Protein 6B87 (pdb70)

Radius of gyration: 26.95 Å; Cα contacts (8 Å, |Δi|>4): 267; chains: 4; bounding box: 55×86×48 Å

Foldseek 3Di:
DVLCVLVVLVVVLVVLVVVLVVLVVVLVVLVVVLVVLVVVLVVCVVVVHDPVVNVVSVVVNVVSVVVSVVSVVVSVVSVVVSVVSVVVNVVSVVVVVPDD/DVVVLVVLVVLLVVLVVVLVVLVVVLVVLVVVLVVLVVVLVVCVVVVHDPCVNVVSVVVSVVSVVVSVVSVVVSVVSVVSSVVSVVVNVVVVVVVD/DLVVLVVVLVVLVVVLVVLVVVLVVLVVVLVVLVVVLVVLVVVLVVCVCPDPVVNVVSVVVSVVSVVVSVVSVVVSVVSVVVSVVSVVVNVVSVVVNVVD/DLVVLVVLLVVLVVLLVVLVVVLVVLVVVLVVLVVVLVVLVVVVVVCVVVPPPVVVVVSVVVNVVSVVVSVVSVVVSVVSVVVNVVSVVVNVVSVVVSVVVD

Secondary structure (DSSP, 8-state):
----HHHHHHHHHHHHHHHHHHHHHHHHHHHHHHHHHHHHHHHHHHHT--HHHHHHHHHHHHHHHHHHHHHHHHHHHHHHHHHHHHHHHHHHHHHHHT--/-HHHHHHHHHHHHHHHHHHHHHHHHHHHHHHHHHHHHHHHHHHHHHT--HHHHHHHHHHHHHHHHHH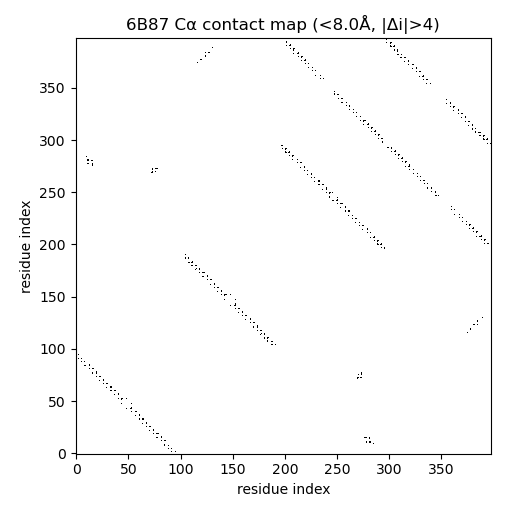HHHHHHHHHHHHHHHHHHHHHHHHHHHH-/--HHHHHHHHHHHHHHHHHHHHHHHHHHHHHHHHHHHHHHHHHHHHHH---HHHHHHHHHHHHHHHHHHHHHHHHHHHHHHHHHHHHHHHHHHHHHHHH-/-HHHHHHHHHHHHHHHHHHHHHHHHHHHHHHHHHHHHHHHHHHHHHHHHH--HHHHHHHHHHHHHHHHHHHHHHHHHHHHHHHHHHHHHHHHHHHHHHHH--

Nearest PDB structures (foldseek):
  6b87-assembly2_B-3  TM=1.011E+00  e=1.230E-10  synthetic construct
  6b87-assembly1_A-2  TM=9.886E-01  e=1.072E-09  synthetic construct
  6pyu-assembly1_B  TM=9.207E-01  e=4.248E+00  Homo sapiens
  3k29-assembly1_A  TM=8.398E-01  e=6.225E+00  Chlamydia trachomatis
  8i4v-assembly1_B  TM=4.505E-01  e=9.122E+00  Saccharomyces cerevisiae S288C

Structure (mmCIF, N/CA/C/O backbone):
data_6B87
#
_entry.id   6B87
#
_cell.length_a   103.485
_cell.length_b   121.602
_cell.length_c   51.952
_cell.angle_alpha   90.00
_cell.angle_beta   119.85
_cell.angle_gamma   90.00
#
_symmetry.space_group_name_H-M   'C 1 2 1'
#
loop_
_atom_site.group_PDB
_atom_site.id
_atom_site.type_symbol
_atom_site.label_atom_id
_atom_site.label_alt_id
_atom_site.label_comp_id
_atom_site.label_asym_id
_atom_site.label_entity_id
_atom_site.label_seq_id
_atom_site.pdbx_PDB_ins_code
_atom_site.Cartn_x
_atom_site.Cartn_y
_atom_site.Cartn_z
_atom_site.occupancy
_atom_site.B_iso_or_equiv
_atom_site.auth_seq_id
_atom_site.auth_comp_id
_atom_site.auth_asym_id
_atom_site.auth_atom_id
_atom_site.pdbx_PDB_model_num
ATOM 1 N N . THR A 1 4 ? 111.516 12.979 62.952 1.00 134.26 3 THR A N 1
ATOM 2 C CA . THR A 1 4 ? 110.363 12.537 63.727 1.00 121.67 3 THR A CA 1
ATOM 3 C C . THR A 1 4 ? 109.762 11.272 63.116 1.00 113.17 3 THR A C 1
ATOM 4 O O . THR A 1 4 ? 109.218 10.426 63.831 1.00 116.15 3 THR A O 1
ATOM 9 N N . GLU A 1 5 ? 109.883 11.148 61.791 1.00 119.23 4 GLU A N 1
ATOM 10 C CA . GLU A 1 5 ? 109.409 9.975 61.053 1.00 114.05 4 GLU A CA 1
ATOM 11 C C . GLU A 1 5 ? 110.172 8.716 61.458 1.00 105.18 4 GLU A C 1
ATOM 12 O O . GLU A 1 5 ? 109.602 7.625 61.474 1.00 92.78 4 GLU A O 1
ATOM 18 N N . ILE A 1 6 ? 111.458 8.878 61.774 1.00 113.61 5 ILE A N 1
ATOM 19 C CA . ILE A 1 6 ? 112.306 7.791 62.230 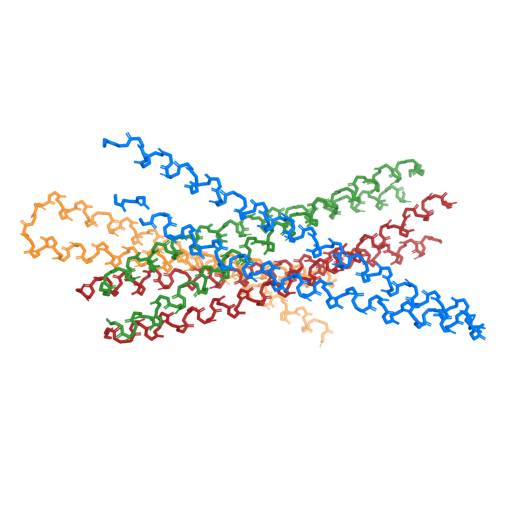1.00 100.24 5 ILE A CA 1
ATOM 20 C C . ILE A 1 6 ? 112.120 7.578 63.731 1.00 85.39 5 ILE A C 1
ATOM 21 O O . ILE A 1 6 ? 111.754 6.500 64.209 1.00 87.16 5 ILE A O 1
ATOM 37 N N . ARG A 1 8 ? 109.049 7.319 64.704 1.00 99.33 7 ARG A N 1
ATOM 38 C CA . ARG A 1 8 ? 107.881 6.481 64.499 1.00 90.80 7 ARG A CA 1
ATOM 39 C C . ARG A 1 8 ? 108.264 5.119 63.925 1.00 86.20 7 ARG A C 1
ATOM 40 O O . ARG A 1 8 ? 107.855 4.086 64.462 1.00 92.65 7 ARG A O 1
ATOM 46 N N . GLU A 1 9 ? 109.034 5.129 62.830 1.00 77.76 8 GLU A N 1
ATOM 47 C CA . GLU A 1 9 ? 109.430 3.908 62.134 1.00 75.11 8 GLU A CA 1
ATOM 48 C C . GLU A 1 9 ? 110.242 2.977 63.026 1.00 81.13 8 GLU A C 1
ATOM 49 O O . GLU A 1 9 ? 109.998 1.769 63.016 1.00 80.25 8 GLU A O 1
ATOM 55 N N . LEU A 1 10 ? 111.185 3.529 63.813 1.00 92.77 9 LEU A N 1
ATOM 56 C CA . LEU A 1 10 ? 111.959 2.706 64.744 1.00 75.15 9 LEU A CA 1
ATOM 57 C C . LEU A 1 10 ? 111.101 2.059 65.792 1.00 73.91 9 LEU A C 1
ATOM 58 O O . LEU A 1 10 ? 111.342 0.905 66.133 1.00 92.29 9 LEU A O 1
ATOM 74 N N . GLU A 1 11 ? 110.106 2.775 66.309 1.00 69.75 10 GLU A N 1
ATOM 75 C CA . GLU A 1 11 ? 109.236 2.179 67.305 1.00 85.46 10 GLU A CA 1
ATOM 76 C C . GLU A 1 11 ? 108.443 1.026 66.711 1.00 81.02 10 GLU A C 1
ATOM 77 O O . GLU A 1 11 ? 108.343 -0.036 67.317 1.00 82.02 10 GLU A O 1
ATOM 89 N N . ARG A 1 12 ? 107.880 1.231 65.530 1.00 77.09 11 ARG A N 1
ATOM 90 C CA . ARG A 1 12 ? 107.115 0.180 64.890 1.00 84.74 11 ARG A CA 1
ATOM 91 C C . ARG A 1 12 ? 107.959 -1.028 64.572 1.00 84.02 11 ARG A C 1
ATOM 92 O O . ARG A 1 12 ? 107.516 -2.167 64.749 1.00 98.48 11 ARG A O 1
ATOM 113 N N . SER A 1 13 ? 109.172 -0.783 64.102 1.00 62.29 12 SER A N 1
ATOM 114 C CA . SER A 1 13 ? 110.084 -1.855 63.776 1.00 68.56 12 SER A CA 1
ATOM 115 C C . SER A 1 13 ? 110.447 -2.659 65.026 1.00 73.36 12 SER A C 1
ATOM 116 O O . SER A 1 13 ? 110.481 -3.893 64.991 1.00 77.86 12 SER A O 1
ATOM 124 N N . LEU A 1 14 ? 110.699 -1.945 66.128 1.00 68.52 13 LEU A N 1
ATOM 125 C CA . LEU A 1 14 ? 110.987 -2.553 67.419 1.00 61.03 13 LEU A CA 1
ATOM 126 C C . LEU A 1 14 ? 109.801 -3.293 67.986 1.00 59.36 13 LEU A C 1
ATOM 127 O O . LEU A 1 14 ? 109.983 -4.352 68.582 1.00 85.46 13 LEU A O 1
ATOM 143 N N . ARG A 1 15 ? 108.585 -2.783 67.760 1.00 75.29 14 ARG A N 1
ATOM 144 C CA . ARG A 1 15 ? 107.376 -3.505 68.144 1.00 70.28 14 ARG A CA 1
ATOM 145 C C . ARG A 1 15 ? 107.333 -4.870 67.467 1.00 69.70 14 ARG A C 1
ATOM 146 O O . ARG A 1 15 ? 107.058 -5.873 68.129 1.00 65.84 14 ARG A O 1
ATOM 167 N N . LEU A 1 16 ? 107.651 -4.914 66.164 1.00 68.19 15 LEU A N 1
ATOM 168 C CA . LEU A 1 16 ? 107.728 -6.192 65.470 1.00 74.90 15 LEU A CA 1
ATOM 169 C C . LEU A 1 16 ? 108.795 -7.115 65.988 1.00 72.61 15 LEU A C 1
ATOM 170 O O . LEU A 1 16 ? 108.500 -8.282 66.240 1.00 69.00 15 LEU A O 1
ATOM 186 N N . GLN A 1 17 ? 110.026 -6.625 66.161 1.00 61.42 16 GLN A N 1
ATOM 187 C CA . GLN A 1 17 ? 111.048 -7.536 66.641 1.00 62.73 16 GLN A CA 1
ATOM 188 C C . GLN A 1 17 ? 110.765 -8.098 67.985 1.00 65.05 16 GLN A C 1
ATOM 189 O O . GLN A 1 17 ? 111.064 -9.263 68.219 1.00 69.85 16 GLN A O 1
ATOM 203 N N . LEU A 1 18 ? 110.227 -7.293 68.889 1.00 51.40 17 LEU A N 1
ATOM 204 C CA . LEU A 1 18 ? 109.994 -7.805 70.216 1.00 59.35 17 LEU A CA 1
ATOM 205 C C . LEU A 1 18 ? 108.930 -8.896 70.203 1.00 71.58 17 LEU A C 1
ATOM 206 O O . LEU A 1 18 ? 109.105 -9.930 70.853 1.00 74.33 17 LEU A O 1
ATOM 222 N N . VAL A 1 19 ? 107.849 -8.698 69.439 1.00 65.17 18 VAL A N 1
ATOM 223 C CA . VAL A 1 19 ? 106.828 -9.736 69.355 1.00 61.85 18 VAL A CA 1
ATOM 224 C C . VAL A 1 19 ? 107.371 -10.988 68.646 1.00 68.02 18 VAL A C 1
ATOM 225 O O . VAL A 1 19 ? 107.133 -12.110 69.096 1.00 62.85 18 VAL A O 1
ATOM 238 N N . LEU A 1 20 ? 108.103 -10.794 67.551 1.00 63.10 19 LEU A N 1
ATOM 239 C CA . LEU A 1 20 ? 108.657 -11.908 66.796 1.00 62.17 19 LEU A CA 1
ATOM 240 C C . LEU A 1 20 ? 109.767 -12.654 67.569 1.00 73.80 19 LEU A C 1
ATOM 241 O O . LEU A 1 20 ? 109.886 -13.874 67.449 1.00 76.40 19 LEU A O 1
ATOM 257 N N . ALA A 1 21 ? 110.558 -11.938 68.376 1.00 62.12 20 ALA A N 1
ATOM 258 C CA . ALA A 1 21 ? 111.559 -12.577 69.225 1.00 57.39 20 ALA A CA 1
ATOM 259 C C . ALA A 1 21 ? 110.884 -13.435 70.288 1.00 70.99 20 ALA A C 1
ATOM 260 O O . ALA A 1 21 ? 111.347 -14.536 70.598 1.00 74.73 20 ALA A O 1
ATOM 267 N N . ILE A 1 22 ? 109.767 -12.948 70.819 1.00 57.08 21 ILE A N 1
ATOM 268 C CA . ILE A 1 22 ? 108.953 -13.743 71.716 1.00 59.88 21 ILE A CA 1
ATOM 269 C C . ILE A 1 22 ? 108.348 -14.962 71.009 1.00 71.66 21 ILE A C 1
ATOM 270 O O . ILE A 1 22 ? 108.271 -16.041 71.604 1.00 68.27 21 ILE A O 1
ATOM 286 N N . PHE A 1 23 ? 107.941 -14.799 69.740 1.00 72.75 22 PHE A N 1
ATOM 287 C CA . PHE A 1 23 ? 107.504 -15.945 68.941 1.00 58.93 22 PHE A CA 1
ATOM 288 C C . PHE A 1 23 ? 108.639 -16.970 68.775 1.00 69.21 22 PHE A C 1
ATOM 289 O O . PHE A 1 23 ? 108.370 -18.164 68.879 1.00 61.76 22 PHE A O 1
ATOM 306 N N . LEU A 1 24 ? 109.906 -16.518 68.582 1.00 68.53 23 LEU A N 1
ATOM 307 C CA . LEU A 1 24 ? 111.029 -17.466 68.549 1.00 53.73 23 LEU A CA 1
ATOM 308 C C . LEU A 1 24 ? 111.137 -18.230 69.817 1.00 51.19 23 LEU A C 1
ATOM 309 O O . LEU A 1 24 ? 111.340 -19.439 69.787 1.00 49.49 23 LEU A O 1
ATOM 325 N N . LEU A 1 25 ? 111.018 -17.533 70.939 1.00 49.57 24 LEU A N 1
ATOM 326 C CA . LEU A 1 25 ? 111.201 -18.183 72.214 1.00 52.64 24 LEU A CA 1
ATOM 327 C C . LEU A 1 25 ? 110.137 -19.251 72.427 1.00 53.89 24 LEU A C 1
ATOM 328 O O . LEU A 1 25 ? 110.436 -20.343 72.911 1.00 55.78 24 LEU A O 1
ATOM 344 N N . ALA A 1 26 ? 108.904 -18.948 72.018 1.00 65.70 25 ALA A N 1
ATOM 345 C CA . ALA A 1 26 ? 107.813 -19.909 72.055 1.00 44.77 25 ALA A CA 1
ATOM 346 C C . ALA A 1 26 ? 108.081 -21.101 71.140 1.00 51.53 25 ALA A C 1
ATOM 347 O O . ALA A 1 26 ? 107.876 -22.243 71.544 1.00 54.43 25 ALA A O 1
ATOM 354 N N . LEU A 1 27 ? 108.579 -20.839 69.926 1.00 55.91 26 LEU A N 1
ATOM 355 C CA . LEU A 1 27 ? 108.933 -21.900 68.987 1.00 52.85 26 LEU A CA 1
ATOM 356 C C . LEU A 1 27 ? 110.054 -22.785 69.532 1.00 58.76 26 LEU A C 1
ATOM 357 O O . LEU A 1 27 ? 110.026 -23.999 69.332 1.00 61.34 26 LEU A O 1
ATOM 373 N N . LEU A 1 28 ? 111.017 -22.178 70.240 1.00 54.57 27 LEU A N 1
ATOM 374 C CA . LEU A 1 28 ? 112.105 -22.908 70.879 1.00 58.61 27 LEU A CA 1
ATOM 375 C C . LEU A 1 28 ? 111.606 -23.783 72.030 1.00 55.01 27 LEU A C 1
ATOM 376 O O . LEU A 1 28 ? 112.092 -24.899 72.212 1.00 53.72 27 LEU A O 1
ATOM 392 N N . ILE A 1 29 ? 110.611 -23.302 72.774 1.00 42.96 28 ILE A N 1
ATOM 393 C CA . ILE A 1 29 ? 109.957 -24.121 73.794 1.00 58.36 28 ILE A CA 1
ATOM 394 C C . ILE A 1 29 ? 109.202 -25.316 73.178 1.00 55.75 28 ILE A C 1
ATOM 395 O O . ILE A 1 29 ? 109.228 -26.418 73.728 1.00 56.03 28 ILE A O 1
ATOM 411 N N . VAL A 1 30 ? 108.549 -25.105 72.032 1.00 51.01 29 VAL A N 1
ATOM 412 C CA . VAL A 1 30 ? 107.952 -26.216 71.294 1.00 56.36 29 VAL A CA 1
ATOM 413 C C . VAL A 1 30 ? 109.022 -27.195 70.831 1.00 55.99 29 VAL A C 1
ATOM 414 O O . VAL A 1 30 ? 108.843 -28.407 70.933 1.00 69.80 29 VAL A O 1
ATOM 427 N N . LEU A 1 31 ? 110.129 -26.661 70.334 1.00 57.84 30 LEU A N 1
ATOM 428 C CA . LEU A 1 31 ? 111.264 -27.455 69.899 1.00 62.12 30 LEU A CA 1
ATOM 429 C C . LEU A 1 31 ? 111.835 -28.309 71.026 1.00 56.42 30 LEU A C 1
ATOM 430 O O . LEU A 1 31 ? 112.134 -29.480 70.806 1.00 49.32 30 LEU A O 1
ATOM 446 N N . LEU A 1 32 ? 111.956 -27.744 72.234 1.00 66.09 31 LEU A N 1
ATOM 447 C CA . LEU A 1 32 ? 112.325 -28.559 73.384 1.00 66.43 31 LEU A CA 1
ATOM 448 C C . LEU A 1 32 ? 111.326 -29.631 73.696 1.00 65.42 31 LEU A C 1
ATOM 449 O O . LEU A 1 32 ? 111.731 -30.750 73.999 1.00 71.74 31 LEU A O 1
ATOM 465 N N . TRP A 1 33 ? 110.033 -29.315 73.607 1.00 64.39 32 TRP A N 1
ATOM 466 C CA . TRP A 1 33 ? 109.003 -30.310 73.848 1.00 61.99 32 TRP A CA 1
ATOM 467 C C . TRP A 1 33 ? 109.191 -31.487 72.878 1.00 69.19 32 TRP A C 1
ATOM 468 O O . TRP A 1 33 ? 109.184 -32.641 73.301 1.00 67.15 32 TRP A O 1
ATOM 489 N N . LEU A 1 34 ? 109.428 -31.189 71.597 1.00 67.57 33 LEU A N 1
ATOM 490 C CA . LEU A 1 34 ? 109.652 -32.226 70.591 1.00 62.61 33 LEU A CA 1
ATOM 491 C C . LEU A 1 34 ? 110.920 -33.054 70.851 1.00 59.06 33 LEU A C 1
ATOM 492 O O . LEU A 1 34 ? 110.936 -34.263 70.622 1.00 68.19 33 LEU A O 1
ATOM 508 N N . LEU A 1 35 ? 111.977 -32.410 71.335 1.00 64.01 34 LEU A N 1
ATOM 509 C CA . LEU A 1 35 ? 113.211 -33.110 71.680 1.00 63.48 34 LEU A CA 1
ATOM 510 C C . LEU A 1 35 ? 113.042 -33.997 72.913 1.00 68.20 34 LEU A C 1
ATOM 511 O O . LEU A 1 35 ? 113.630 -35.080 72.995 1.00 76.64 34 LEU A O 1
ATOM 527 N N . GLN A 1 36 ? 112.206 -33.554 73.849 1.00 63.50 35 GLN A N 1
ATOM 528 C CA . GLN A 1 36 ? 111.848 -34.354 75.011 1.00 73.19 35 GLN A CA 1
ATOM 529 C C . GLN A 1 36 ? 111.004 -35.567 74.581 1.00 77.39 35 GLN A C 1
ATOM 530 O O . GLN A 1 36 ? 111.135 -36.648 75.161 1.00 76.26 35 GLN A O 1
ATOM 544 N N . GLN A 1 37 ? 110.189 -35.403 73.525 1.00 75.66 36 GLN A N 1
ATOM 545 C CA . GLN A 1 37 ? 109.454 -36.526 72.941 1.00 80.16 36 GLN A CA 1
ATOM 546 C C . GLN A 1 37 ? 110.423 -37.573 72.332 1.00 74.92 36 GLN A C 1
ATOM 547 O O . GLN A 1 37 ? 110.178 -38.772 72.461 1.00 75.23 36 GLN A O 1
ATOM 561 N N . LEU A 1 38 ? 111.550 -37.133 71.738 1.00 68.84 37 LEU A N 1
ATOM 562 C CA . LEU A 1 38 ? 112.587 -38.098 71.333 1.00 67.90 37 LEU A CA 1
ATOM 563 C C . LEU A 1 38 ? 113.181 -38.844 72.506 1.00 77.28 37 LEU A C 1
ATOM 564 O O . LEU A 1 38 ? 113.395 -40.050 72.405 1.00 80.41 37 LEU A O 1
ATOM 580 N N . LYS A 1 39 ? 113.437 -38.151 73.623 1.00 71.50 38 LYS A N 1
ATOM 581 C CA . LYS A 1 39 ? 113.995 -38.836 74.790 1.00 71.21 38 LYS A CA 1
ATOM 582 C C . LYS A 1 39 ? 113.078 -39.972 75.260 1.00 79.81 38 LYS A C 1
ATOM 583 O O . LYS A 1 39 ? 113.549 -41.076 75.541 1.00 78.73 38 LYS A O 1
ATOM 602 N N . GLU A 1 40 ? 111.768 -39.711 75.294 1.00 88.57 39 GLU A N 1
ATOM 603 C CA . GLU A 1 40 ? 110.782 -40.737 75.634 1.00 92.39 39 GLU A CA 1
ATOM 604 C C . GLU A 1 40 ? 110.818 -41.930 74.679 1.00 86.07 39 GLU A C 1
ATOM 605 O O . GLU A 1 40 ? 110.905 -43.077 75.124 1.00 89.80 39 GLU A O 1
ATOM 617 N N . LEU A 1 41 ? 110.741 -41.657 73.375 1.00 72.41 40 LEU A N 1
ATOM 618 C CA . LEU A 1 41 ? 110.640 -42.726 72.394 1.00 74.71 40 LEU A CA 1
ATOM 619 C C . LEU A 1 41 ? 111.915 -43.545 72.293 1.00 76.35 40 LEU A C 1
ATOM 620 O O . LEU A 1 41 ? 111.845 -44.754 72.092 1.00 86.25 40 LEU A O 1
ATOM 636 N N . LEU A 1 42 ? 113.074 -42.899 72.448 1.00 86.19 41 LEU A N 1
ATOM 637 C CA . LEU A 1 42 ? 114.357 -43.591 72.400 1.00 71.50 41 LEU A CA 1
ATOM 638 C C . LEU A 1 42 ? 114.584 -44.461 73.637 1.00 77.50 41 LEU A C 1
ATOM 639 O O . LEU A 1 42 ? 115.162 -45.543 73.528 1.00 85.75 41 LEU A O 1
ATOM 655 N N . ARG A 1 43 ? 114.086 -44.029 74.801 1.00 70.79 42 ARG A N 1
ATOM 656 C CA . ARG A 1 43 ? 114.123 -44.883 75.989 1.00 73.34 42 ARG A CA 1
ATOM 657 C C . ARG A 1 43 ? 113.180 -46.096 75.848 1.00 85.92 42 ARG A C 1
ATOM 658 O O . ARG A 1 43 ? 113.523 -47.202 76.274 1.00 104.47 42 ARG A O 1
ATOM 679 N N . GLU A 1 44 ? 112.026 -45.904 75.198 1.00 80.93 43 GLU A N 1
ATOM 680 C CA . GLU A 1 44 ? 111.144 -47.026 74.877 1.00 90.97 43 GLU A CA 1
ATOM 681 C C . GLU A 1 44 ? 111.779 -47.956 73.848 1.00 93.89 43 GLU A C 1
ATOM 682 O O . GLU A 1 44 ? 111.627 -49.173 73.939 1.00 107.06 43 GLU A O 1
ATOM 694 N N . LEU A 1 45 ? 112.502 -47.375 72.887 1.00 82.12 44 LEU A N 1
ATOM 695 C CA . LEU A 1 45 ? 113.191 -48.124 71.847 1.00 79.31 44 LEU A CA 1
ATOM 696 C C . LEU A 1 45 ? 114.251 -49.019 72.465 1.00 89.48 44 LEU A C 1
ATOM 697 O O . LEU A 1 45 ? 114.379 -50.184 72.082 1.00 93.22 44 LEU A O 1
ATOM 713 N N . GLU A 1 46 ? 114.976 -48.485 73.458 1.00 85.96 45 GLU A N 1
ATOM 714 C CA . GLU A 1 46 ? 115.908 -49.285 74.233 1.00 92.24 45 GLU A CA 1
ATOM 715 C C . GLU A 1 46 ? 115.208 -50.438 74.899 1.00 103.17 45 GLU A C 1
ATOM 716 O O . GLU A 1 46 ? 115.671 -51.571 74.790 1.00 121.54 45 GLU A O 1
ATOM 728 N N . ARG A 1 47 ? 114.101 -50.151 75.589 1.00 95.48 46 ARG A N 1
ATOM 729 C CA . ARG A 1 47 ? 113.346 -51.183 76.284 1.00 106.81 46 ARG A CA 1
ATOM 730 C C . ARG A 1 47 ? 112.881 -52.298 75.362 1.00 103.11 46 ARG A C 1
ATOM 731 O O . ARG A 1 47 ? 112.974 -53.465 75.728 1.00 111.07 46 ARG A O 1
ATOM 752 N N . LEU A 1 48 ? 112.417 -51.962 74.164 1.00 109.43 47 LEU A N 1
ATOM 753 C CA . LEU A 1 48 ? 112.018 -52.997 73.219 1.00 109.83 47 LEU A CA 1
ATOM 754 C C . LEU A 1 48 ? 113.190 -53.886 72.842 1.00 119.19 47 LEU A C 1
ATOM 755 O O . LEU A 1 48 ? 113.046 -55.105 72.724 1.00 134.46 47 LEU A O 1
ATOM 771 N N . GLN A 1 49 ? 114.361 -53.278 72.654 1.00 118.08 48 GLN A N 1
ATOM 772 C CA . GLN A 1 49 ? 115.529 -54.048 72.295 1.00 113.59 48 GLN A CA 1
ATOM 773 C C . GLN A 1 49 ? 116.000 -54.903 73.478 1.00 127.62 48 GLN A C 1
ATOM 774 O O . GLN A 1 49 ? 116.421 -56.045 73.288 1.00 142.40 48 GLN A O 1
ATOM 788 N N . ARG A 1 50 ? 115.880 -54.361 74.700 1.00 127.97 49 ARG A N 1
ATOM 789 C CA . ARG A 1 50 ? 116.193 -55.089 75.935 1.00 125.50 49 ARG A CA 1
ATOM 790 C C . ARG A 1 50 ? 115.307 -56.308 76.106 1.00 132.59 49 ARG A C 1
ATOM 791 O O . ARG A 1 50 ? 115.781 -57.391 76.456 1.00 150.00 49 ARG A O 1
ATOM 812 N N . GLU A 1 51 ? 114.014 -56.123 75.844 1.00 135.24 50 GLU A N 1
ATOM 813 C CA . GLU A 1 51 ? 113.030 -57.191 75.919 1.00 139.69 50 GLU A CA 1
ATOM 814 C C . GLU A 1 51 ? 113.233 -58.225 74.823 1.00 151.67 50 GLU A C 1
ATOM 815 O O . GLU A 1 51 ? 112.963 -59.410 75.028 1.00 160.67 50 GLU A O 1
ATOM 827 N N . GLY A 1 52 ? 113.714 -57.786 73.662 1.00 149.11 51 GLY A N 1
ATOM 828 C CA . GLY A 1 52 ? 113.880 -58.691 72.545 1.00 148.10 51 GLY A CA 1
ATOM 829 C C . GLY A 1 52 ? 112.560 -58.813 71.811 1.00 153.33 51 GLY A C 1
ATOM 830 O O . GLY A 1 52 ? 112.145 -59.917 71.448 1.00 166.38 51 GLY A O 1
ATOM 834 N N . SER A 1 53 ? 111.890 -57.668 71.628 1.00 155.40 52 SER A N 1
ATOM 835 C CA . SER A 1 53 ? 110.613 -57.596 70.923 1.00 157.89 52 SER A CA 1
ATOM 836 C C . SER A 1 53 ? 110.822 -57.841 69.434 1.00 160.04 52 SER A C 1
ATOM 837 O O . SER A 1 53 ? 111.954 -58.040 68.981 1.00 166.90 52 SER A O 1
ATOM 845 N N . SER A 1 54 ? 109.731 -57.872 68.671 1.00 155.21 53 SER A N 1
ATOM 846 C CA . SER A 1 54 ? 109.851 -58.230 67.267 1.00 160.02 53 SER A CA 1
ATOM 847 C C . SER A 1 54 ? 110.366 -57.086 66.430 1.00 143.29 53 SER A C 1
ATOM 848 O O . SER A 1 54 ? 110.355 -55.929 66.858 1.00 143.24 53 SER A O 1
ATOM 856 N N . ASP A 1 55 ? 110.764 -57.414 65.209 1.00 139.35 54 ASP A N 1
ATOM 857 C CA . ASP A 1 55 ? 111.218 -56.425 64.256 1.00 130.86 54 ASP A CA 1
ATOM 858 C C . ASP A 1 55 ? 110.093 -55.469 63.906 1.00 133.96 54 ASP A C 1
ATOM 859 O O . ASP A 1 55 ? 110.348 -54.298 63.660 1.00 149.35 54 ASP A O 1
ATOM 868 N N . GLU A 1 56 ? 108.849 -55.962 63.915 1.00 147.27 55 GLU A N 1
ATOM 869 C CA . GLU A 1 56 ? 107.681 -55.125 63.668 1.00 144.47 55 GLU A CA 1
ATOM 870 C C . GLU A 1 56 ? 107.453 -54.122 64.795 1.00 132.11 55 GLU A C 1
ATOM 871 O O . GLU A 1 56 ? 107.135 -52.964 64.527 1.00 131.00 55 GLU A O 1
ATOM 883 N N . ASP A 1 57 ? 107.655 -54.558 66.048 1.00 131.60 56 ASP A N 1
ATOM 884 C CA . ASP A 1 57 ? 107.498 -53.672 67.211 1.00 129.90 56 ASP A CA 1
ATOM 885 C C . ASP A 1 57 ? 108.514 -52.532 67.179 1.00 127.26 56 ASP A C 1
ATOM 886 O O . ASP A 1 57 ? 108.163 -51.362 67.372 1.00 111.73 56 ASP A O 1
ATOM 895 N N . VAL A 1 58 ? 109.773 -52.893 66.920 1.00 134.38 57 VAL A N 1
ATOM 896 C CA . VAL A 1 58 ? 110.860 -51.937 66.877 1.00 107.14 57 VAL A CA 1
ATOM 897 C C . VAL A 1 58 ? 110.727 -51.030 65.675 1.00 102.89 57 VAL A C 1
ATOM 898 O O . VAL A 1 58 ? 110.846 -49.815 65.817 1.00 114.70 57 VAL A O 1
ATOM 911 N N . ARG A 1 59 ? 110.476 -51.615 64.504 1.00 89.87 58 ARG A N 1
ATOM 912 C CA . ARG A 1 59 ? 110.292 -50.870 63.266 1.00 103.82 58 ARG A CA 1
ATOM 913 C C . ARG A 1 59 ? 109.181 -49.845 63.368 1.00 105.94 58 ARG A C 1
ATOM 914 O O . ARG A 1 59 ? 109.356 -48.715 62.923 1.00 100.72 58 ARG A O 1
ATOM 935 N N . GLU A 1 60 ? 108.039 -50.235 63.946 1.00 120.01 59 GLU A N 1
ATOM 936 C CA . GLU A 1 60 ? 106.928 -49.314 64.175 1.00 114.00 59 GLU A CA 1
ATOM 937 C C . GLU A 1 60 ? 107.364 -48.091 64.962 1.00 101.63 59 GLU A C 1
ATOM 938 O O . GLU A 1 60 ? 107.117 -46.957 64.543 1.00 97.55 59 GLU A O 1
ATOM 950 N N . LEU A 1 61 ? 108.024 -48.330 66.095 1.00 90.53 60 LEU A N 1
ATOM 951 C CA . LEU A 1 61 ? 108.497 -47.250 66.941 1.00 82.97 60 LEU A CA 1
ATOM 952 C C . LEU A 1 61 ? 109.551 -46.399 66.248 1.00 85.38 60 LEU A C 1
ATOM 953 O O . LEU A 1 61 ? 109.525 -45.174 66.353 1.00 86.53 60 LEU A O 1
ATOM 969 N N . LEU A 1 62 ? 110.469 -47.043 65.539 1.00 84.98 61 LEU A N 1
ATOM 970 C CA . LEU A 1 62 ? 111.512 -46.347 64.808 1.00 78.51 61 LEU A CA 1
ATOM 971 C C . LEU A 1 62 ? 110.946 -45.493 63.660 1.00 65.59 61 LEU A C 1
ATOM 972 O O . LEU A 1 62 ? 111.448 -44.403 63.395 1.00 82.34 61 LEU A O 1
ATOM 988 N N . ARG A 1 63 ? 109.887 -45.959 63.006 1.00 86.96 62 ARG A N 1
ATOM 989 C CA . ARG A 1 63 ? 109.197 -45.145 62.011 1.00 90.79 62 ARG A CA 1
ATOM 990 C C . ARG A 1 63 ? 108.587 -43.880 62.637 1.00 77.51 62 ARG A C 1
ATOM 991 O O . ARG A 1 63 ? 108.641 -42.805 62.032 1.00 69.85 62 ARG A O 1
ATOM 1012 N N . GLU A 1 64 ? 108.038 -44.006 63.855 1.00 72.77 63 GLU A N 1
ATOM 1013 C CA . GLU A 1 64 ? 107.482 -42.863 64.585 1.00 65.15 63 GLU A CA 1
ATOM 1014 C C . GLU A 1 64 ? 108.570 -41.842 64.952 1.00 70.67 63 GLU A C 1
ATOM 1015 O O . GLU A 1 64 ? 108.364 -40.633 64.820 1.00 76.06 63 GLU A O 1
ATOM 1027 N N . ILE A 1 65 ? 109.733 -42.348 65.368 1.00 77.64 64 ILE A N 1
ATOM 1028 C CA . ILE A 1 65 ? 110.910 -41.535 65.683 1.00 65.21 64 ILE A CA 1
ATOM 1029 C C . ILE A 1 65 ? 111.437 -40.760 64.479 1.00 60.29 64 ILE A C 1
ATOM 1030 O O . ILE A 1 65 ? 111.753 -39.576 64.599 1.00 66.52 64 ILE A O 1
ATOM 1046 N N . LYS A 1 66 ? 111.508 -41.412 63.322 1.00 58.96 65 LYS A N 1
ATOM 1047 C CA . LYS A 1 66 ? 111.924 -40.740 62.100 1.00 63.56 65 LYS A CA 1
ATOM 1048 C C . LYS A 1 66 ? 110.981 -39.599 61.714 1.00 72.23 65 LYS A C 1
ATOM 1049 O O . LYS A 1 66 ? 111.452 -38.527 61.326 1.00 91.09 65 LYS A O 1
ATOM 1068 N N . GLU A 1 67 ? 109.660 -39.817 61.844 1.00 66.09 66 GLU A N 1
ATOM 1069 C CA . GLU A 1 67 ? 108.679 -38.756 61.584 1.00 76.77 66 GLU A CA 1
ATOM 1070 C C . GLU A 1 67 ? 108.896 -37.566 62.503 1.00 78.60 66 GLU A C 1
ATOM 1071 O O . GLU A 1 67 ? 108.898 -36.422 62.045 1.00 83.71 66 GLU A O 1
ATOM 1083 N N . LEU A 1 68 ? 109.087 -37.846 63.795 1.00 76.62 67 LEU A N 1
ATOM 1084 C CA . LEU A 1 68 ? 109.322 -36.810 64.791 1.00 62.00 67 LEU A CA 1
ATOM 1085 C C . LEU A 1 68 ? 110.533 -35.959 64.475 1.00 63.27 67 LEU A C 1
ATOM 1086 O O . LEU A 1 68 ? 110.434 -34.735 64.535 1.00 68.01 67 LEU A O 1
ATOM 1102 N N . VAL A 1 69 ? 111.654 -36.583 64.103 1.00 63.96 68 VAL A N 1
ATOM 1103 C CA . VAL A 1 69 ? 112.837 -35.819 63.722 1.00 52.29 68 VAL A CA 1
ATOM 1104 C C . VAL A 1 69 ? 112.574 -34.930 62.513 1.00 64.26 68 VAL A C 1
ATOM 1105 O O . VAL A 1 69 ? 113.062 -33.803 62.477 1.00 88.23 68 VAL A O 1
ATOM 1118 N N . GLU A 1 70 ? 111.805 -35.410 61.530 1.00 60.83 69 GLU A N 1
ATOM 1119 C CA . GLU A 1 70 ? 111.464 -34.570 60.384 1.00 68.85 69 GLU A CA 1
ATOM 1120 C C . GLU A 1 70 ? 110.628 -33.345 60.801 1.00 77.97 69 GLU A C 1
ATOM 1121 O O . GLU A 1 70 ? 110.831 -32.249 60.269 1.00 73.23 69 GLU A O 1
ATOM 1133 N N . ASN A 1 71 ? 109.728 -33.528 61.780 1.00 75.76 70 ASN A N 1
ATOM 1134 C CA . ASN A 1 71 ? 108.924 -32.426 62.312 1.00 61.46 70 ASN A CA 1
ATOM 1135 C C . ASN A 1 71 ? 109.817 -31.407 63.029 1.00 68.88 70 ASN A C 1
ATOM 1136 O O . ASN A 1 71 ? 109.670 -30.197 62.835 1.00 65.80 70 ASN A O 1
ATOM 1147 N N . ILE A 1 72 ? 110.780 -31.919 63.803 1.00 63.88 71 ILE A N 1
ATOM 1148 C CA . ILE A 1 72 ? 111.790 -31.121 64.484 1.00 51.45 71 ILE A CA 1
ATOM 1149 C C . ILE A 1 72 ? 112.630 -30.306 63.529 1.00 58.97 71 ILE A C 1
ATOM 1150 O O . ILE A 1 72 ? 112.851 -29.120 63.766 1.00 61.41 71 ILE A O 1
ATOM 1166 N N . VAL A 1 73 ? 113.076 -30.921 62.443 1.00 52.65 72 VAL A N 1
ATOM 1167 C CA . VAL A 1 73 ? 113.818 -30.199 61.427 1.00 55.81 72 VAL A CA 1
ATOM 1168 C C . VAL A 1 73 ? 113.005 -29.115 60.746 1.00 67.36 72 VAL A C 1
ATOM 1169 O O . VAL A 1 73 ? 113.535 -28.029 60.510 1.00 66.78 72 VAL A O 1
ATOM 1182 N N . TYR A 1 74 ? 111.734 -29.396 60.417 1.00 63.03 73 TYR A N 1
ATOM 1183 C CA . TYR A 1 74 ? 110.907 -28.373 59.779 1.00 60.62 73 TYR A CA 1
ATOM 1184 C C . TYR A 1 74 ? 110.691 -27.184 60.696 1.00 59.53 73 TYR A C 1
ATOM 1185 O O . TYR A 1 74 ? 110.802 -26.044 60.252 1.00 55.03 73 TYR A O 1
ATOM 1203 N N . LEU A 1 75 ? 110.452 -27.451 61.978 1.00 52.17 74 LEU A N 1
ATOM 1204 C CA . LEU A 1 75 ? 110.333 -26.402 62.975 1.00 40.06 74 LEU A CA 1
ATOM 1205 C C . LEU A 1 75 ? 111.601 -25.570 63.053 1.00 53.25 74 LEU A C 1
ATOM 1206 O O . LEU A 1 75 ? 111.531 -24.343 63.051 1.00 64.37 74 LEU A O 1
ATOM 1222 N N . VAL A 1 76 ? 112.763 -26.227 63.089 1.00 53.72 75 VAL A N 1
ATOM 1223 C CA . VAL A 1 76 ? 114.030 -25.518 63.081 1.00 54.39 75 VAL A CA 1
ATOM 1224 C C . VAL A 1 76 ? 114.220 -24.636 61.865 1.00 57.16 75 VAL A C 1
ATOM 1225 O O . VAL A 1 76 ? 114.676 -23.503 62.002 1.00 68.56 75 VAL A O 1
ATOM 1238 N N . ILE A 1 77 ? 113.878 -25.128 60.682 1.00 58.43 76 ILE A N 1
ATOM 1239 C CA . ILE A 1 77 ? 113.998 -24.305 59.487 1.00 51.90 76 ILE A CA 1
ATOM 1240 C C . ILE A 1 77 ? 113.085 -23.085 59.566 1.00 54.17 76 ILE A C 1
ATOM 1241 O O . ILE A 1 77 ? 113.498 -21.988 59.192 1.00 61.02 76 ILE A O 1
ATOM 1257 N N . ILE A 1 78 ? 111.865 -23.271 60.073 1.00 47.50 77 ILE A N 1
ATOM 1258 C CA . ILE A 1 78 ? 110.923 -22.164 60.280 1.00 56.34 77 ILE A CA 1
ATOM 1259 C C . ILE A 1 78 ? 111.520 -21.112 61.214 1.00 60.07 77 ILE A C 1
ATOM 1260 O O . ILE A 1 78 ? 111.469 -19.913 60.921 1.00 61.56 77 ILE A O 1
ATOM 1276 N N . ILE A 1 79 ? 112.125 -21.575 62.307 1.00 52.64 78 ILE A N 1
ATOM 1277 C CA . ILE A 1 79 ? 112.825 -20.713 63.254 1.00 56.20 78 ILE A CA 1
ATOM 1278 C C . ILE A 1 79 ? 113.964 -19.932 62.586 1.00 52.75 78 ILE A C 1
ATOM 1279 O O . ILE A 1 79 ? 114.099 -18.736 62.824 1.00 40.34 78 ILE A O 1
ATOM 1295 N N . MET A 1 80 ? 114.745 -20.587 61.724 1.00 51.47 79 MET A N 1
ATOM 1296 C CA . MET A 1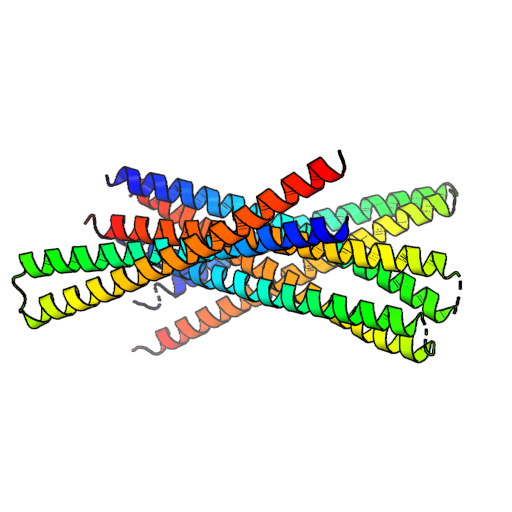 80 ? 115.810 -19.907 60.992 1.00 48.55 79 MET A CA 1
ATOM 1297 C C . MET A 1 80 ? 115.297 -18.816 60.088 1.00 49.54 79 MET A C 1
ATOM 1298 O O . MET A 1 80 ? 115.925 -17.764 59.982 1.00 56.67 79 MET A O 1
ATOM 1312 N N . VAL A 1 81 ? 114.154 -19.062 59.437 1.00 63.84 80 VAL A N 1
ATOM 1313 C CA . VAL A 1 81 ? 113.550 -18.066 58.557 1.00 63.55 80 VAL A CA 1
ATOM 1314 C C . VAL A 1 81 ? 113.042 -16.871 59.360 1.00 55.24 80 VAL A C 1
ATOM 1315 O O . VAL A 1 81 ? 113.277 -15.722 58.982 1.00 54.88 80 VAL A O 1
ATOM 1328 N N . LEU A 1 82 ? 112.387 -17.146 60.484 1.00 47.03 81 LEU A N 1
ATOM 1329 C CA . LEU A 1 82 ? 111.961 -16.093 61.387 1.00 46.40 81 LEU A CA 1
ATOM 1330 C C . LEU A 1 82 ? 113.151 -15.286 61.928 1.00 63.15 81 LEU A C 1
ATOM 1331 O O . LEU A 1 82 ? 113.071 -14.059 62.001 1.00 58.41 81 LEU A O 1
ATOM 1347 N N . VAL A 1 83 ? 114.261 -15.958 62.266 1.00 65.13 82 VAL A N 1
ATOM 1348 C CA . VAL A 1 83 ? 115.481 -15.252 62.648 1.00 55.82 82 VAL A CA 1
ATOM 1349 C C . VAL A 1 83 ? 115.994 -14.351 61.547 1.00 56.41 82 VAL A C 1
ATOM 1350 O O . VAL A 1 83 ? 116.392 -13.231 61.827 1.00 70.39 82 VAL A O 1
ATOM 1363 N N . LEU A 1 84 ? 115.972 -14.805 60.302 1.00 55.21 83 LEU A N 1
ATOM 1364 C CA . LEU A 1 84 ? 116.354 -13.940 59.194 1.00 47.38 83 LEU A CA 1
ATOM 1365 C C . LEU A 1 84 ? 115.430 -12.719 59.071 1.00 62.61 83 LEU A C 1
ATOM 1366 O O . LEU A 1 84 ? 115.900 -11.633 58.738 1.00 58.71 83 LEU A O 1
ATOM 1382 N N . VAL A 1 85 ? 114.131 -12.882 59.376 1.00 56.20 84 VAL A N 1
ATOM 1383 C CA . VAL A 1 85 ? 113.206 -11.737 59.440 1.00 67.51 84 VAL A CA 1
ATOM 1384 C C . VAL A 1 85 ? 113.632 -10.750 60.529 1.00 60.87 84 VAL A C 1
ATOM 1385 O O . VAL A 1 85 ? 113.681 -9.540 60.300 1.00 67.07 84 VAL A O 1
ATOM 1398 N N . ILE A 1 86 ? 113.958 -11.279 61.701 1.00 63.54 85 ILE A N 1
ATOM 1399 C CA . ILE A 1 86 ? 114.451 -10.483 62.820 1.00 75.55 85 ILE A CA 1
ATOM 1400 C C . ILE A 1 86 ? 115.805 -9.802 62.524 1.00 65.70 85 ILE A C 1
ATOM 1401 O O . ILE A 1 86 ? 116.006 -8.642 62.893 1.00 57.31 85 ILE A O 1
ATOM 1417 N N . ILE A 1 87 ? 116.707 -10.505 61.839 1.00 55.70 86 ILE A N 1
ATOM 1418 C CA . ILE A 1 87 ? 117.950 -9.908 61.369 1.00 59.58 86 ILE A CA 1
ATOM 1419 C C . ILE A 1 87 ? 117.661 -8.770 60.382 1.00 55.35 86 ILE A C 1
ATOM 1420 O O . ILE A 1 87 ? 118.257 -7.700 60.487 1.00 66.56 86 ILE A O 1
ATOM 1436 N N . ALA A 1 88 ? 116.732 -8.980 59.446 1.00 60.94 87 ALA A N 1
ATOM 1437 C CA . ALA A 1 88 ? 116.356 -7.931 58.497 1.00 57.00 87 ALA A CA 1
ATOM 1438 C C . ALA A 1 88 ? 115.780 -6.701 59.203 1.00 60.67 87 ALA A C 1
ATOM 1439 O O . ALA A 1 88 ? 116.095 -5.567 58.821 1.00 68.97 87 ALA A O 1
ATOM 1446 N N . LEU A 1 89 ? 114.977 -6.909 60.252 1.00 57.82 88 LEU A N 1
ATOM 1447 C CA . LEU A 1 89 ? 114.501 -5.784 61.057 1.00 70.35 88 LEU A CA 1
ATOM 1448 C C . LEU A 1 89 ? 115.653 -5.093 61.822 1.00 78.18 88 LEU A C 1
ATOM 1449 O O . LEU A 1 89 ? 115.649 -3.870 61.951 1.00 77.01 88 LEU A O 1
ATOM 1465 N N . ALA A 1 90 ? 116.646 -5.865 62.304 1.00 65.94 89 ALA A N 1
ATOM 1466 C CA . ALA A 1 90 ? 117.799 -5.279 63.001 1.00 63.90 89 ALA A CA 1
ATOM 1467 C C . ALA A 1 90 ? 118.615 -4.398 62.085 1.00 71.94 89 ALA A C 1
ATOM 1468 O O . ALA A 1 90 ? 119.047 -3.314 62.487 1.00 76.47 89 ALA A O 1
ATOM 1475 N N . VAL A 1 91 ? 118.809 -4.858 60.850 1.00 64.03 90 VAL A N 1
ATOM 1476 C CA . VAL A 1 91 ? 119.535 -4.091 59.854 1.00 74.31 90 VAL A CA 1
ATOM 1477 C C . VAL A 1 91 ? 118.793 -2.807 59.493 1.00 77.98 90 VAL A C 1
ATOM 1478 O O . VAL A 1 91 ? 119.409 -1.744 59.384 1.00 80.60 90 VAL A O 1
ATOM 1491 N N . THR A 1 92 ? 117.470 -2.912 59.336 1.00 69.82 91 THR A N 1
ATOM 1492 C CA . THR A 1 92 ? 116.614 -1.755 59.099 1.00 71.93 91 THR A CA 1
ATOM 1493 C C . THR A 1 92 ? 116.811 -0.683 60.161 1.00 72.62 91 THR A C 1
ATOM 1494 O O . THR A 1 92 ? 117.013 0.489 59.836 1.00 73.79 91 THR A O 1
ATOM 1505 N N . GLN A 1 93 ? 116.765 -1.099 61.423 1.00 66.75 92 GLN A N 1
ATOM 1506 C CA . GLN A 1 93 ? 116.911 -0.201 62.552 1.00 65.05 92 GLN A CA 1
ATOM 1507 C C . GLN A 1 93 ? 118.283 0.427 62.609 1.00 74.25 92 GLN A C 1
ATOM 1508 O O . GLN A 1 93 ? 118.399 1.609 62.922 1.00 79.56 92 GLN A O 1
ATOM 1522 N N . LYS A 1 94 ? 119.321 -0.352 62.289 1.00 77.46 93 LYS A N 1
ATOM 1523 C CA . LYS A 1 94 ? 120.677 0.169 62.264 1.00 73.65 93 LYS A CA 1
ATOM 1524 C C . LYS A 1 94 ? 120.814 1.279 61.233 1.00 83.19 93 LYS A C 1
ATOM 1525 O O . LYS A 1 94 ? 121.417 2.314 61.518 1.00 100.67 93 LYS A O 1
ATOM 1531 N N . TYR A 1 95 ? 120.233 1.073 60.049 1.00 86.92 94 TYR A N 1
ATOM 1532 C CA . TYR A 1 95 ? 120.256 2.074 58.986 1.00 100.69 94 TYR A CA 1
ATOM 1533 C C . TYR A 1 95 ? 119.475 3.332 59.370 1.00 92.31 94 TYR A C 1
ATOM 1534 O O . TYR A 1 95 ? 119.917 4.445 59.081 1.00 91.84 94 TYR A O 1
ATOM 1540 N N . LEU A 1 96 ? 118.333 3.152 60.042 1.00 92.91 95 LEU A N 1
ATOM 1541 C CA . LEU A 1 96 ? 117.527 4.274 60.521 1.00 87.54 95 LEU A CA 1
ATOM 1542 C C . LEU A 1 96 ? 118.294 5.133 61.513 1.00 91.46 95 LEU A C 1
ATOM 1543 O O . LEU A 1 96 ? 118.270 6.361 61.418 1.00 99.68 95 LEU A O 1
ATOM 1559 N N . VAL A 1 97 ? 119.008 4.484 62.431 1.00 91.53 96 VAL A N 1
ATOM 1560 C CA . VAL A 1 97 ? 119.840 5.182 63.392 1.00 85.84 96 VAL A CA 1
ATOM 1561 C C . VAL A 1 97 ? 121.044 5.841 62.735 1.00 101.12 96 VAL A C 1
ATOM 1562 O O . VAL A 1 97 ? 121.426 6.940 63.127 1.00 105.16 96 VAL A O 1
ATOM 1575 N N . GLU A 1 98 ? 121.642 5.178 61.742 1.00 107.14 97 GLU A N 1
ATOM 1576 C CA . GLU A 1 98 ? 122.734 5.775 60.975 1.00 115.27 97 GLU A CA 1
ATOM 1577 C C . GLU A 1 98 ? 122.299 7.076 60.267 1.00 120.60 97 GLU A C 1
ATOM 1578 O O . GLU A 1 98 ? 122.985 8.093 60.356 1.00 128.37 97 GLU A O 1
ATOM 1590 N N . GLU A 1 99 ? 121.152 7.058 59.589 1.00 116.32 98 GLU A N 1
ATOM 1591 C CA . GLU A 1 99 ? 120.657 8.268 58.930 1.00 126.02 98 GLU A CA 1
ATOM 1592 C C . GLU A 1 99 ? 120.235 9.343 59.929 1.00 126.39 98 GLU A C 1
ATOM 1593 O O . GLU A 1 99 ? 120.381 10.541 59.662 1.00 140.66 98 GLU A O 1
ATOM 1605 N N . LEU A 1 100 ? 119.742 8.908 61.081 1.00 112.71 99 LEU A N 1
ATOM 1606 C CA . LEU A 1 100 ? 119.398 9.797 62.169 1.00 104.77 99 LEU A CA 1
ATOM 1607 C C . LEU A 1 100 ? 120.643 10.493 62.753 1.00 110.68 99 LEU A C 1
ATOM 1608 O O . LEU A 1 100 ? 120.630 11.702 62.983 1.00 120.58 99 LEU A O 1
ATOM 1624 N N . LYS A 1 101 ? 121.732 9.740 62.976 1.00 122.06 100 LYS A N 1
ATOM 1625 C CA . LYS A 1 101 ? 122.958 10.342 63.514 1.00 127.11 100 LYS A CA 1
ATOM 1626 C C . LYS A 1 101 ? 123.668 11.243 62.502 1.00 130.43 100 LYS A C 1
ATOM 1627 O O . LYS A 1 101 ? 124.483 12.076 62.894 1.00 150.41 100 LYS A O 1
ATOM 1646 N N . ARG A 1 102 ? 123.332 11.126 61.209 1.00 127.31 101 ARG A N 1
ATOM 1647 C CA . ARG A 1 102 ? 123.853 12.046 60.196 1.00 138.83 101 ARG A CA 1
ATOM 1648 C C . ARG A 1 102 ? 123.286 13.477 60.264 1.00 155.03 101 ARG A C 1
ATOM 1649 O O . ARG A 1 102 ? 123.688 14.328 59.466 1.00 164.39 101 ARG A O 1
ATOM 1670 N N . GLN A 1 103 ? 122.403 13.767 61.225 1.00 149.51 102 GLN A N 1
ATOM 1671 C CA . GLN A 1 103 ? 121.909 15.120 61.399 1.00 149.43 102 GLN A CA 1
ATOM 1672 C C . GLN A 1 103 ? 122.826 15.877 62.376 1.00 171.95 102 GLN A C 1
ATOM 1673 O O . GLN A 1 103 ? 123.511 15.260 63.192 1.00 165.05 102 GLN A O 1
ATOM 1687 N N . ASP A 1 104 ? 122.862 17.208 62.275 1.00 170.49 103 ASP A N 1
ATOM 1688 C CA . ASP A 1 104 ? 123.770 18.037 63.108 1.00 171.86 103 ASP A CA 1
ATOM 1689 C C . ASP A 1 104 ? 123.614 17.822 64.617 1.00 178.30 103 ASP A C 1
ATOM 1690 O O . ASP A 1 104 ? 124.617 17.640 65.313 1.00 174.45 103 ASP A O 1
ATOM 1699 N N . ILE B 1 6 ? 81.113 -40.652 35.756 1.00 147.57 5 ILE B N 1
ATOM 1700 C CA . ILE B 1 6 ? 80.183 -39.708 36.367 1.00 139.91 5 ILE B CA 1
ATOM 1701 C C . ILE B 1 6 ? 80.778 -39.085 37.624 1.00 155.88 5 ILE B C 1
ATOM 1702 O O . ILE B 1 6 ? 80.477 -37.937 37.958 1.00 177.53 5 ILE B O 1
ATOM 1707 N N . ILE B 1 7 ? 81.622 -39.853 38.310 1.00 160.20 6 ILE B N 1
ATOM 1708 C CA . ILE B 1 7 ? 82.247 -39.429 39.560 1.00 156.54 6 ILE B CA 1
ATOM 1709 C C . ILE B 1 7 ? 83.146 -38.220 39.353 1.00 167.94 6 ILE B C 1
ATOM 1710 O O . ILE B 1 7 ? 83.086 -37.246 40.109 1.00 156.88 6 ILE B O 1
ATOM 1726 N N . ARG B 1 8 ? 83.979 -38.299 38.319 1.00 173.32 7 ARG B N 1
ATOM 1727 C CA . ARG B 1 8 ? 84.893 -37.231 37.963 1.00 169.05 7 ARG B CA 1
ATOM 1728 C C . ARG B 1 8 ? 84.142 -35.970 37.564 1.00 154.77 7 ARG B C 1
ATOM 1729 O O . ARG B 1 8 ? 84.601 -34.866 37.854 1.00 149.58 7 ARG B O 1
ATOM 1735 N N . GLU B 1 9 ? 82.995 -36.135 36.898 1.00 162.49 8 GLU B N 1
ATOM 1736 C CA . GLU B 1 9 ? 82.182 -35.002 36.475 1.00 149.26 8 GLU B CA 1
ATOM 1737 C C . GLU B 1 9 ? 81.670 -34.222 37.673 1.00 146.98 8 GLU B C 1
ATOM 1738 O O . GLU B 1 9 ? 81.738 -32.990 37.685 1.00 153.19 8 GLU B O 1
ATOM 1744 N N . LEU B 1 10 ? 81.182 -34.939 38.688 1.00 146.48 9 LEU B N 1
ATOM 1745 C CA . LEU B 1 10 ? 80.703 -34.300 39.905 1.00 132.05 9 LEU B CA 1
ATOM 1746 C C . LEU B 1 10 ? 81.837 -33.594 40.641 1.00 134.83 9 LEU B C 1
ATOM 1747 O O . LEU B 1 10 ? 81.657 -32.478 41.132 1.00 126.92 9 LEU B O 1
ATOM 1753 N N . GLU B 1 11 ? 83.004 -34.238 40.702 1.00 137.72 10 GLU B N 1
ATOM 1754 C CA . GLU B 1 11 ? 84.165 -33.663 41.370 1.00 138.18 10 GLU B CA 1
ATOM 1755 C C . GLU B 1 11 ? 84.642 -32.379 40.682 1.00 125.79 10 GLU B C 1
ATOM 1756 O O . GLU B 1 11 ? 84.973 -31.398 41.355 1.00 118.82 10 GLU B O 1
ATOM 1762 N N . ARG B 1 12 ? 84.665 -32.384 39.346 1.00 124.14 11 ARG B N 1
ATOM 1763 C CA . ARG B 1 12 ? 85.055 -31.212 38.573 1.00 118.25 11 ARG B CA 1
ATOM 1764 C C . ARG B 1 12 ? 84.055 -30.078 38.743 1.00 120.43 11 ARG B C 1
ATOM 1765 O O . ARG B 1 12 ? 84.444 -28.914 38.849 1.00 120.47 11 ARG B O 1
ATOM 1771 N N . SER B 1 13 ? 82.771 -30.426 38.777 1.00 108.70 12 SER B N 1
ATOM 1772 C CA . SER B 1 13 ? 81.711 -29.454 38.961 1.00 110.02 12 SER B CA 1
ATOM 1773 C C . SER B 1 13 ? 81.843 -28.756 40.315 1.00 108.40 12 SER B C 1
ATOM 1774 O O . SER B 1 13 ? 81.695 -27.533 40.405 1.00 118.95 12 SER B O 1
ATOM 1782 N N . LEU B 1 14 ? 82.138 -29.537 41.357 1.00 95.17 13 LEU B N 1
ATOM 1783 C CA . LEU B 1 14 ? 82.370 -28.992 42.690 1.00 108.53 13 LEU B CA 1
ATOM 1784 C C . LEU B 1 14 ? 83.580 -28.085 42.739 1.00 103.70 13 LEU B C 1
ATOM 1785 O O . LEU B 1 14 ? 83.543 -27.033 43.385 1.00 87.96 13 LEU B O 1
ATOM 1801 N N . ARG B 1 15 ? 84.645 -28.484 42.040 1.00 105.79 14 ARG B N 1
ATOM 1802 C CA . ARG B 1 15 ? 85.845 -27.679 41.971 1.00 106.83 14 ARG B CA 1
ATOM 1803 C C . ARG B 1 15 ? 85.539 -26.332 41.358 1.00 95.05 14 ARG B C 1
ATOM 1804 O O . ARG B 1 15 ? 85.975 -25.313 41.885 1.00 105.47 14 ARG B O 1
ATOM 1810 N N . LEU B 1 16 ? 84.752 -26.314 40.284 1.00 86.42 15 LEU B N 1
ATOM 1811 C CA . LEU B 1 16 ? 84.353 -25.053 39.689 1.00 87.82 15 LEU B CA 1
ATOM 1812 C C . LEU B 1 16 ? 83.508 -24.207 40.604 1.00 86.93 15 LEU B C 1
ATOM 1813 O O . LEU B 1 16 ? 83.715 -23.002 40.666 1.00 80.53 15 LEU B O 1
ATOM 1829 N N . GLN B 1 17 ? 82.586 -24.803 41.356 1.00 86.38 16 GLN B N 1
ATOM 1830 C CA . GLN B 1 17 ? 81.835 -23.962 42.273 1.00 92.17 16 GLN B CA 1
ATOM 1831 C C . GLN B 1 17 ? 82.719 -23.315 43.289 1.00 89.44 16 GLN B C 1
ATOM 1832 O O . GLN B 1 17 ? 82.536 -22.140 43.591 1.00 71.92 16 GLN B O 1
ATOM 1846 N N . LEU B 1 18 ? 83.665 -24.080 43.831 1.00 93.33 17 LEU B N 1
ATOM 1847 C CA . LEU B 1 18 ? 84.532 -23.569 44.874 1.00 85.24 17 LEU B CA 1
ATOM 1848 C C . LEU B 1 18 ? 85.464 -22.499 44.315 1.00 81.11 17 LEU B C 1
ATOM 1849 O O . LEU B 1 18 ? 85.602 -21.438 44.915 1.00 86.73 17 LEU B O 1
ATOM 1865 N N . VAL B 1 19 ? 86.032 -22.739 43.132 1.00 72.65 18 VAL B N 1
ATOM 1866 C CA . VAL B 1 19 ? 86.852 -21.744 42.445 1.00 72.15 18 VAL B CA 1
ATOM 1867 C C . VAL B 1 19 ? 86.109 -20.468 42.132 1.00 87.82 18 VAL B C 1
ATOM 1868 O O . VAL B 1 19 ? 86.625 -19.369 42.350 1.00 82.65 18 VAL B O 1
ATOM 1881 N N . LEU B 1 20 ? 84.913 -20.616 41.587 1.00 80.57 19 LEU B N 1
ATOM 1882 C CA . LEU B 1 20 ? 84.147 -19.480 41.159 1.00 81.35 19 LEU B CA 1
ATOM 1883 C C . LEU B 1 20 ? 83.552 -18.743 42.356 1.00 84.31 19 LEU B C 1
ATOM 1884 O O . LEU B 1 20 ? 83.420 -17.522 42.319 1.00 86.45 19 LEU B O 1
ATOM 1900 N N . ALA B 1 21 ? 83.224 -19.475 43.428 1.00 80.10 20 ALA B N 1
ATOM 1901 C CA . ALA B 1 21 ? 82.738 -18.860 44.662 1.00 76.03 20 ALA B CA 1
ATOM 1902 C C . ALA B 1 21 ? 83.830 -18.053 45.318 1.00 77.47 20 ALA B C 1
ATOM 1903 O O . ALA B 1 21 ? 83.576 -16.962 45.822 1.00 97.64 20 ALA B O 1
ATOM 1910 N N . ILE B 1 22 ? 85.053 -18.572 45.276 1.00 80.40 21 ILE B N 1
ATOM 1911 C CA . ILE B 1 22 ? 86.232 -17.834 45.714 1.00 84.14 21 ILE B CA 1
ATOM 1912 C C . ILE B 1 22 ? 86.462 -16.605 44.855 1.00 81.31 21 ILE B C 1
ATOM 1913 O O . ILE B 1 22 ? 86.771 -15.531 45.375 1.00 71.31 21 ILE B O 1
ATOM 1929 N N . PHE B 1 23 ? 86.277 -16.760 43.547 1.00 86.27 22 PHE B N 1
ATOM 1930 C CA . PHE B 1 23 ? 86.364 -15.649 42.627 1.00 79.81 22 PHE B CA 1
ATOM 1931 C C . PHE B 1 23 ? 85.316 -14.577 42.984 1.00 72.47 22 PHE B C 1
ATOM 1932 O O . PHE B 1 23 ? 85.653 -13.395 43.019 1.00 70.51 22 PHE B O 1
ATOM 1949 N N . LEU B 1 24 ? 84.078 -14.984 43.318 1.00 73.93 23 LEU B N 1
ATOM 1950 C CA . LEU B 1 24 ? 83.072 -14.027 43.812 1.00 77.15 23 LEU B CA 1
ATOM 1951 C C . LEU B 1 24 ? 83.484 -13.312 45.064 1.00 68.07 23 LEU B C 1
ATOM 1952 O O . LEU B 1 24 ? 83.310 -12.100 45.163 1.00 71.27 23 LEU B O 1
ATOM 1968 N N . LEU B 1 25 ? 84.016 -14.062 46.021 1.00 69.72 24 LEU B N 1
ATOM 1969 C CA . LEU B 1 25 ? 84.434 -13.505 47.292 1.00 79.03 24 LEU B CA 1
ATOM 1970 C C . LEU B 1 25 ? 85.477 -12.413 47.067 1.00 78.52 24 LEU B C 1
ATOM 1971 O O . LEU B 1 25 ? 85.402 -11.344 47.676 1.00 69.97 24 LEU B O 1
ATOM 1987 N N . ALA B 1 26 ? 86.420 -12.668 46.156 1.00 74.80 25 ALA B N 1
ATOM 1988 C CA . ALA B 1 26 ? 87.412 -11.674 45.774 1.00 69.58 25 ALA B CA 1
ATOM 1989 C C . ALA B 1 26 ? 86.763 -10.424 45.152 1.00 85.96 25 ALA B C 1
ATOM 1990 O O . ALA B 1 26 ? 87.121 -9.299 45.512 1.00 87.81 25 ALA B O 1
ATOM 1997 N N . LEU B 1 27 ? 85.794 -10.625 44.245 1.00 74.98 26 LEU B N 1
ATOM 1998 C CA . LEU B 1 27 ? 85.121 -9.511 43.577 1.00 65.03 26 LEU B CA 1
ATOM 1999 C C . LEU B 1 27 ? 84.334 -8.657 44.574 1.00 68.32 26 LEU B C 1
ATOM 2000 O O . LEU B 1 27 ? 84.301 -7.432 44.462 1.00 60.81 26 LEU B O 1
ATOM 2016 N N . LEU B 1 28 ? 83.718 -9.318 45.550 1.00 65.66 27 LEU B N 1
ATOM 2017 C CA . LEU B 1 28 ? 82.945 -8.666 46.595 1.00 70.55 27 LEU B CA 1
ATOM 2018 C C . LEU B 1 28 ? 83.799 -7.891 47.590 1.00 69.21 27 LEU B C 1
ATOM 2019 O O . LEU B 1 28 ? 83.389 -6.830 48.055 1.00 67.98 27 LEU B O 1
ATOM 2035 N N . ILE B 1 29 ? 84.991 -8.394 47.899 1.00 70.31 28 ILE B N 1
ATOM 2036 C CA . ILE B 1 29 ? 85.920 -7.647 48.744 1.00 79.21 28 ILE B CA 1
ATOM 2037 C C . ILE B 1 29 ? 86.350 -6.364 48.041 1.00 68.31 28 ILE B C 1
ATOM 2038 O O . ILE B 1 29 ? 86.358 -5.295 48.656 1.00 78.21 28 ILE B O 1
ATOM 2054 N N . VAL B 1 30 ? 86.659 -6.470 46.742 1.00 65.89 29 VAL B N 1
ATOM 2055 C CA . VAL B 1 30 ? 86.943 -5.296 45.921 1.00 74.81 29 VAL B CA 1
ATOM 2056 C C . VAL B 1 30 ? 85.759 -4.338 45.881 1.00 83.18 29 VAL B C 1
ATOM 2057 O O . VAL B 1 30 ? 85.940 -3.138 46.048 1.00 86.78 29 VAL B O 1
ATOM 2070 N N . LEU B 1 31 ? 84.558 -4.876 45.681 1.00 76.00 30 LEU B N 1
ATOM 2071 C CA . LEU B 1 31 ? 83.332 -4.101 45.659 1.00 69.15 30 LEU B CA 1
ATOM 2072 C C . LEU B 1 31 ? 83.132 -3.306 46.930 1.00 75.52 30 LEU B C 1
ATOM 2073 O O . LEU B 1 31 ? 82.856 -2.108 46.878 1.00 81.53 30 LEU B O 1
ATOM 2089 N N . LEU B 1 32 ? 83.291 -3.973 48.066 1.00 78.34 31 LEU B N 1
ATOM 2090 C CA . LEU B 1 32 ? 83.174 -3.356 49.375 1.00 78.41 31 LEU B CA 1
ATOM 2091 C C . LEU B 1 32 ? 84.182 -2.226 49.537 1.00 81.81 31 LEU B C 1
ATOM 2092 O O . LEU B 1 32 ? 83.848 -1.151 50.040 1.00 79.97 31 LEU B O 1
ATOM 2108 N N . TRP B 1 33 ? 85.412 -2.487 49.103 1.00 89.62 32 TRP B N 1
ATOM 2109 C CA . TRP B 1 33 ? 86.493 -1.514 49.093 1.00 90.15 32 TRP B CA 1
ATOM 2110 C C . TRP B 1 33 ? 86.191 -0.311 48.184 1.00 88.75 32 TRP B C 1
ATOM 2111 O O . TRP B 1 33 ? 86.439 0.830 48.580 1.00 88.98 32 TRP B O 1
ATOM 2132 N N . LEU B 1 34 ? 85.632 -0.563 46.989 1.00 86.56 33 LEU B N 1
ATOM 2133 C CA . LEU B 1 34 ? 85.242 0.512 46.075 1.00 81.64 33 LEU B CA 1
ATOM 2134 C C . LEU B 1 34 ? 84.164 1.378 46.696 1.00 72.64 33 LEU B C 1
ATOM 2135 O O . LEU B 1 34 ? 84.178 2.597 46.553 1.00 71.79 33 LEU B O 1
ATOM 2151 N N . LEU B 1 35 ? 83.242 0.744 47.403 1.00 69.21 34 LEU B N 1
ATOM 2152 C CA . LEU B 1 35 ? 82.193 1.451 48.102 1.00 82.94 34 LEU B CA 1
ATOM 2153 C C . LEU B 1 35 ? 82.733 2.281 49.264 1.00 64.65 34 LEU B C 1
ATOM 2154 O O . LEU B 1 35 ? 82.241 3.379 49.519 1.00 72.71 34 LEU B O 1
ATOM 2170 N N . GLN B 1 36 ? 83.769 1.790 49.937 1.00 77.53 35 GLN B N 1
ATOM 2171 C CA . GLN B 1 36 ? 84.428 2.589 50.962 1.00 86.18 35 GLN B CA 1
ATOM 2172 C C . GLN B 1 36 ? 85.028 3.862 50.341 1.00 89.98 35 GLN B C 1
ATOM 2173 O O . GLN B 1 36 ? 84.890 4.955 50.902 1.00 86.24 35 GLN B O 1
ATOM 2179 N N . GLN B 1 37 ? 85.646 3.721 49.158 1.00 90.75 36 GLN B N 1
ATOM 2180 C CA . GLN B 1 37 ? 86.194 4.871 48.439 1.00 84.31 36 GLN B CA 1
ATOM 2181 C C . GLN B 1 37 ? 85.102 5.846 48.013 1.00 86.26 36 GLN B C 1
ATOM 2182 O O . GLN B 1 37 ? 85.294 7.058 48.091 1.00 102.02 36 GLN B O 1
ATOM 2196 N N . LEU B 1 38 ? 83.957 5.312 47.595 1.00 81.62 37 LEU B N 1
ATOM 2197 C CA . LEU B 1 38 ? 82.805 6.109 47.205 1.00 77.85 37 LEU B CA 1
ATOM 2198 C C . LEU B 1 38 ? 82.338 6.997 48.345 1.00 87.43 37 LEU B C 1
ATOM 2199 O O . LEU B 1 38 ? 82.068 8.184 48.133 1.00 97.20 37 LEU B O 1
ATOM 2215 N N . LYS B 1 39 ? 82.272 6.433 49.557 1.00 82.70 38 LYS B N 1
ATOM 2216 C CA . LYS B 1 39 ? 81.919 7.216 50.735 1.00 91.58 38 LYS B CA 1
ATOM 2217 C C . LYS B 1 39 ? 82.906 8.349 50.989 1.00 93.12 38 LYS B C 1
ATOM 2218 O O . LYS B 1 39 ? 82.498 9.464 51.323 1.00 95.02 38 LYS B O 1
ATOM 2237 N N . GLU B 1 40 ? 84.200 8.065 50.824 1.00 91.58 39 GLU B N 1
ATOM 2238 C CA . GLU B 1 40 ? 85.232 9.074 51.024 1.00 97.33 39 GLU B CA 1
ATOM 2239 C C . GLU B 1 40 ? 85.087 10.251 50.043 1.00 103.07 39 GLU B C 1
ATOM 2240 O O . GLU B 1 40 ? 85.254 11.411 50.436 1.00 112.73 39 GLU B O 1
ATOM 2246 N N . LEU B 1 41 ? 84.758 9.953 48.781 1.00 92.33 40 LEU B N 1
ATOM 2247 C CA . LEU B 1 41 ? 84.604 10.994 47.770 1.00 78.45 40 LEU B CA 1
ATOM 2248 C C . LEU B 1 41 ? 83.389 11.865 48.046 1.00 85.43 40 LEU B C 1
ATOM 2249 O O . LEU B 1 41 ? 83.440 13.079 47.861 1.00 92.73 40 LEU B O 1
ATOM 2265 N N . LEU B 1 42 ? 82.301 11.241 48.500 1.00 96.80 41 LEU B N 1
ATOM 2266 C CA . LEU B 1 42 ? 81.071 11.954 48.831 1.00 99.90 41 LEU B CA 1
ATOM 2267 C C . LEU B 1 42 ? 81.214 12.812 50.081 1.00 98.40 41 LEU B C 1
ATOM 2268 O O . LEU B 1 42 ? 80.636 13.900 50.154 1.00 98.38 41 LEU B O 1
ATOM 2284 N N . ARG B 1 43 ? 82.007 12.342 51.049 1.00 104.00 42 ARG B N 1
ATOM 2285 C CA . ARG B 1 43 ? 82.332 13.142 52.224 1.00 118.15 42 ARG B CA 1
ATOM 2286 C C . ARG B 1 43 ? 83.138 14.378 51.815 1.00 107.72 42 ARG B C 1
ATOM 2287 O O . ARG B 1 43 ? 82.871 15.483 52.301 1.00 91.46 42 ARG B O 1
ATOM 2293 N N . GLU B 1 44 ? 84.093 14.190 50.890 1.00 100.41 43 GLU B N 1
ATOM 2294 C CA . GLU B 1 44 ? 84.866 15.294 50.341 1.00 98.17 43 GLU B CA 1
ATOM 2295 C C . GLU B 1 44 ? 83.969 16.274 49.606 1.00 95.78 43 GLU B C 1
ATOM 2296 O O . GLU B 1 44 ? 84.145 17.481 49.737 1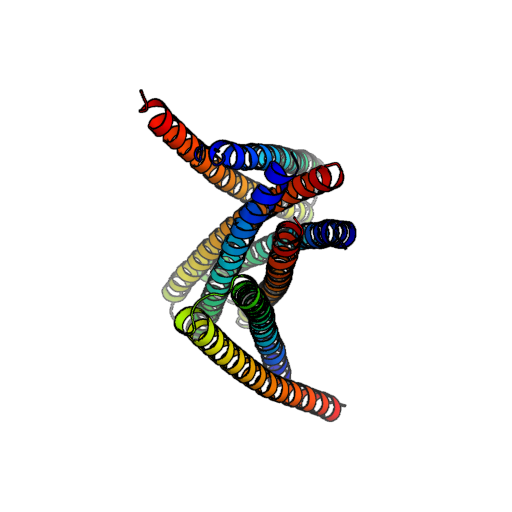.00 105.68 43 GLU B O 1
ATOM 2302 N N . LEU B 1 45 ? 82.999 15.751 48.859 1.00 99.12 44 LEU B N 1
ATOM 2303 C CA . LEU B 1 45 ? 82.078 16.560 48.080 1.00 96.05 44 LEU B CA 1
ATOM 2304 C C . LEU B 1 45 ? 81.250 17.474 48.982 1.00 99.07 44 LEU B C 1
ATOM 2305 O O . LEU B 1 45 ? 81.101 18.665 48.695 1.00 99.57 44 LEU B O 1
ATOM 2321 N N . GLU B 1 46 ? 80.743 16.920 50.088 1.00 100.60 45 GLU B N 1
ATOM 2322 C CA . GLU B 1 46 ? 80.037 17.716 51.086 1.00 107.75 45 GLU B CA 1
ATOM 2323 C C . GLU B 1 46 ? 80.925 18.795 51.672 1.00 119.37 45 GLU B C 1
ATOM 2324 O O . GLU B 1 46 ? 80.489 19.935 51.827 1.00 123.04 45 GLU B O 1
ATOM 2336 N N . ARG B 1 47 ? 82.166 18.431 52.012 1.00 125.09 46 ARG B N 1
ATOM 2337 C CA . ARG B 1 47 ? 83.114 19.380 52.570 1.00 116.95 46 ARG B CA 1
ATOM 2338 C C . ARG B 1 47 ? 83.409 20.510 51.594 1.00 116.55 46 ARG B C 1
ATOM 2339 O O . ARG B 1 47 ? 83.503 21.655 52.016 1.00 126.13 46 ARG B O 1
ATOM 2345 N N . LEU B 1 48 ? 83.506 20.207 50.294 1.00 116.27 47 LEU B N 1
ATOM 2346 C CA . LEU B 1 48 ? 83.718 21.243 49.284 1.00 113.95 47 LEU B CA 1
ATOM 2347 C C . LEU B 1 48 ? 82.535 22.199 49.219 1.00 126.02 47 LEU B C 1
ATOM 2348 O O . LEU B 1 48 ? 82.708 23.405 49.023 1.00 141.03 47 LEU B O 1
ATOM 2364 N N . GLN B 1 49 ? 81.325 21.661 49.401 1.00 131.12 48 GLN B N 1
ATOM 2365 C CA . GLN B 1 49 ? 80.122 22.484 49.445 1.00 138.14 48 GLN B CA 1
ATOM 2366 C C . GLN B 1 49 ? 80.126 23.391 50.686 1.00 140.18 48 GLN B C 1
ATOM 2367 O O . GLN B 1 49 ? 79.759 24.565 50.602 1.00 141.93 48 GLN B O 1
ATOM 2381 N N . ARG B 1 50 ? 80.582 22.854 51.821 1.00 142.11 49 ARG B N 1
ATOM 2382 C CA . ARG B 1 50 ? 80.720 23.623 53.059 1.00 135.68 49 ARG B CA 1
ATOM 2383 C C . ARG B 1 50 ? 81.824 24.694 52.974 1.00 142.52 49 ARG B C 1
ATOM 2384 O O . ARG B 1 50 ? 81.646 25.815 53.455 1.00 153.22 49 ARG B O 1
ATOM 2405 N N . GLU B 1 51 ? 82.958 24.337 52.362 1.00 146.79 50 GLU B N 1
ATOM 2406 C CA . GLU B 1 51 ? 84.098 25.236 52.188 1.00 141.83 50 GLU B CA 1
ATOM 2407 C C . GLU B 1 51 ? 83.821 26.332 51.164 1.00 149.34 50 GLU B C 1
ATOM 2408 O O . GLU B 1 51 ? 84.303 27.456 51.312 1.00 164.24 50 GLU B O 1
ATOM 2420 N N . GLY B 1 52 ? 83.044 26.017 50.129 1.00 139.46 51 GLY B N 1
ATOM 2421 C CA . GLY B 1 52 ? 82.780 26.989 49.081 1.00 142.55 51 GLY B CA 1
ATOM 2422 C C . GLY B 1 52 ? 83.894 26.974 48.039 1.00 149.03 51 GLY B C 1
ATOM 2423 O O . GLY B 1 52 ? 84.372 28.031 47.618 1.00 147.49 51 GLY B O 1
ATOM 2427 N N . SER B 1 53 ? 84.320 25.763 47.655 1.00 154.80 52 SER B N 1
ATOM 2428 C CA . SER B 1 53 ? 85.373 25.563 46.653 1.00 160.62 52 SER B CA 1
ATOM 2429 C C . SER B 1 53 ? 84.880 25.911 45.245 1.00 150.15 52 SER B C 1
ATOM 2430 O O . SER B 1 53 ? 83.724 26.297 45.060 1.00 154.88 52 SER B O 1
ATOM 2438 N N . SER B 1 54 ? 85.766 25.810 44.250 1.00 147.08 53 SER B N 1
ATOM 2439 C CA . SER B 1 54 ? 85.391 26.210 42.899 1.00 156.57 53 SER B CA 1
ATOM 2440 C C . SER B 1 54 ? 84.564 25.149 42.197 1.00 164.17 53 SER B C 1
ATOM 2441 O O . SER B 1 54 ? 84.510 23.998 42.635 1.00 171.89 53 SER B O 1
ATOM 2449 N N . ASP B 1 55 ? 83.969 25.533 41.067 1.00 169.49 54 ASP B N 1
ATOM 2450 C CA . ASP B 1 55 ? 83.232 24.606 40.217 1.00 156.70 54 ASP B CA 1
ATOM 2451 C C . ASP B 1 55 ? 84.161 23.553 39.625 1.00 161.17 54 ASP B C 1
ATOM 2452 O O . ASP B 1 55 ? 83.742 22.421 39.399 1.00 161.13 54 ASP B O 1
ATOM 2461 N N . GLU B 1 56 ? 85.433 23.911 39.403 1.00 179.11 55 GLU B N 1
ATOM 2462 C CA . GLU B 1 56 ? 86.428 22.951 38.933 1.00 156.70 55 GLU B CA 1
ATOM 2463 C C . GLU B 1 56 ? 86.696 21.883 39.996 1.00 140.82 55 GLU B C 1
ATOM 2464 O O . GLU B 1 56 ? 86.778 20.695 39.676 1.00 127.49 55 GLU B O 1
ATOM 2476 N N . ASP B 1 57 ? 86.773 22.299 41.266 1.00 144.58 56 ASP B N 1
ATOM 2477 C CA . ASP B 1 57 ? 87.010 21.357 42.365 1.00 148.10 56 ASP B CA 1
ATOM 2478 C C . ASP B 1 57 ? 85.840 20.377 42.529 1.00 128.11 56 ASP B C 1
ATOM 2479 O O . ASP B 1 57 ? 86.050 19.168 42.660 1.00 120.90 56 ASP B O 1
ATOM 2488 N N . VAL B 1 58 ? 84.614 20.913 42.506 1.00 145.28 57 VAL B N 1
ATOM 2489 C CA . VAL B 1 58 ? 83.402 20.121 42.712 1.00 132.60 57 VAL B CA 1
ATOM 2490 C C . VAL B 1 58 ? 83.051 19.235 41.527 1.00 115.39 57 VAL B C 1
ATOM 2491 O O . VAL B 1 58 ? 82.771 18.051 41.713 1.00 121.34 57 VAL B O 1
ATOM 2504 N N . ARG B 1 59 ? 83.033 19.803 40.322 1.00 122.15 58 ARG B N 1
ATOM 2505 C CA . ARG B 1 59 ? 82.672 19.045 39.133 1.00 119.05 58 ARG B CA 1
ATOM 2506 C C . ARG B 1 59 ? 83.665 17.927 38.849 1.00 125.18 58 ARG B C 1
ATOM 2507 O O . ARG B 1 59 ? 83.249 16.838 38.456 1.00 119.43 58 ARG B O 1
ATOM 2513 N N . GLU B 1 60 ? 84.969 18.178 39.048 1.00 131.43 59 GLU B N 1
ATOM 2514 C CA . GLU B 1 60 ? 85.965 17.133 38.834 1.00 121.66 59 GLU B CA 1
ATOM 2515 C C . GLU B 1 60 ? 85.770 15.987 39.813 1.00 109.64 59 GLU B C 1
ATOM 2516 O O . GLU B 1 60 ? 85.818 14.825 39.413 1.00 110.56 59 GLU B O 1
ATOM 2522 N N . LEU B 1 61 ? 85.507 16.314 41.079 1.00 106.95 60 LEU B N 1
ATOM 2523 C CA . LEU B 1 61 ? 85.237 15.296 42.078 1.00 96.31 60 LEU B CA 1
ATOM 2524 C C . LEU B 1 61 ? 83.985 14.498 41.737 1.00 107.87 60 LEU B C 1
ATOM 2525 O O . LEU B 1 61 ? 83.994 13.272 41.823 1.00 113.46 60 LEU B O 1
ATOM 2541 N N . LEU B 1 62 ? 82.915 15.185 41.345 1.00 113.54 61 LEU B N 1
ATOM 2542 C CA . LEU B 1 62 ? 81.666 14.524 40.995 1.00 100.66 61 LEU B CA 1
ATOM 2543 C C . LEU B 1 62 ? 81.819 13.640 39.748 1.00 98.18 61 LEU B C 1
ATOM 2544 O O . LEU B 1 62 ? 81.213 12.572 39.673 1.00 100.40 61 LEU B O 1
ATOM 2560 N N . ARG B 1 63 ? 82.649 14.061 38.791 1.00 100.19 62 ARG B N 1
ATOM 2561 C CA . ARG B 1 63 ? 82.972 13.223 37.640 1.00 99.94 62 ARG B CA 1
ATOM 2562 C C . ARG B 1 63 ? 83.677 11.929 38.071 1.00 112.22 62 ARG B C 1
ATOM 2563 O O . ARG B 1 63 ? 83.351 10.851 37.564 1.00 108.73 62 ARG B O 1
ATOM 2569 N N . GLU B 1 64 ? 84.616 12.044 39.029 1.00 115.43 63 GLU B N 1
ATOM 2570 C CA . GLU B 1 64 ? 85.334 10.895 39.589 1.00 100.51 63 GLU B CA 1
ATOM 2571 C C . GLU B 1 64 ? 84.387 9.963 40.344 1.00 98.45 63 GLU B C 1
ATOM 2572 O O . GLU B 1 64 ? 84.500 8.740 40.234 1.00 99.72 63 GLU B O 1
ATOM 2584 N N . ILE B 1 65 ? 83.426 10.547 41.062 1.00 101.45 64 ILE B N 1
ATOM 2585 C CA . ILE B 1 65 ? 82.386 9.794 41.751 1.00 99.17 64 ILE B CA 1
ATOM 2586 C C . ILE B 1 65 ? 81.537 8.984 40.780 1.00 90.27 64 ILE B C 1
ATOM 2587 O O . ILE B 1 65 ? 81.275 7.806 41.024 1.00 91.01 64 ILE B O 1
ATOM 2603 N N . LYS B 1 66 ? 81.125 9.607 39.674 1.00 104.20 65 LYS B N 1
ATOM 2604 C CA . LYS B 1 66 ? 80.334 8.917 38.660 1.00 109.32 65 LYS B CA 1
ATOM 2605 C C . LYS B 1 66 ? 81.103 7.778 37.985 1.00 96.02 65 LYS B C 1
ATOM 2606 O O . LYS B 1 66 ? 80.532 6.713 37.740 1.00 92.64 65 LYS B O 1
ATOM 2625 N N . GLU B 1 67 ? 82.396 7.991 37.712 1.00 103.48 66 GLU B N 1
ATOM 2626 C CA . GLU B 1 67 ? 83.252 6.940 37.152 1.00 110.40 66 GLU B CA 1
ATOM 2627 C C . GLU B 1 67 ? 83.354 5.733 38.092 1.00 104.57 66 GLU B C 1
ATOM 2628 O O . GLU B 1 67 ? 83.252 4.586 37.648 1.00 105.43 66 GLU B O 1
ATOM 2640 N N . LEU B 1 68 ? 83.540 6.000 39.387 1.00 92.13 67 LEU B N 1
ATOM 2641 C CA . LEU B 1 68 ? 83.592 4.951 40.401 1.00 85.29 67 LEU B CA 1
ATOM 2642 C C . LEU B 1 68 ? 82.293 4.152 40.497 1.00 83.43 67 LEU B C 1
ATOM 2643 O O . LEU B 1 68 ? 82.341 2.924 40.541 1.00 75.46 67 LEU B O 1
ATOM 2659 N N . VAL B 1 69 ? 81.141 4.835 40.506 1.00 90.94 68 VAL B N 1
ATOM 2660 C CA . VAL B 1 69 ? 79.849 4.148 40.535 1.00 81.46 68 VAL B CA 1
ATOM 2661 C C . VAL B 1 69 ? 79.635 3.294 39.297 1.00 79.00 68 VAL B C 1
ATOM 2662 O O . VAL B 1 69 ? 79.107 2.191 39.404 1.00 86.70 68 VAL B O 1
ATOM 2675 N N . GLU B 1 70 ? 80.052 3.782 38.130 1.00 74.50 69 GLU B N 1
ATOM 2676 C CA . GLU B 1 70 ? 79.978 2.974 36.923 1.00 90.98 69 GLU B CA 1
ATOM 2677 C C . GLU B 1 70 ? 80.789 1.684 37.043 1.00 86.09 69 GLU B C 1
ATOM 2678 O O . GLU B 1 70 ? 80.319 0.622 36.628 1.00 100.63 69 GLU B O 1
ATOM 2690 N N . ASN B 1 71 ? 81.987 1.772 37.627 1.00 98.56 70 ASN B N 1
ATOM 2691 C CA . ASN B 1 71 ? 82.835 0.598 37.850 1.00 83.88 70 ASN B CA 1
ATOM 2692 C C . ASN B 1 71 ? 82.211 -0.373 38.848 1.00 77.29 70 ASN B C 1
ATOM 2693 O O . ASN B 1 71 ? 82.234 -1.582 38.631 1.00 71.05 70 ASN B O 1
ATOM 2704 N N . ILE B 1 72 ? 81.609 0.173 39.905 1.00 89.04 71 ILE B N 1
ATOM 2705 C CA . ILE B 1 72 ? 80.869 -0.599 40.894 1.00 73.97 71 ILE B CA 1
ATOM 2706 C C . ILE B 1 72 ? 79.708 -1.354 40.272 1.00 71.64 71 ILE B C 1
ATOM 2707 O O . ILE B 1 72 ? 79.541 -2.540 40.536 1.00 71.53 71 ILE B O 1
ATOM 2723 N N . VAL B 1 73 ? 78.943 -0.688 39.408 1.00 82.22 72 VAL B N 1
ATOM 2724 C CA . VAL B 1 73 ? 77.863 -1.343 38.677 1.00 87.32 72 VAL B CA 1
ATOM 2725 C C . VAL B 1 73 ? 78.363 -2.472 37.804 1.00 85.98 72 VAL B C 1
ATOM 2726 O O . VAL B 1 73 ? 77.795 -3.565 37.820 1.00 89.01 72 VAL B O 1
ATOM 2739 N N . TYR B 1 74 ? 79.431 -2.208 37.059 1.00 83.23 73 TYR B N 1
ATOM 2740 C CA . TYR B 1 74 ? 80.061 -3.193 36.197 1.00 87.91 73 TYR B CA 1
ATOM 2741 C C . TYR B 1 74 ? 80.503 -4.420 36.980 1.00 94.31 73 TYR B C 1
ATOM 2742 O O . TYR B 1 74 ? 80.225 -5.554 36.586 1.00 90.64 73 TYR B O 1
ATOM 2760 N N . LEU B 1 75 ? 81.189 -4.182 38.092 1.00 95.88 74 LEU B N 1
ATOM 2761 C CA . LEU B 1 75 ? 81.647 -5.232 38.980 1.00 70.90 74 LEU B CA 1
ATOM 2762 C C . LEU B 1 75 ? 80.487 -6.071 39.481 1.00 67.28 74 LEU B C 1
ATOM 2763 O O . LEU B 1 75 ? 80.571 -7.296 39.444 1.00 65.89 74 LEU B O 1
ATOM 2779 N N . VAL B 1 76 ? 79.391 -5.421 39.900 1.00 72.47 75 VAL B N 1
ATOM 2780 C CA . VAL B 1 76 ? 78.189 -6.131 40.329 1.00 77.93 75 VAL B CA 1
ATOM 2781 C C . VAL B 1 76 ? 77.619 -7.000 39.225 1.00 73.70 75 VAL B C 1
ATOM 2782 O O . VAL B 1 76 ? 77.146 -8.099 39.495 1.00 74.32 75 VAL B O 1
ATOM 2795 N N . ILE B 1 77 ? 77.654 -6.519 37.992 1.00 74.22 76 ILE B N 1
ATOM 2796 C CA . ILE B 1 77 ? 77.220 -7.324 36.858 1.00 88.53 76 ILE B CA 1
ATOM 2797 C C . ILE B 1 77 ? 78.098 -8.565 36.655 1.00 78.32 76 ILE B C 1
ATOM 2798 O O . ILE B 1 77 ? 77.572 -9.661 36.436 1.00 81.65 76 ILE B O 1
ATOM 2814 N N . ILE B 1 78 ? 79.424 -8.398 36.757 1.00 75.32 77 ILE B N 1
ATOM 2815 C CA . ILE B 1 78 ? 80.359 -9.526 36.651 1.00 75.95 77 ILE B CA 1
ATOM 2816 C C . ILE B 1 78 ? 80.074 -10.567 37.720 1.00 70.92 77 ILE B C 1
ATOM 2817 O O . ILE B 1 78 ? 80.098 -11.771 37.450 1.00 75.42 77 ILE B O 1
ATOM 2833 N N . ILE B 1 79 ? 79.783 -10.078 38.921 1.00 69.09 78 ILE B N 1
ATOM 2834 C CA . ILE B 1 79 ? 79.370 -10.885 40.049 1.00 66.91 78 ILE B CA 1
ATOM 2835 C C . ILE B 1 79 ? 78.069 -11.637 39.776 1.00 73.23 78 ILE B C 1
ATOM 2836 O O . ILE B 1 79 ? 78.006 -12.840 40.013 1.00 77.45 78 ILE B O 1
ATOM 2852 N N . MET B 1 80 ? 77.052 -10.952 39.242 1.00 84.41 79 MET B N 1
ATOM 2853 C CA . MET B 1 80 ? 75.769 -11.594 38.938 1.00 80.56 79 MET B CA 1
ATOM 2854 C C . MET B 1 80 ? 75.904 -12.737 37.960 1.00 84.25 79 MET B C 1
ATOM 2855 O O . MET B 1 80 ? 75.307 -13.798 38.161 1.00 79.64 79 MET B O 1
ATOM 2869 N N . VAL B 1 81 ? 76.685 -12.525 36.903 1.00 76.89 80 VAL B N 1
ATOM 2870 C CA . VAL B 1 81 ? 76.885 -13.562 35.907 1.00 73.34 80 VAL B CA 1
ATOM 2871 C C . VAL B 1 81 ? 77.606 -14.750 36.488 1.00 76.62 80 VAL B C 1
ATOM 2872 O O . VAL B 1 81 ? 77.220 -15.894 36.243 1.00 79.15 80 VAL B O 1
ATOM 2885 N N . LEU B 1 82 ? 78.639 -14.473 37.274 1.00 77.89 81 LEU B N 1
ATOM 2886 C CA . LEU B 1 82 ? 79.402 -15.505 37.944 1.00 67.80 81 LEU B CA 1
ATOM 2887 C C . LEU B 1 82 ? 78.500 -16.342 38.879 1.00 76.94 81 LEU B C 1
ATOM 2888 O O . LEU B 1 82 ? 78.606 -17.571 38.896 1.00 72.53 81 LEU B O 1
ATOM 2904 N N . VAL B 1 83 ? 77.567 -15.683 39.588 1.00 74.75 82 VAL B N 1
ATOM 2905 C CA . VAL B 1 83 ? 76.560 -16.385 40.393 1.00 73.91 82 VAL B CA 1
ATOM 2906 C C . VAL B 1 83 ? 75.648 -17.285 39.564 1.00 73.90 82 VAL B C 1
ATOM 2907 O O . VAL B 1 83 ? 75.343 -18.399 39.983 1.00 75.76 82 VAL B O 1
ATOM 2920 N N . LEU B 1 84 ? 75.210 -16.818 38.400 1.00 77.09 83 LEU B N 1
ATOM 2921 C CA . LEU B 1 84 ? 74.375 -17.651 37.537 1.00 76.16 83 LEU B CA 1
ATOM 2922 C C . LEU B 1 84 ? 75.102 -18.922 37.106 1.00 75.93 83 LEU B C 1
ATOM 2923 O O . LEU B 1 84 ? 74.489 -19.991 37.041 1.00 67.81 83 LEU B O 1
ATOM 2939 N N . VAL B 1 85 ? 76.412 -18.808 36.845 1.00 81.19 84 VAL B N 1
ATOM 2940 C CA . VAL B 1 85 ? 77.230 -19.967 36.491 1.00 75.90 84 VAL B CA 1
ATOM 2941 C C . VAL B 1 85 ? 77.269 -20.985 37.626 1.00 74.82 84 VAL B C 1
ATOM 2942 O O . VAL B 1 85 ? 77.107 -22.186 37.405 1.00 79.81 84 VAL B O 1
ATOM 2955 N N . ILE B 1 86 ? 77.465 -20.490 38.839 1.00 77.85 85 ILE B N 1
ATOM 2956 C CA . ILE B 1 86 ? 77.464 -21.313 40.036 1.00 76.00 85 ILE B CA 1
ATOM 2957 C C . ILE B 1 86 ? 76.109 -21.978 40.286 1.00 76.52 85 ILE B C 1
ATOM 2958 O O . ILE B 1 86 ? 76.064 -23.145 40.675 1.00 85.53 85 ILE B O 1
ATOM 2974 N N . ILE B 1 87 ? 75.013 -21.245 40.053 1.00 78.88 86 ILE B N 1
ATOM 2975 C CA . ILE B 1 87 ? 73.669 -21.821 40.139 1.00 82.03 86 ILE B CA 1
ATOM 2976 C C . ILE B 1 87 ? 73.497 -22.964 39.162 1.00 80.68 86 ILE B C 1
ATOM 2977 O O . ILE B 1 87 ? 72.954 -24.003 39.527 1.00 85.20 86 ILE B O 1
ATOM 2993 N N . ALA B 1 88 ? 73.975 -22.781 37.929 1.00 75.81 87 ALA B N 1
ATOM 2994 C CA . ALA B 1 88 ? 73.919 -23.833 36.927 1.00 70.59 87 ALA B CA 1
ATOM 2995 C C . ALA B 1 88 ? 74.674 -25.072 37.387 1.00 87.67 87 ALA B C 1
ATOM 2996 O O . ALA B 1 88 ? 74.200 -26.194 37.190 1.00 98.72 87 ALA B O 1
ATOM 3003 N N . LEU B 1 89 ? 75.826 -24.869 38.028 1.00 88.11 88 LEU B N 1
ATOM 3004 C CA . LEU B 1 89 ? 76.589 -25.978 38.577 1.00 90.44 88 LEU B CA 1
ATOM 3005 C C . LEU B 1 89 ? 75.798 -26.686 39.697 1.00 99.25 88 LEU B C 1
ATOM 3006 O O . LEU B 1 89 ? 75.789 -27.914 39.762 1.00 107.90 88 LEU B O 1
ATOM 3022 N N . ALA B 1 90 ? 75.115 -25.914 40.553 1.00 94.77 89 ALA B N 1
ATOM 3023 C CA . ALA B 1 90 ? 74.313 -26.479 41.645 1.00 95.47 89 ALA B CA 1
ATOM 3024 C C . ALA B 1 90 ? 73.158 -27.307 41.123 1.00 99.59 89 ALA B C 1
ATOM 3025 O O . ALA B 1 90 ? 72.882 -28.385 41.652 1.00 94.08 89 ALA B O 1
ATOM 3032 N N . VAL B 1 91 ? 72.495 -26.805 40.077 1.00 113.40 90 VAL B N 1
ATOM 3033 C CA . VAL B 1 91 ? 71.386 -27.505 39.442 1.00 126.19 90 VAL B CA 1
ATOM 3034 C C . VAL B 1 91 ? 71.864 -28.793 38.789 1.00 128.54 90 VAL B C 1
ATOM 3035 O O . VAL B 1 91 ? 71.197 -29.825 38.895 1.00 135.67 90 VAL B O 1
ATOM 3048 N N . THR B 1 92 ? 73.029 -28.724 38.132 1.00 119.97 91 THR B N 1
ATOM 3049 C CA . THR B 1 92 ? 73.666 -29.887 37.526 1.00 127.63 91 THR B CA 1
ATOM 3050 C C . THR B 1 92 ? 73.915 -30.981 38.551 1.00 135.06 91 THR B C 1
ATOM 3051 O O . THR B 1 92 ? 73.592 -32.139 38.314 1.00 146.24 91 THR B O 1
ATOM 3062 N N . GLN B 1 93 ? 74.473 -30.603 39.692 1.00 130.23 92 GLN B N 1
ATOM 3063 C CA . GLN B 1 93 ? 74.754 -31.541 40.765 1.00 123.02 92 GLN B CA 1
ATOM 3064 C C . GLN B 1 93 ? 73.487 -32.136 41.355 1.00 138.31 92 GLN B C 1
ATOM 3065 O O . GLN B 1 93 ? 73.450 -33.333 41.641 1.00 137.54 92 GLN B O 1
ATOM 3079 N N . LYS B 1 94 ? 72.433 -31.324 41.495 1.00 139.62 93 LYS B N 1
ATOM 3080 C CA . LYS B 1 94 ? 71.143 -31.819 41.969 1.00 143.24 93 LYS B CA 1
ATOM 3081 C C . LYS B 1 94 ? 70.604 -32.888 41.027 1.00 144.80 93 LYS B C 1
ATOM 3082 O O . LYS B 1 94 ? 70.134 -33.938 41.476 1.00 143.24 93 LYS B O 1
ATOM 3088 N N . TYR B 1 95 ? 70.751 -32.645 39.717 1.00 146.67 94 TYR B N 1
ATOM 3089 C CA . TYR B 1 95 ? 70.444 -33.634 38.695 1.00 156.94 94 TYR B CA 1
ATOM 3090 C C . TYR B 1 95 ? 71.283 -34.888 38.833 1.00 161.61 94 TYR B C 1
ATOM 3091 O O . TYR B 1 95 ? 70.736 -35.986 38.784 1.00 166.58 94 TYR B O 1
ATOM 3109 N N . LEU B 1 96 ? 72.603 -34.730 38.972 1.00 158.05 95 LEU B N 1
ATOM 3110 C CA . LEU B 1 96 ? 73.515 -35.873 39.035 1.00 149.86 95 LEU B CA 1
ATOM 3111 C C . LEU B 1 96 ? 73.174 -36.801 40.201 1.00 152.00 95 LEU B C 1
ATOM 3112 O O . LEU B 1 96 ? 73.216 -38.025 40.050 1.00 157.69 95 LEU B O 1
ATOM 3128 N N . VAL B 1 97 ? 72.797 -36.222 41.343 1.00 162.44 96 VAL B N 1
ATOM 3129 C CA . VAL B 1 97 ? 72.357 -37.009 42.487 1.00 160.05 96 VAL B CA 1
ATOM 3130 C C . VAL B 1 97 ? 71.046 -37.723 42.210 1.00 163.56 96 VAL B C 1
ATOM 3131 O O . VAL B 1 97 ? 70.924 -38.915 42.496 1.00 177.14 96 VAL B O 1
ATOM 3144 N N . GLU B 1 98 ? 70.072 -37.003 41.651 1.00 175.30 97 GLU B N 1
ATOM 3145 C CA . GLU B 1 98 ? 68.783 -37.590 41.307 1.00 161.81 97 GLU B CA 1
ATOM 3146 C C . GLU B 1 98 ? 68.936 -38.705 40.272 1.00 175.69 97 GLU B C 1
ATOM 3147 O O . GLU B 1 98 ? 68.215 -39.702 40.322 1.00 181.99 97 GLU B O 1
ATOM 3153 N N . GLU B 1 99 ? 69.879 -38.534 39.340 1.00 167.29 98 GLU B N 1
ATOM 3154 C CA . GLU B 1 99 ? 70.178 -39.533 38.325 1.00 167.47 98 GLU B CA 1
ATOM 3155 C C . GLU B 1 99 ? 70.740 -40.802 38.956 1.00 177.03 98 GLU B C 1
ATOM 3156 O O . GLU B 1 99 ? 70.332 -41.910 38.600 1.00 198.73 98 GLU B O 1
ATOM 3162 N N . LEU B 1 100 ? 71.655 -40.642 39.915 1.00 169.94 99 LEU B N 1
ATOM 3163 C CA . LEU B 1 100 ? 72.194 -41.776 40.657 1.00 180.75 99 LEU B CA 1
ATOM 3164 C C . LEU B 1 100 ? 71.123 -42.442 41.520 1.00 165.25 99 LEU B C 1
ATOM 3165 O O . LEU B 1 100 ? 71.074 -43.670 41.626 1.00 170.50 99 LEU B O 1
ATOM 3171 N N . LYS B 1 101 ? 70.262 -41.628 42.127 1.00 166.30 100 LYS B N 1
ATOM 3172 C CA . LYS B 1 101 ? 69.176 -42.112 42.950 1.00 181.75 100 LYS B CA 1
ATOM 3173 C C . LYS B 1 101 ? 67.922 -42.299 42.114 1.00 193.78 100 LYS B C 1
ATOM 3174 O O . LYS B 1 101 ? 66.809 -42.310 42.644 1.00 197.92 100 LYS B O 1
ATOM 3180 N N . THR C 1 2 ? 98.808 10.896 73.245 1.00 173.74 1 THR C N 1
ATOM 3181 C CA . THR C 1 2 ? 97.380 10.837 73.521 1.00 172.84 1 THR C CA 1
ATOM 3182 C C . THR C 1 2 ? 96.754 9.727 72.691 1.00 169.03 1 THR C C 1
ATOM 3183 O O . THR C 1 2 ? 97.443 8.806 72.253 1.00 146.81 1 THR C O 1
ATOM 3194 N N . ARG C 1 3 ? 95.451 9.843 72.445 1.00 169.75 2 ARG C N 1
ATOM 3195 C CA . ARG C 1 3 ? 94.728 8.907 71.601 1.00 155.74 2 ARG C CA 1
ATOM 3196 C C . ARG C 1 3 ? 95.192 8.981 70.148 1.00 159.72 2 ARG C C 1
ATOM 3197 O O . ARG C 1 3 ? 95.105 7.982 69.436 1.00 163.56 2 ARG C O 1
ATOM 3203 N N . THR C 1 4 ? 95.670 10.154 69.697 1.00 153.86 3 THR C N 1
ATOM 3204 C CA . THR C 1 4 ? 96.086 10.312 68.296 1.00 152.68 3 THR C CA 1
ATOM 3205 C C . THR C 1 4 ? 97.260 9.423 67.960 1.00 149.45 3 THR C C 1
ATOM 3206 O O . THR C 1 4 ? 97.332 8.833 66.878 1.00 138.02 3 THR C O 1
ATOM 3217 N N . GLU C 1 5 ? 98.175 9.317 68.918 1.00 156.85 4 GLU C N 1
ATOM 3218 C CA . GLU C 1 5 ? 99.361 8.481 68.840 1.00 150.09 4 GLU C CA 1
ATOM 3219 C C . GLU C 1 5 ? 99.037 6.980 68.730 1.00 132.57 4 GLU C C 1
ATOM 3220 O O . GLU C 1 5 ? 99.920 6.185 68.416 1.00 138.19 4 GLU C O 1
ATOM 3226 N N . ILE C 1 6 ? 97.799 6.592 69.022 1.00 112.51 5 ILE C N 1
ATOM 3227 C CA . ILE C 1 6 ? 97.384 5.215 68.979 1.00 113.56 5 ILE C CA 1
ATOM 3228 C C . ILE C 1 6 ? 96.656 4.948 67.670 1.00 115.25 5 ILE C C 1
ATOM 3229 O O . ILE C 1 6 ? 96.934 3.966 66.978 1.00 117.82 5 ILE C O 1
ATOM 3245 N N . ILE C 1 7 ? 95.715 5.842 67.352 1.00 120.32 6 ILE C N 1
ATOM 3246 C CA . ILE C 1 7 ? 94.875 5.757 66.159 1.00 120.70 6 ILE C CA 1
ATOM 3247 C C . ILE C 1 7 ? 95.706 5.759 64.882 1.00 108.35 6 ILE C C 1
ATOM 3248 O O . ILE C 1 7 ? 95.462 4.960 63.973 1.00 113.19 6 ILE C O 1
ATOM 3264 N N . ARG C 1 8 ? 96.695 6.647 64.822 1.00 117.89 7 ARG C N 1
ATOM 3265 C CA . ARG C 1 8 ? 97.585 6.729 63.673 1.00 127.06 7 ARG C CA 1
ATOM 3266 C C . ARG C 1 8 ? 98.351 5.418 63.446 1.00 124.42 7 ARG C C 1
ATOM 3267 O O . ARG C 1 8 ? 98.553 5.006 62.299 1.00 121.04 7 ARG C O 1
ATOM 3273 N N . GLU C 1 9 ? 98.766 4.766 64.537 1.00 129.48 8 GLU C N 1
ATOM 3274 C CA . GLU C 1 9 ? 99.522 3.529 64.438 1.00 114.72 8 GLU C CA 1
ATOM 3275 C C . GLU C 1 9 ? 98.639 2.374 64.007 1.00 103.52 8 GLU C C 1
ATOM 3276 O O . GLU C 1 9 ? 99.083 1.515 63.248 1.00 103.07 8 GLU C O 1
ATOM 3288 N N . LEU C 1 10 ? 97.380 2.379 64.445 1.00 105.08 9 LEU C N 1
ATOM 3289 C CA . LEU C 1 10 ? 96.412 1.388 63.996 1.00 98.06 9 LEU C CA 1
ATOM 3290 C C . LEU C 1 10 ? 96.165 1.435 62.504 1.00 96.28 9 LEU C C 1
ATOM 3291 O O . LEU C 1 10 ? 96.100 0.386 61.865 1.00 90.98 9 LEU C O 1
ATOM 3307 N N . GLU C 1 11 ? 96.068 2.635 61.933 1.00 107.75 10 GLU C N 1
ATOM 3308 C CA . GLU C 1 11 ? 95.916 2.734 60.485 1.00 111.11 10 GLU C CA 1
ATOM 3309 C C . GLU C 1 11 ? 97.146 2.183 59.756 1.00 102.86 10 GLU C C 1
ATOM 3310 O O . GLU C 1 11 ? 97.006 1.414 58.797 1.00 84.74 10 GLU C O 1
ATOM 3322 N N . ARG C 1 12 ? 98.341 2.578 60.221 1.00 104.81 11 ARG C N 1
ATOM 3323 C CA . ARG C 1 12 ? 99.602 2.141 59.619 1.00 91.96 11 ARG C CA 1
ATOM 3324 C C . ARG C 1 12 ? 99.783 0.629 59.698 1.00 85.99 11 ARG C C 1
ATOM 3325 O O . ARG C 1 12 ? 100.183 -0.016 58.722 1.00 80.97 11 ARG C O 1
ATOM 3331 N N . SER C 1 13 ? 99.473 0.073 60.858 1.00 78.28 12 SER C N 1
ATOM 3332 C CA . SER C 1 13 ? 99.586 -1.343 61.093 1.00 70.77 12 SER C CA 1
ATOM 3333 C C . SER C 1 13 ? 98.643 -2.131 60.180 1.00 87.24 12 SER C C 1
ATOM 3334 O O . SER C 1 13 ? 99.007 -3.194 59.669 1.00 91.75 12 SER C O 1
ATOM 3342 N N . LEU C 1 14 ? 97.432 -1.610 59.977 1.00 92.63 13 LEU C N 1
ATOM 3343 C CA . LEU C 1 14 ? 96.490 -2.219 59.053 1.00 82.47 13 LEU C CA 1
ATOM 3344 C C . LEU C 1 14 ? 96.962 -2.175 57.615 1.00 75.77 13 LEU C C 1
ATOM 3345 O O . LEU C 1 14 ? 96.772 -3.139 56.877 1.00 80.54 13 LEU C O 1
ATOM 3361 N N . ARG C 1 15 ? 97.614 -1.088 57.222 1.00 75.46 14 ARG C N 1
ATOM 3362 C CA . ARG C 1 15 ? 98.181 -1.019 55.884 1.00 67.03 14 ARG C CA 1
ATOM 3363 C C . ARG C 1 15 ? 99.211 -2.142 55.678 1.00 82.46 14 ARG C C 1
ATOM 3364 O O . ARG C 1 15 ? 99.224 -2.757 54.608 1.00 78.50 14 ARG C O 1
ATOM 3370 N N . LEU C 1 16 ? 100.028 -2.437 56.709 1.00 96.55 15 LEU C N 1
ATOM 3371 C CA . LEU C 1 16 ? 100.957 -3.572 56.646 1.00 87.43 15 LEU C CA 1
ATOM 3372 C C . LEU C 1 16 ? 100.268 -4.901 56.484 1.00 78.60 15 LEU C C 1
ATOM 3373 O O . LEU C 1 16 ? 100.638 -5.679 55.606 1.00 77.69 15 LEU C O 1
ATOM 3389 N N . GLN C 1 17 ? 99.274 -5.181 57.328 1.00 72.70 16 GLN C N 1
ATOM 3390 C CA . GLN C 1 17 ? 98.600 -6.456 57.196 1.00 82.58 16 GLN C CA 1
ATOM 3391 C C . GLN C 1 17 ? 97.927 -6.615 55.860 1.00 82.71 16 GLN C C 1
ATOM 3392 O O . GLN C 1 17 ? 97.933 -7.712 55.312 1.00 88.43 16 GLN C O 1
ATOM 3406 N N . LEU C 1 18 ? 97.349 -5.541 55.327 1.00 80.16 17 LEU C N 1
ATOM 3407 C CA . LEU C 1 18 ? 96.677 -5.642 54.046 1.00 91.46 17 LEU C CA 1
ATOM 3408 C C . LEU C 1 18 ? 97.679 -6.025 52.949 1.00 82.06 17 LEU C C 1
ATOM 3409 O O . LEU C 1 18 ? 97.413 -6.928 52.156 1.00 83.99 17 LEU C O 1
ATOM 3425 N N . VAL C 1 19 ? 98.848 -5.379 52.939 1.00 78.40 18 VAL C N 1
ATOM 3426 C CA . VAL C 1 19 ? 99.887 -5.719 51.968 1.00 81.23 18 VAL C CA 1
ATOM 3427 C C . VAL C 1 19 ? 100.406 -7.143 52.117 1.00 86.81 18 VAL C C 1
ATOM 3428 O O . VAL C 1 19 ? 100.580 -7.849 51.120 1.00 81.37 18 VAL C O 1
ATOM 3441 N N . LEU C 1 20 ? 100.680 -7.550 53.356 1.00 80.49 19 LEU C N 1
ATOM 3442 C CA . LEU C 1 20 ? 101.253 -8.860 53.601 1.00 76.54 19 LEU C CA 1
ATOM 3443 C C . LEU C 1 20 ? 100.226 -9.969 53.357 1.00 86.05 19 LEU C C 1
ATOM 3444 O O . LEU C 1 20 ? 100.585 -11.050 52.887 1.00 84.59 19 LEU C O 1
ATOM 3460 N N . ALA C 1 21 ? 98.945 -9.686 53.638 1.00 85.93 20 ALA C N 1
ATOM 3461 C CA . ALA C 1 21 ? 97.857 -10.621 53.351 1.00 78.21 20 ALA C CA 1
ATOM 3462 C C . ALA C 1 21 ? 97.707 -10.827 51.851 1.00 77.94 20 ALA C C 1
ATOM 3463 O O . ALA C 1 21 ? 97.527 -11.957 51.392 1.00 78.42 20 ALA C O 1
ATOM 3470 N N . ILE C 1 22 ? 97.823 -9.741 51.084 1.00 73.60 21 ILE C N 1
ATOM 3471 C CA . ILE C 1 22 ? 97.814 -9.829 49.630 1.00 74.92 21 ILE C CA 1
ATOM 3472 C C . ILE C 1 22 ? 99.047 -10.617 49.131 1.00 81.42 21 ILE C C 1
ATOM 3473 O O . ILE C 1 22 ? 98.922 -11.403 48.191 1.00 77.24 21 ILE C O 1
ATOM 3489 N N . PHE C 1 23 ? 100.216 -10.449 49.786 1.00 93.59 22 PHE C N 1
ATOM 3490 C CA . PHE C 1 23 ? 101.373 -11.316 49.507 1.00 89.00 22 PHE C CA 1
ATOM 3491 C C . PHE C 1 23 ? 101.102 -12.793 49.775 1.00 83.52 22 PHE C C 1
ATOM 3492 O O . PHE C 1 23 ? 101.489 -13.622 48.956 1.00 78.70 22 PHE C O 1
ATOM 3509 N N . LEU C 1 24 ? 100.405 -13.130 50.880 1.00 78.49 23 LEU C N 1
ATOM 3510 C CA . LEU C 1 24 ? 100.038 -14.536 51.115 1.00 84.12 23 LEU C CA 1
ATOM 3511 C C . LEU C 1 24 ? 99.206 -15.077 49.991 1.00 85.78 23 LEU C C 1
ATOM 3512 O O . LEU C 1 24 ? 99.428 -16.198 49.533 1.00 74.84 23 LEU C O 1
ATOM 3528 N N . LEU C 1 25 ? 98.247 -14.273 49.551 1.00 91.31 24 LEU C N 1
ATOM 3529 C CA . LEU C 1 25 ? 97.342 -14.655 48.495 1.00 88.37 24 LEU C CA 1
ATOM 3530 C C . LEU C 1 25 ? 98.130 -14.931 47.206 1.00 80.40 24 LEU C C 1
ATOM 3531 O O . LEU C 1 25 ? 97.923 -15.958 46.563 1.00 93.27 24 LEU C O 1
ATOM 3547 N N . ALA C 1 26 ? 99.067 -14.044 46.868 1.00 68.56 25 ALA C N 1
ATOM 3548 C CA . ALA C 1 26 ? 99.925 -14.236 45.706 1.00 72.14 25 ALA C CA 1
ATOM 3549 C C . ALA C 1 26 ? 100.804 -15.477 45.831 1.00 89.41 25 ALA C C 1
ATOM 3550 O O . ALA C 1 26 ? 100.946 -16.229 44.867 1.00 95.37 25 ALA C O 1
ATOM 3557 N N . LEU C 1 27 ? 101.379 -15.698 47.017 1.00 90.81 26 LEU C N 1
ATOM 3558 C CA . LEU C 1 27 ? 102.238 -16.854 47.248 1.00 84.38 26 LEU C CA 1
ATOM 3559 C C . LEU C 1 27 ? 101.449 -18.153 47.190 1.00 76.67 26 LEU C C 1
ATOM 3560 O O . LEU C 1 27 ? 101.952 -19.152 46.685 1.00 82.90 26 LEU C O 1
ATOM 3576 N N . LEU C 1 28 ? 100.206 -18.132 47.668 1.00 74.95 27 LEU C N 1
ATOM 3577 C CA . LEU C 1 28 ? 99.327 -19.285 47.572 1.00 83.86 27 LEU C CA 1
ATOM 3578 C C . LEU C 1 28 ? 98.908 -19.559 46.132 1.00 82.89 27 LEU C C 1
ATOM 3579 O O . LEU C 1 28 ? 98.757 -20.713 45.746 1.00 84.81 27 LEU C O 1
ATOM 3595 N N . ILE C 1 29 ? 98.752 -18.510 45.324 1.00 82.68 28 ILE C N 1
ATOM 3596 C CA . ILE C 1 29 ? 98.511 -18.695 43.896 1.00 86.96 28 ILE C CA 1
ATOM 3597 C C . ILE C 1 29 ? 99.714 -19.341 43.229 1.00 91.74 28 ILE C C 1
ATOM 3598 O O . ILE C 1 29 ? 99.556 -20.270 42.434 1.00 98.89 28 ILE C O 1
ATOM 3614 N N . VAL C 1 30 ? 100.916 -18.875 43.585 1.00 85.55 29 VAL C N 1
ATOM 3615 C CA . VAL C 1 30 ? 102.151 -19.506 43.129 1.00 93.91 29 VAL C CA 1
ATOM 3616 C C . VAL C 1 30 ? 102.216 -20.964 43.570 1.00 89.25 29 VAL C C 1
ATOM 3617 O O . VAL C 1 30 ? 102.571 -21.833 42.778 1.00 95.43 29 VAL C O 1
ATOM 3630 N N . LEU C 1 31 ? 101.849 -21.221 44.822 1.00 86.92 30 LEU C N 1
ATOM 3631 C CA . LEU C 1 31 ? 101.791 -22.560 45.380 1.00 85.00 30 LEU C CA 1
ATOM 3632 C C . LEU C 1 31 ? 100.874 -23.461 44.568 1.00 91.66 30 LEU C C 1
ATOM 3633 O O . LEU C 1 31 ? 101.271 -24.563 44.195 1.00 92.57 30 LEU C O 1
ATOM 3649 N N . LEU C 1 32 ? 99.667 -22.980 44.265 1.00 95.56 31 LEU C N 1
ATOM 3650 C CA . LEU C 1 32 ? 98.718 -23.727 43.444 1.00 101.96 31 LEU C CA 1
ATOM 3651 C C . LEU C 1 32 ? 99.234 -23.973 42.035 1.00 101.24 31 LEU C C 1
ATOM 3652 O O . LEU C 1 32 ? 99.061 -25.068 41.497 1.00 107.30 31 LEU C O 1
ATOM 3668 N N . TRP C 1 33 ? 99.894 -22.979 41.451 1.00 89.64 32 TRP C N 1
ATOM 3669 C CA . TRP C 1 33 ? 100.482 -23.136 40.137 1.00 93.95 32 TRP C CA 1
ATOM 3670 C C . TRP C 1 33 ? 101.511 -24.273 40.161 1.00 103.11 32 TRP C C 1
ATOM 3671 O O . TRP C 1 33 ? 101.520 -25.130 39.277 1.00 111.00 32 TRP C O 1
ATOM 3692 N N . LEU C 1 34 ? 102.346 -24.293 41.200 1.00 106.14 33 LEU C N 1
ATOM 3693 C CA . LEU C 1 34 ? 103.355 -25.330 41.384 1.00 115.95 33 LEU C CA 1
ATOM 3694 C C . LEU C 1 34 ? 102.729 -26.709 41.637 1.00 108.71 33 LEU C C 1
ATOM 3695 O O . LEU C 1 34 ? 103.249 -27.722 41.165 1.00 118.17 33 LEU C O 1
ATOM 3711 N N . LEU C 1 35 ? 101.598 -26.741 42.346 1.00 106.96 34 LEU C N 1
ATOM 3712 C CA . LEU C 1 35 ? 100.862 -27.985 42.564 1.00 115.37 34 LEU C CA 1
ATOM 3713 C C . LEU C 1 35 ? 100.306 -28.541 41.245 1.00 112.14 34 LEU C C 1
ATOM 3714 O O . LEU C 1 35 ? 100.308 -29.757 41.035 1.00 110.40 34 LEU C O 1
ATOM 3730 N N . GLN C 1 36 ? 99.890 -27.652 40.336 1.00 122.96 35 GLN C N 1
ATOM 3731 C CA . GLN C 1 36 ? 99.482 -28.073 38.995 1.00 136.57 35 GLN C CA 1
ATOM 3732 C C . GLN C 1 36 ? 100.658 -28.651 38.211 1.00 129.74 35 GLN C C 1
ATOM 3733 O O . GLN C 1 36 ? 100.489 -29.615 37.460 1.00 137.09 35 GLN C O 1
ATOM 3747 N N . GLN C 1 37 ? 101.854 -28.093 38.416 1.00 122.13 36 GLN C N 1
ATOM 3748 C CA . GLN C 1 37 ? 103.046 -28.616 37.763 1.00 125.26 36 GLN C CA 1
ATOM 3749 C C . GLN C 1 37 ? 103.365 -30.041 38.241 1.00 125.54 36 GLN C C 1
ATOM 3750 O O . GLN C 1 37 ? 103.756 -30.879 37.428 1.00 128.91 36 GLN C O 1
ATOM 3764 N N . LEU C 1 38 ? 103.133 -30.334 39.531 1.00 125.57 37 LEU C N 1
ATOM 3765 C CA . LEU C 1 38 ? 103.274 -31.711 40.024 1.00 130.45 37 LEU C CA 1
ATOM 3766 C C . LEU C 1 38 ? 102.300 -32.667 39.361 1.00 144.28 37 LEU C C 1
ATOM 3767 O O . LEU C 1 38 ? 102.670 -33.791 39.022 1.00 160.69 37 LEU C O 1
ATOM 3783 N N . LYS C 1 39 ? 101.062 -32.216 39.173 1.00 139.88 38 LYS C N 1
ATOM 3784 C CA . LYS C 1 39 ? 100.030 -33.024 38.532 1.00 144.71 38 LYS C CA 1
ATOM 3785 C C . LYS C 1 39 ? 100.456 -33.432 37.112 1.00 151.56 38 LYS C C 1
ATOM 3786 O O . LYS C 1 39 ? 100.342 -34.604 36.734 1.00 157.73 38 LYS C O 1
ATOM 3805 N N . GLU C 1 40 ? 100.986 -32.466 36.355 1.00 146.09 39 GLU C N 1
ATOM 3806 C CA . GLU C 1 40 ? 101.519 -32.711 35.013 1.00 148.89 39 GLU C CA 1
ATOM 3807 C C . GLU C 1 40 ? 102.709 -33.682 35.017 1.00 159.24 39 GLU C C 1
ATOM 3808 O O . GLU C 1 40 ? 102.780 -34.585 34.176 1.00 159.43 39 GLU C O 1
ATOM 3820 N N . LEU C 1 41 ? 103.634 -33.507 35.967 1.00 161.88 40 LEU C N 1
ATOM 3821 C CA . LEU C 1 41 ? 104.778 -34.406 36.081 1.00 161.80 40 LEU C CA 1
ATOM 3822 C C . LEU C 1 41 ? 104.340 -35.836 36.372 1.00 161.24 40 LEU C C 1
ATOM 3823 O O . LEU C 1 41 ? 104.900 -36.774 35.807 1.00 168.22 40 LEU C O 1
ATOM 3839 N N . LEU C 1 42 ? 103.326 -36.002 37.231 1.00 155.04 41 LEU C N 1
ATOM 3840 C CA . LEU C 1 42 ? 102.813 -37.327 37.552 1.00 168.07 41 LEU C CA 1
ATOM 3841 C C . LEU C 1 42 ? 102.127 -37.967 36.346 1.00 174.19 41 LEU C C 1
ATOM 3842 O O . LEU C 1 42 ? 102.245 -39.181 36.154 1.00 171.13 41 LEU C O 1
ATOM 3858 N N . ARG C 1 43 ? 101.457 -37.161 35.518 1.00 167.50 42 ARG C N 1
ATOM 3859 C CA . ARG C 1 43 ? 100.906 -37.652 34.258 1.00 173.08 42 ARG C CA 1
ATOM 3860 C C . ARG C 1 43 ? 101.974 -38.295 33.391 1.00 172.01 42 ARG C C 1
ATOM 3861 O O . ARG C 1 43 ? 101.810 -39.412 32.903 1.00 176.38 42 ARG C O 1
ATOM 3882 N N . GLU C 1 44 ? 103.081 -37.582 33.200 1.00 166.51 43 GLU C N 1
ATOM 3883 C CA . GLU C 1 44 ? 104.129 -38.116 32.355 1.00 168.11 43 GLU C CA 1
ATOM 3884 C C . GLU C 1 44 ? 104.932 -39.201 33.036 1.00 168.52 43 GLU C C 1
ATOM 3885 O O . GLU C 1 44 ? 105.443 -40.086 32.358 1.00 172.15 43 GLU C O 1
ATOM 3897 N N . LEU C 1 45 ? 104.998 -39.181 34.366 1.00 170.37 44 LEU C N 1
ATOM 3898 C CA . LEU C 1 45 ? 105.604 -40.283 35.097 1.00 173.53 44 LEU C CA 1
ATOM 3899 C C . LEU C 1 45 ? 104.811 -41.563 34.854 1.00 179.01 44 LEU C C 1
ATOM 3900 O O . LEU C 1 45 ? 105.397 -42.629 34.662 1.00 186.79 44 LEU C O 1
ATOM 3906 N N . GLU C 1 46 ? 103.478 -41.444 34.819 1.00 177.15 45 GLU C N 1
ATOM 3907 C CA . GLU C 1 46 ? 102.611 -42.559 34.470 1.00 182.19 45 GLU C CA 1
ATOM 3908 C C . GLU C 1 46 ? 102.841 -42.993 33.022 1.00 181.34 45 GLU C C 1
ATOM 3909 O O . GLU C 1 46 ? 102.856 -44.189 32.739 1.00 168.16 45 GLU C O 1
ATOM 3915 N N . ARG C 1 47 ? 103.063 -42.028 32.118 1.00 171.45 46 ARG C N 1
ATOM 3916 C CA . ARG C 1 47 ? 103.383 -42.347 30.726 1.00 171.14 46 ARG C CA 1
ATOM 3917 C C . ARG C 1 47 ? 104.711 -43.091 30.602 1.00 181.97 46 ARG C C 1
ATOM 3918 O O . ARG C 1 47 ? 104.833 -44.002 29.782 1.00 189.31 46 ARG C O 1
ATOM 3939 N N . LEU C 1 48 ? 105.698 -42.722 31.423 1.00 181.04 47 LEU C N 1
ATOM 3940 C CA . LEU C 1 48 ? 106.975 -43.426 31.431 1.00 178.15 47 LEU C CA 1
ATOM 3941 C C . LEU C 1 48 ? 106.809 -44.838 31.994 1.00 181.65 47 LEU C C 1
ATOM 3942 O O . LEU C 1 48 ? 107.380 -45.801 31.474 1.00 180.22 47 LEU C O 1
ATOM 3958 N N . GLN C 1 49 ? 105.984 -44.969 33.038 1.00 172.98 48 GLN C N 1
ATOM 3959 C CA . GLN C 1 49 ? 105.674 -46.272 33.617 1.00 176.49 48 GLN C CA 1
ATOM 3960 C C . GLN C 1 49 ? 104.963 -47.156 32.599 1.00 191.84 48 GLN C C 1
ATOM 3961 O O . GLN C 1 49 ? 105.235 -48.355 32.508 1.00 187.02 48 GLN C O 1
ATOM 3967 N N . ARG C 1 50 ? 104.080 -46.553 31.810 1.00 190.91 49 ARG C N 1
ATOM 3968 C CA . ARG C 1 50 ? 103.427 -47.236 30.727 1.00 187.84 49 ARG C CA 1
ATOM 3969 C C . ARG C 1 50 ? 104.366 -47.284 29.533 1.00 186.58 49 ARG C C 1
ATOM 3970 O O . ARG C 1 50 ? 103.935 -47.143 28.388 1.00 185.50 49 ARG C O 1
ATOM 3976 N N . SER C 1 53 ? 109.278 -46.706 29.375 1.00 172.02 52 SER C N 1
ATOM 3977 C CA . SER C 1 53 ? 110.590 -46.070 29.327 1.00 179.80 52 SER C CA 1
ATOM 3978 C C . SER C 1 53 ? 111.623 -46.894 30.079 1.00 194.16 52 SER C C 1
ATOM 3979 O O . SER C 1 53 ? 111.326 -48.002 30.530 1.00 194.28 52 SER C O 1
ATOM 3987 N N . SER C 1 54 ? 112.835 -46.350 30.230 1.00 182.11 53 SER C N 1
ATOM 3988 C CA . SER C 1 54 ? 113.859 -47.034 31.009 1.00 178.97 53 SER C CA 1
ATOM 3989 C C . SER C 1 54 ? 113.772 -46.634 32.463 1.00 175.77 53 SER C C 1
ATOM 3990 O O . SER C 1 54 ? 113.101 -45.658 32.806 1.00 174.69 53 SER C O 1
ATOM 3998 N N . ASP C 1 55 ? 114.494 -47.361 33.307 1.00 170.86 54 ASP C N 1
ATOM 3999 C CA . ASP C 1 55 ? 114.576 -47.028 34.718 1.00 172.52 54 ASP C CA 1
ATOM 4000 C C . ASP C 1 55 ? 115.245 -45.677 34.902 1.00 172.48 54 ASP C C 1
ATOM 4001 O O . ASP C 1 55 ? 114.846 -44.907 35.766 1.00 171.23 54 ASP C O 1
ATOM 4010 N N . GLU C 1 56 ? 116.245 -45.383 34.066 1.00 172.84 55 GLU C N 1
ATOM 4011 C CA . GLU C 1 56 ? 116.940 -44.104 34.095 1.00 177.06 55 GLU C CA 1
ATOM 4012 C C . GLU C 1 56 ? 115.995 -42.950 33.778 1.00 173.53 55 GLU C C 1
ATOM 4013 O O . GLU C 1 56 ? 116.087 -41.898 34.410 1.00 174.63 55 GLU C O 1
ATOM 4019 N N . ASP C 1 57 ? 115.063 -43.158 32.838 1.00 174.92 56 ASP C N 1
ATOM 4020 C CA . ASP C 1 57 ? 114.075 -42.124 32.509 1.00 172.88 56 ASP C CA 1
ATOM 4021 C C . ASP C 1 57 ? 113.157 -41.862 33.685 1.00 170.94 56 ASP C C 1
ATOM 4022 O O . ASP C 1 57 ? 112.871 -40.708 34.014 1.00 167.71 56 ASP C O 1
ATOM 4031 N N . VAL C 1 58 ? 112.723 -42.943 34.330 1.00 171.67 57 VAL C N 1
ATOM 4032 C CA . VAL C 1 58 ? 111.873 -42.856 35.501 1.00 170.65 57 VAL C CA 1
ATOM 4033 C C . VAL C 1 58 ? 112.569 -42.180 36.661 1.00 168.61 57 VAL C C 1
ATOM 4034 O O . VAL C 1 58 ? 111.991 -41.303 37.300 1.00 167.59 57 VAL C O 1
ATOM 4047 N N . ARG C 1 59 ? 113.805 -42.588 36.928 1.00 168.51 58 ARG C N 1
ATOM 4048 C CA . ARG C 1 59 ? 114.579 -42.062 38.036 1.00 165.93 58 ARG C CA 1
ATOM 4049 C C . ARG C 1 59 ? 114.930 -40.597 37.824 1.00 165.63 58 ARG C C 1
ATOM 4050 O O . ARG C 1 59 ? 114.908 -39.817 38.775 1.00 170.58 58 ARG C O 1
ATOM 4071 N N . GLU C 1 60 ? 115.227 -40.215 36.581 1.00 164.59 59 GLU C N 1
ATOM 4072 C CA . GLU C 1 60 ? 115.506 -38.824 36.258 1.00 163.00 59 GLU C CA 1
ATOM 4073 C C . GLU C 1 60 ? 114.272 -37.933 36.404 1.00 164.27 59 GLU C C 1
ATOM 4074 O O . GLU C 1 60 ? 114.369 -36.829 36.946 1.00 168.39 59 GLU C O 1
ATOM 4086 N N . LEU C 1 61 ? 113.114 -38.395 35.928 1.00 157.49 60 LEU C N 1
ATOM 4087 C CA . LEU C 1 61 ? 111.910 -37.594 36.092 1.00 162.02 60 LEU C CA 1
ATOM 4088 C C . LEU C 1 61 ? 111.503 -37.540 37.554 1.00 157.97 60 LEU C C 1
ATOM 4089 O O . LEU C 1 61 ? 111.110 -36.484 38.041 1.00 160.59 60 LEU C O 1
ATOM 4105 N N . LEU C 1 62 ? 111.606 -38.674 38.250 1.00 156.39 61 LEU C N 1
ATOM 4106 C CA . LEU C 1 62 ? 111.304 -38.745 39.672 1.00 159.95 61 LEU C CA 1
ATOM 4107 C C . LEU C 1 62 ? 112.200 -37.830 40.486 1.00 162.04 61 LEU C C 1
ATOM 4108 O O . LEU C 1 62 ? 111.723 -37.164 41.403 1.00 163.32 61 LEU C O 1
ATOM 4124 N N . ARG C 1 63 ? 113.480 -37.765 40.125 1.00 160.94 62 ARG C N 1
ATOM 4125 C CA . ARG C 1 63 ? 114.402 -36.794 40.694 1.00 154.82 62 ARG C CA 1
ATOM 4126 C C . ARG C 1 63 ? 113.826 -35.381 40.588 1.00 154.33 62 ARG C C 1
ATOM 4127 O O . ARG C 1 63 ? 113.772 -34.658 41.585 1.00 157.79 62 ARG C O 1
ATOM 4148 N N . GLU C 1 64 ? 113.376 -35.008 39.383 1.00 158.00 63 GLU C N 1
ATOM 4149 C CA . GLU C 1 64 ? 112.791 -33.690 39.135 1.00 154.37 63 GLU C CA 1
ATOM 4150 C C . GLU C 1 64 ? 111.515 -33.452 39.954 1.00 147.66 63 GLU C C 1
ATOM 4151 O O . GLU C 1 64 ? 111.314 -32.357 40.486 1.00 144.39 63 GLU C O 1
ATOM 4163 N N . ILE C 1 65 ? 110.678 -34.486 40.068 1.00 152.47 64 ILE C N 1
ATOM 4164 C CA . ILE C 1 65 ? 109.454 -34.432 40.864 1.00 145.91 64 ILE C CA 1
ATOM 4165 C C . ILE C 1 65 ? 109.745 -34.176 42.329 1.00 140.08 64 ILE C C 1
ATOM 4166 O O . ILE C 1 65 ? 109.126 -33.307 42.948 1.00 129.34 64 ILE C O 1
ATOM 4182 N N . LYS C 1 66 ? 110.695 -34.932 42.871 1.00 147.03 65 LYS C N 1
ATOM 4183 C CA . LYS C 1 66 ? 111.093 -34.819 44.262 1.00 138.02 65 LYS C CA 1
ATOM 4184 C C . LYS C 1 66 ? 111.671 -33.434 44.571 1.00 128.07 65 LYS C C 1
ATOM 4185 O O . LYS C 1 66 ? 111.372 -32.862 45.622 1.00 121.10 65 LYS C O 1
ATOM 4204 N N . GLU C 1 67 ? 112.459 -32.882 43.639 1.00 126.74 66 GLU C N 1
ATOM 4205 C CA . GLU C 1 67 ? 113.015 -31.539 43.793 1.00 120.45 66 GLU C CA 1
ATOM 4206 C C . GLU C 1 67 ? 111.939 -30.451 43.768 1.00 111.60 66 GLU C C 1
ATOM 4207 O O . GLU C 1 67 ? 112.033 -29.474 44.514 1.00 102.43 66 GLU C O 1
ATOM 4219 N N . LEU C 1 68 ? 110.903 -30.629 42.944 1.00 119.93 67 LEU C N 1
ATOM 4220 C CA . LEU C 1 68 ? 109.785 -29.690 42.961 1.00 114.38 67 LEU C CA 1
ATOM 4221 C C . LEU C 1 68 ? 109.029 -29.729 44.285 1.00 100.03 67 LEU C C 1
ATOM 4222 O O . LEU C 1 68 ? 108.670 -28.673 44.806 1.00 96.44 67 LEU C O 1
ATOM 4238 N N . VAL C 1 69 ? 108.810 -30.927 44.843 1.00 93.78 68 VAL C N 1
ATOM 4239 C CA . VAL C 1 69 ? 108.153 -31.028 46.148 1.00 92.63 68 VAL C CA 1
ATOM 4240 C C . VAL C 1 69 ? 108.969 -30.313 47.228 1.00 97.13 68 VAL C C 1
ATOM 4241 O O . VAL C 1 69 ? 108.403 -29.605 48.062 1.00 88.39 68 VAL C O 1
ATOM 4254 N N . GLU C 1 70 ? 110.295 -30.482 47.198 1.00 106.40 69 GLU C N 1
ATOM 4255 C CA . GLU C 1 70 ? 111.182 -29.773 48.118 1.00 88.42 69 GLU C CA 1
ATOM 4256 C C . GLU C 1 70 ? 110.975 -28.252 48.040 1.00 89.36 69 GLU C C 1
ATOM 4257 O O . GLU C 1 70 ? 110.814 -27.592 49.069 1.00 97.20 69 GLU C O 1
ATOM 4269 N N . ASN C 1 71 ? 110.950 -27.712 46.820 1.00 76.32 70 ASN C N 1
ATOM 4270 C CA . ASN C 1 71 ? 110.748 -26.281 46.604 1.00 80.05 70 ASN C CA 1
ATOM 4271 C C . ASN C 1 71 ? 109.387 -25.792 47.113 1.00 88.37 70 ASN C C 1
ATOM 4272 O O . ASN C 1 71 ? 109.282 -24.702 47.682 1.00 84.51 70 ASN C O 1
ATOM 4283 N N . ILE C 1 72 ? 108.358 -26.613 46.927 1.00 85.62 71 ILE C N 1
ATOM 4284 C CA . ILE C 1 72 ? 107.034 -26.327 47.455 1.00 82.38 71 ILE C CA 1
ATOM 4285 C C . ILE C 1 72 ? 107.002 -26.284 48.972 1.00 86.01 71 ILE C C 1
ATOM 4286 O O . ILE C 1 72 ? 106.382 -25.384 49.540 1.00 86.31 71 ILE C O 1
ATOM 4302 N N . VAL C 1 73 ? 107.695 -27.221 49.628 1.00 80.91 72 VAL C N 1
ATOM 4303 C CA . VAL C 1 73 ? 107.812 -27.195 51.084 1.00 81.85 72 VAL C CA 1
ATOM 4304 C C . VAL C 1 73 ? 108.440 -25.896 51.559 1.00 81.21 72 VAL C C 1
ATOM 4305 O O . VAL C 1 73 ? 107.980 -25.303 52.539 1.00 77.61 72 VAL C O 1
ATOM 4318 N N . TYR C 1 74 ? 109.486 -25.456 50.861 1.00 76.60 73 TYR C N 1
ATOM 4319 C CA . TYR C 1 74 ? 110.157 -24.219 51.210 1.00 74.62 73 TYR C CA 1
ATOM 4320 C C . TYR C 1 74 ? 109.231 -23.020 51.063 1.00 76.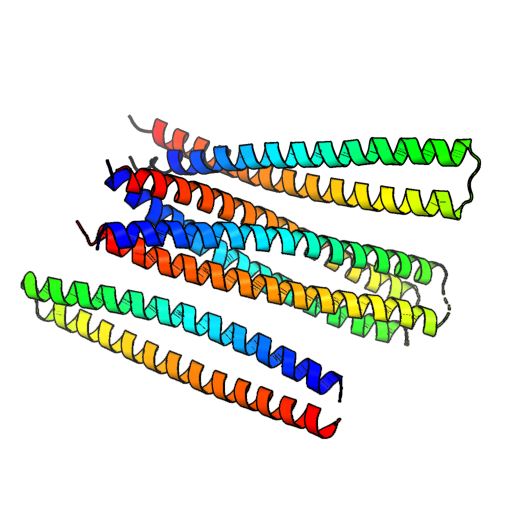37 73 TYR C C 1
ATOM 4321 O O . TYR C 1 74 ? 109.244 -22.138 51.921 1.00 67.06 73 TYR C O 1
ATOM 4339 N N . LEU C 1 75 ? 108.398 -23.013 50.012 1.00 81.52 74 LEU C N 1
ATOM 4340 C CA . LEU C 1 75 ? 107.380 -21.977 49.844 1.00 71.10 74 LEU C CA 1
ATOM 4341 C C . LEU C 1 75 ? 106.385 -21.975 50.993 1.00 73.07 74 LEU C C 1
ATOM 4342 O O . LEU C 1 75 ? 106.044 -20.908 51.502 1.00 66.35 74 LEU C O 1
ATOM 4358 N N . VAL C 1 76 ? 105.927 -23.161 51.408 1.00 68.39 75 VAL C N 1
ATOM 4359 C CA . VAL C 1 76 ? 104.997 -23.261 52.530 1.00 67.77 75 VAL C CA 1
ATOM 4360 C C . VAL C 1 76 ? 105.608 -22.736 53.822 1.00 73.19 75 VAL C C 1
ATOM 4361 O O . VAL C 1 76 ? 104.943 -22.011 54.560 1.00 64.00 75 VAL C O 1
ATOM 4374 N N . ILE C 1 77 ? 106.871 -23.077 54.088 1.00 72.09 76 ILE C N 1
ATOM 4375 C CA . ILE C 1 77 ? 107.576 -22.540 55.253 1.00 70.46 76 ILE C CA 1
ATOM 4376 C C . ILE C 1 77 ? 107.700 -21.004 55.212 1.00 64.12 76 ILE C C 1
ATOM 4377 O O . ILE C 1 77 ? 107.458 -20.341 56.225 1.00 63.87 76 ILE C O 1
ATOM 4393 N N . ILE C 1 78 ? 108.009 -20.447 54.036 1.00 67.01 77 ILE C N 1
ATOM 4394 C CA . ILE C 1 78 ? 108.027 -18.993 53.829 1.00 68.28 77 ILE C CA 1
ATOM 4395 C C . ILE C 1 78 ? 106.686 -18.369 54.163 1.00 69.42 77 ILE C C 1
ATOM 4396 O O . ILE C 1 78 ? 106.615 -17.369 54.885 1.00 66.20 77 ILE C O 1
ATOM 4412 N N . ILE C 1 79 ? 105.631 -18.993 53.662 1.00 66.32 78 ILE C N 1
ATOM 4413 C CA . ILE C 1 79 ? 104.273 -18.596 53.949 1.00 66.11 78 ILE C CA 1
ATOM 4414 C C . ILE C 1 79 ? 103.959 -18.644 55.446 1.00 60.39 78 ILE C C 1
ATOM 4415 O O . ILE C 1 79 ? 103.340 -17.713 55.955 1.00 57.42 78 ILE C O 1
ATOM 4431 N N . MET C 1 80 ? 104.412 -19.687 56.157 1.00 66.16 79 MET C N 1
ATOM 4432 C CA . MET C 1 80 ? 104.150 -19.788 57.598 1.00 59.83 79 MET C CA 1
ATOM 4433 C C . MET C 1 80 ? 104.757 -18.652 58.383 1.00 60.57 79 MET C C 1
ATOM 4434 O O . MET C 1 80 ? 104.118 -18.122 59.295 1.00 60.41 79 MET C O 1
ATOM 4448 N N . VAL C 1 81 ? 105.980 -18.266 58.037 1.00 62.26 80 VAL C N 1
ATOM 4449 C CA . VAL C 1 81 ? 106.616 -17.160 58.741 1.00 67.89 80 VAL C CA 1
ATOM 4450 C C . VAL C 1 81 ? 105.937 -15.838 58.405 1.00 61.74 80 VAL C C 1
ATOM 4451 O O . VAL C 1 81 ? 105.755 -14.997 59.284 1.00 63.63 80 VAL C O 1
ATOM 4464 N N . LEU C 1 82 ? 105.532 -15.670 57.151 1.00 58.15 81 LEU C N 1
ATOM 4465 C CA . LEU C 1 82 ? 104.746 -14.507 56.766 1.00 60.79 81 LEU C CA 1
ATOM 4466 C C . LEU C 1 82 ? 103.442 -14.423 57.577 1.00 64.56 81 LEU C C 1
ATOM 4467 O O . LEU C 1 82 ? 103.092 -13.342 58.059 1.00 61.13 81 LEU C O 1
ATOM 4483 N N . VAL C 1 83 ? 102.765 -15.567 57.778 1.00 51.39 82 VAL C N 1
ATOM 4484 C CA . VAL C 1 83 ? 101.595 -15.618 58.656 1.00 54.71 82 VAL C CA 1
ATOM 4485 C C . VAL C 1 83 ? 101.928 -15.200 60.081 1.00 58.52 82 VAL C C 1
ATOM 4486 O O . VAL C 1 83 ? 101.162 -14.464 60.700 1.00 67.98 82 VAL C O 1
ATOM 4499 N N . LEU C 1 84 ? 103.059 -15.658 60.602 1.00 61.09 83 LEU C N 1
ATOM 4500 C CA . LEU C 1 84 ? 103.465 -15.265 61.947 1.00 68.69 83 LEU C CA 1
ATOM 4501 C C . LEU C 1 84 ? 103.684 -13.754 62.065 1.00 62.48 83 LEU C C 1
ATOM 4502 O O . LEU C 1 84 ? 103.310 -13.164 63.077 1.00 62.83 83 LEU C O 1
ATOM 4518 N N . VAL C 1 85 ? 104.241 -13.121 61.023 1.00 61.67 84 VAL C N 1
ATOM 4519 C CA . VAL C 1 85 ? 104.421 -11.668 61.021 1.00 58.34 84 VAL C CA 1
ATOM 4520 C C . VAL C 1 85 ? 103.084 -10.953 61.092 1.00 70.47 84 VAL C C 1
ATOM 4521 O O . VAL C 1 85 ? 102.933 -9.987 61.842 1.00 73.29 84 VAL C O 1
ATOM 4534 N N . ILE C 1 86 ? 102.120 -11.441 60.310 1.00 64.54 85 ILE C N 1
ATOM 4535 C CA . ILE C 1 86 ? 100.757 -10.915 60.295 1.00 57.21 85 ILE C CA 1
ATOM 4536 C C . ILE C 1 86 ? 100.074 -11.084 61.661 1.00 57.14 85 ILE C C 1
ATOM 4537 O O . ILE C 1 86 ? 99.403 -10.161 62.130 1.00 61.49 85 ILE C O 1
ATOM 4553 N N . ILE C 1 87 ? 100.275 -12.241 62.307 1.00 61.60 86 ILE C N 1
ATOM 4554 C CA . ILE C 1 87 ? 99.825 -12.457 63.686 1.00 68.81 86 ILE C CA 1
ATOM 4555 C C . ILE C 1 87 ? 100.507 -11.493 64.657 1.00 65.03 86 ILE C C 1
ATOM 4556 O O . ILE C 1 87 ? 99.852 -10.947 65.537 1.00 62.32 86 ILE C O 1
ATOM 4572 N N . ALA C 1 88 ? 101.810 -11.264 64.494 1.00 57.28 87 ALA C N 1
ATOM 4573 C CA . ALA C 1 88 ? 102.506 -10.300 65.339 1.00 64.84 87 ALA C CA 1
ATOM 4574 C C . ALA C 1 88 ? 101.876 -8.916 65.217 1.00 63.44 87 ALA C C 1
ATOM 4575 O O . ALA C 1 88 ? 101.705 -8.223 66.222 1.00 72.10 87 ALA C O 1
ATOM 4582 N N . LEU C 1 89 ? 101.494 -8.535 63.997 1.00 68.80 88 LEU C N 1
ATOM 4583 C CA . LEU C 1 89 ? 100.774 -7.292 63.765 1.00 65.94 88 LEU C CA 1
ATOM 4584 C C . LEU C 1 89 ? 99.379 -7.325 64.367 1.00 71.46 88 LEU C C 1
ATOM 4585 O O . LEU C 1 89 ? 98.953 -6.340 64.953 1.00 81.35 88 LEU C O 1
ATOM 4601 N N . ALA C 1 90 ? 98.683 -8.464 64.270 1.00 64.67 89 ALA C N 1
ATOM 4602 C CA . ALA C 1 90 ? 97.357 -8.607 64.876 1.00 73.94 89 ALA C CA 1
ATOM 4603 C C . ALA C 1 90 ? 97.431 -8.410 66.380 1.00 74.90 89 ALA C C 1
ATOM 4604 O O . ALA C 1 90 ? 96.555 -7.781 66.970 1.00 86.39 89 ALA C O 1
ATOM 4611 N N . VAL C 1 91 ? 98.498 -8.922 66.985 1.00 79.08 90 VAL C N 1
ATOM 4612 C CA . VAL C 1 91 ? 98.770 -8.737 68.398 1.00 85.12 90 VAL C CA 1
ATOM 4613 C C . VAL C 1 91 ? 99.055 -7.261 68.716 1.00 96.20 90 VAL C C 1
ATOM 4614 O O . VAL C 1 91 ? 98.497 -6.719 69.671 1.00 102.59 90 VAL C O 1
ATOM 4627 N N . THR C 1 92 ? 99.893 -6.612 67.890 1.00 88.12 91 THR C N 1
ATOM 4628 C CA . THR C 1 92 ? 100.183 -5.178 68.013 1.00 80.79 91 THR C CA 1
ATOM 4629 C C . THR C 1 92 ? 98.915 -4.328 67.986 1.00 89.05 91 THR C C 1
ATOM 4630 O O . THR C 1 92 ? 98.722 -3.462 68.839 1.00 96.03 91 THR C O 1
ATOM 4641 N N . GLN C 1 93 ? 98.062 -4.590 67.006 1.00 92.77 92 GLN C N 1
ATOM 4642 C CA . GLN C 1 93 ? 96.820 -3.865 66.812 1.00 88.36 92 GLN C CA 1
ATOM 4643 C C . GLN C 1 93 ? 95.846 -4.093 67.926 1.00 81.50 92 GLN C C 1
ATOM 4644 O O . GLN C 1 93 ? 95.212 -3.151 68.390 1.00 80.67 92 GLN C O 1
ATOM 4658 N N . LYS C 1 94 ? 95.746 -5.343 68.372 1.00 90.13 93 LYS C N 1
ATOM 4659 C CA . LYS C 1 94 ? 94.903 -5.713 69.491 1.00 90.75 93 LYS C CA 1
ATOM 4660 C C . LYS C 1 94 ? 95.218 -4.863 70.690 1.00 84.37 93 LYS C C 1
ATOM 4661 O O . LYS C 1 94 ? 94.316 -4.322 71.324 1.00 101.67 93 LYS C O 1
ATOM 4680 N N . TYR C 1 95 ? 96.500 -4.728 70.985 1.00 91.15 94 TYR C N 1
ATOM 4681 C CA . TYR C 1 95 ? 96.935 -3.974 72.140 1.00 104.54 94 TYR C CA 1
ATOM 4682 C C . TYR C 1 95 ? 96.796 -2.466 71.943 1.00 98.30 94 TYR C C 1
ATOM 4683 O O . TYR C 1 95 ? 96.462 -1.759 72.893 1.00 94.62 94 TYR C O 1
ATOM 4701 N N . LEU C 1 96 ? 97.001 -1.976 70.715 1.00 96.28 95 LEU C N 1
ATOM 4702 C CA . LEU C 1 96 ? 96.742 -0.567 70.421 1.00 87.83 95 LEU C CA 1
ATOM 4703 C C . LEU C 1 96 ? 95.263 -0.225 70.604 1.00 105.58 95 LEU C C 1
ATOM 4704 O O . LEU C 1 96 ? 94.953 0.798 71.201 1.00 111.51 95 LEU C O 1
ATOM 4720 N N . VAL C 1 97 ? 94.353 -1.089 70.140 1.00 93.01 96 VAL C N 1
ATOM 4721 C CA . VAL C 1 97 ? 92.925 -0.857 70.341 1.00 94.71 96 VAL C CA 1
ATOM 4722 C C . VAL C 1 97 ? 92.531 -0.953 71.802 1.00 109.22 96 VAL C C 1
ATOM 4723 O O . VAL C 1 97 ? 91.706 -0.165 72.261 1.00 133.10 96 VAL C O 1
ATOM 4736 N N . GLU C 1 98 ? 93.115 -1.897 72.541 1.00 105.99 97 GLU C N 1
ATOM 4737 C CA . GLU C 1 98 ? 92.850 -1.982 73.974 1.00 113.03 97 GLU C CA 1
ATOM 4738 C C . GLU C 1 98 ? 93.330 -0.713 74.693 1.00 113.47 97 GLU C C 1
ATOM 4739 O O . GLU C 1 98 ? 92.637 -0.191 75.571 1.00 124.51 97 GLU C O 1
ATOM 4751 N N . GLU C 1 99 ? 94.487 -0.190 74.281 1.00 123.43 98 GLU C N 1
ATOM 4752 C CA . GLU C 1 99 ? 94.985 1.074 74.809 1.00 136.52 98 GLU C CA 1
ATOM 4753 C C . GLU C 1 99 ? 94.117 2.236 74.358 1.00 139.84 98 GLU C C 1
ATOM 4754 O O . GLU C 1 99 ? 93.920 3.188 75.108 1.00 151.80 98 GLU C O 1
ATOM 4766 N N . LEU C 1 100 ? 93.611 2.162 73.134 1.00 136.84 99 LEU C N 1
ATOM 4767 C CA . LEU C 1 100 ? 92.779 3.207 72.581 1.00 128.29 99 LEU C CA 1
ATOM 4768 C C . LEU C 1 100 ? 91.449 3.311 73.284 1.00 132.81 99 LEU C C 1
ATOM 4769 O O . LEU C 1 100 ? 90.977 4.417 73.537 1.00 146.27 99 LEU C O 1
ATOM 4785 N N . LYS C 1 101 ? 90.835 2.172 73.621 1.00 131.78 100 LYS C N 1
ATOM 4786 C CA . LYS C 1 101 ? 89.576 2.239 74.348 1.00 144.15 100 LYS C CA 1
ATOM 4787 C C . LYS C 1 101 ? 89.801 2.716 75.781 1.00 163.98 100 LYS C C 1
ATOM 4788 O O . LYS C 1 101 ? 88.925 3.363 76.358 1.00 189.71 100 LYS C O 1
ATOM 4807 N N . ARG C 1 102 ? 91.003 2.486 76.325 1.00 170.87 101 ARG C N 1
ATOM 4808 C CA . ARG C 1 102 ? 91.384 3.118 77.583 1.00 160.36 101 ARG C CA 1
ATOM 4809 C C . ARG C 1 102 ? 91.574 4.637 77.392 1.00 167.46 101 ARG C C 1
ATOM 4810 O O . ARG C 1 102 ? 91.159 5.432 78.239 1.00 176.45 101 ARG C O 1
ATOM 4816 N N . GLN C 1 103 ? 92.177 5.034 76.265 1.00 175.24 102 GLN C N 1
ATOM 4817 C CA . GLN C 1 103 ? 92.368 6.444 75.917 1.00 180.88 102 GLN C CA 1
ATOM 4818 C C . GLN C 1 103 ? 91.115 7.017 75.274 1.00 181.45 102 GLN C C 1
ATOM 4819 O O . GLN C 1 103 ? 91.189 7.970 74.496 1.00 170.70 102 GLN C O 1
ATOM 4825 N N . THR D 1 2 ? 78.322 5.131 66.937 1.00 128.46 1 THR D N 1
ATOM 4826 C CA . THR D 1 2 ? 78.967 6.228 67.652 1.00 150.88 1 THR D CA 1
ATOM 4827 C C . THR D 1 2 ? 80.490 6.041 67.688 1.00 160.73 1 THR D C 1
ATOM 4828 O O . THR D 1 2 ? 81.045 5.399 66.802 1.00 163.88 1 THR D O 1
ATOM 4839 N N . ARG D 1 3 ? 81.165 6.636 68.676 1.00 154.25 2 ARG D N 1
ATOM 4840 C CA . ARG D 1 3 ? 82.623 6.501 68.808 1.00 152.22 2 ARG D CA 1
ATOM 4841 C C . ARG D 1 3 ? 83.006 5.160 69.420 1.00 141.31 2 ARG D C 1
ATOM 4842 O O . ARG D 1 3 ? 83.898 4.467 68.921 1.00 137.14 2 ARG D O 1
ATOM 4848 N N . THR D 1 4 ? 82.302 4.800 70.491 1.00 140.84 3 THR D N 1
ATOM 4849 C CA . THR D 1 4 ? 82.510 3.550 71.204 1.00 135.09 3 THR D CA 1
ATOM 4850 C C . THR D 1 4 ? 82.235 2.354 70.328 1.00 131.46 3 THR D C 1
ATOM 4851 O O . THR D 1 4 ? 82.949 1.356 70.401 1.00 138.37 3 THR D O 1
ATOM 4862 N N . GLU D 1 5 ? 81.185 2.453 69.517 1.00 132.80 4 GLU D N 1
ATOM 4863 C CA . GLU D 1 5 ? 80.783 1.385 68.622 1.00 149.53 4 GLU D CA 1
ATOM 4864 C C . GLU D 1 5 ? 81.888 1.048 67.637 1.00 139.95 4 GLU D C 1
ATOM 4865 O O . GLU D 1 5 ? 82.112 -0.126 67.346 1.00 144.90 4 GLU D O 1
ATOM 4871 N N . ILE D 1 6 ? 82.596 2.069 67.148 1.00 130.82 5 ILE D N 1
ATOM 4872 C CA . ILE D 1 6 ? 83.694 1.838 66.224 1.00 126.73 5 ILE D CA 1
ATOM 4873 C C . ILE D 1 6 ? 84.815 1.079 66.888 1.00 126.74 5 ILE D C 1
ATOM 4874 O O . ILE D 1 6 ? 85.335 0.118 66.322 1.00 138.29 5 ILE D O 1
ATOM 4890 N N . ILE D 1 7 ? 85.176 1.502 68.091 1.00 130.09 6 ILE D N 1
ATOM 4891 C CA . ILE D 1 7 ? 86.252 0.853 68.820 1.00 129.88 6 ILE D CA 1
ATOM 4892 C C . ILE D 1 7 ? 85.902 -0.584 69.207 1.00 113.02 6 ILE D C 1
ATOM 4893 O O . ILE D 1 7 ? 86.750 -1.473 69.114 1.00 114.05 6 ILE D O 1
ATOM 4909 N N . ARG D 1 8 ? 84.656 -0.812 69.627 1.00 123.61 7 ARG D N 1
ATOM 4910 C CA . ARG D 1 8 ? 84.183 -2.156 69.943 1.00 117.34 7 ARG D CA 1
ATOM 4911 C C . ARG D 1 8 ? 84.258 -3.078 68.720 1.00 114.52 7 ARG D C 1
ATOM 4912 O O . ARG D 1 8 ? 84.647 -4.244 68.845 1.00 120.53 7 ARG D O 1
ATOM 4918 N N . GLU D 1 9 ? 83.918 -2.550 67.540 1.00 116.72 8 GLU D N 1
ATOM 4919 C CA . GLU D 1 9 ? 84.032 -3.316 66.307 1.00 114.78 8 GLU D CA 1
ATOM 4920 C C . GLU D 1 9 ? 85.472 -3.538 65.866 1.00 106.27 8 GLU D C 1
ATOM 4921 O O . GLU D 1 9 ? 85.783 -4.601 65.328 1.00 112.91 8 GLU D O 1
ATOM 4933 N N . LEU D 1 10 ? 86.364 -2.576 66.127 1.00 109.98 9 LEU D N 1
ATOM 4934 C CA . LEU D 1 10 ? 87.780 -2.799 65.856 1.00 109.04 9 LEU D CA 1
ATOM 4935 C C . LEU D 1 10 ? 88.287 -3.981 66.656 1.00 101.84 9 LEU D C 1
ATOM 4936 O O . LEU D 1 10 ? 88.958 -4.857 66.109 1.00 93.25 9 LEU D O 1
ATOM 4952 N N . GLU D 1 11 ? 87.913 -4.026 67.936 1.00 97.02 10 GLU D N 1
ATOM 4953 C CA . GLU D 1 11 ? 88.282 -5.113 68.820 1.00 91.64 10 GLU D CA 1
ATOM 4954 C C . GLU D 1 11 ? 87.803 -6.474 68.318 1.00 98.49 10 GLU D C 1
ATOM 4955 O O . GLU D 1 11 ? 88.593 -7.421 68.248 1.00 111.04 10 GLU D O 1
ATOM 4967 N N . ARG D 1 12 ? 86.517 -6.573 67.977 1.00 94.03 11 ARG D N 1
ATOM 4968 C CA . ARG D 1 12 ? 85.947 -7.828 67.486 1.00 92.86 11 ARG D CA 1
ATOM 4969 C C . ARG D 1 12 ? 86.594 -8.310 66.192 1.00 90.10 11 ARG D C 1
ATOM 4970 O O . ARG D 1 12 ? 86.891 -9.500 66.053 1.00 92.88 11 ARG D O 1
ATOM 4991 N N . SER D 1 13 ? 86.790 -7.391 65.245 1.00 81.60 12 SER D N 1
ATOM 4992 C CA . SER D 1 13 ? 87.392 -7.724 63.962 1.00 85.28 12 SER D CA 1
ATOM 4993 C C . SER D 1 13 ? 88.821 -8.236 64.131 1.00 102.39 12 SER D C 1
ATOM 4994 O O . SER D 1 13 ? 89.210 -9.211 63.485 1.00 97.98 12 SER D O 1
ATOM 5002 N N . LEU D 1 14 ? 89.587 -7.584 65.017 1.00 97.53 13 LEU D N 1
ATOM 5003 C CA . LEU D 1 14 ? 90.937 -8.016 65.352 1.00 76.84 13 LEU D CA 1
ATOM 5004 C C . LEU D 1 14 ? 90.974 -9.391 65.942 1.00 74.92 13 LEU D C 1
ATOM 5005 O O . LEU D 1 14 ? 91.802 -10.207 65.543 1.00 89.08 13 LEU D O 1
ATOM 5021 N N . ARG D 1 15 ? 90.065 -9.665 66.870 1.00 71.44 14 ARG D N 1
ATOM 5022 C CA . ARG D 1 15 ? 89.954 -10.989 67.450 1.00 79.61 14 ARG D CA 1
ATOM 5023 C C . ARG D 1 15 ? 89.702 -12.044 66.382 1.00 84.14 14 ARG D C 1
ATOM 5024 O O . ARG D 1 15 ? 90.355 -13.085 66.395 1.00 83.00 14 ARG D O 1
ATOM 5045 N N . LEU D 1 16 ? 88.790 -11.772 65.438 1.00 78.49 15 LEU D N 1
ATOM 5046 C CA . LEU D 1 16 ? 88.603 -12.693 64.329 1.00 79.72 15 LEU D CA 1
ATOM 5047 C C . LEU D 1 16 ? 89.829 -12.851 63.485 1.00 77.17 15 LEU D C 1
ATOM 5048 O O . LEU D 1 16 ? 90.192 -13.971 63.165 1.00 81.93 15 LEU D O 1
ATOM 5064 N N . GLN D 1 17 ? 90.511 -11.765 63.144 1.00 76.03 16 GLN D N 1
ATOM 5065 C CA . GLN D 1 17 ? 91.715 -11.926 62.350 1.00 83.59 16 GLN D CA 1
ATOM 5066 C C . GLN D 1 17 ? 92.743 -12.764 63.073 1.00 82.16 16 GLN D C 1
ATOM 5067 O O . GLN D 1 17 ? 93.413 -13.582 62.451 1.00 82.88 16 GLN D O 1
ATOM 5081 N N . LEU D 1 18 ? 92.871 -12.559 64.382 1.00 74.64 17 LEU D N 1
ATOM 5082 C CA . LEU D 1 18 ? 93.849 -13.277 65.172 1.00 86.22 17 LEU D CA 1
ATOM 5083 C C . LEU D 1 18 ? 93.498 -14.762 65.247 1.00 84.69 17 LEU D C 1
ATOM 5084 O O . LEU D 1 18 ? 94.349 -15.613 64.991 1.00 82.91 17 LEU D O 1
ATOM 5100 N N . VAL D 1 19 ? 92.234 -15.061 65.559 1.00 76.15 18 VAL D N 1
ATOM 5101 C CA . VAL D 1 19 ? 91.731 -16.434 65.609 1.00 71.15 18 VAL D CA 1
ATOM 5102 C C . VAL D 1 19 ? 91.856 -17.152 64.288 1.00 72.68 18 VAL D C 1
ATOM 5103 O O . VAL D 1 19 ? 92.265 -18.314 64.239 1.00 72.71 18 VAL D O 1
ATOM 5116 N N . LEU D 1 20 ? 91.489 -16.467 63.224 1.00 75.35 19 LEU D N 1
ATOM 5117 C CA . LEU D 1 20 ? 91.516 -17.045 61.909 1.00 72.36 19 LEU D CA 1
ATOM 5118 C C . LEU D 1 20 ? 92.948 -17.166 61.395 1.00 67.30 19 LEU D C 1
ATOM 5119 O O . LEU D 1 20 ? 93.254 -18.104 60.666 1.00 66.76 19 LEU D O 1
ATOM 5135 N N . ALA D 1 21 ? 93.838 -16.241 61.788 1.00 67.10 20 ALA D N 1
ATOM 5136 C CA . ALA D 1 21 ? 95.259 -16.358 61.431 1.00 71.13 20 ALA D CA 1
ATOM 5137 C C . ALA D 1 21 ? 95.904 -17.549 62.154 1.00 69.77 20 ALA D C 1
ATOM 5138 O O . ALA D 1 21 ? 96.715 -18.273 61.574 1.00 68.25 20 ALA D O 1
ATOM 5145 N N . ILE D 1 22 ? 95.503 -17.785 63.399 1.00 52.11 21 ILE D N 1
ATOM 5146 C CA . ILE D 1 22 ? 95.928 -18.977 64.106 1.00 55.92 21 ILE D CA 1
ATOM 5147 C C . ILE D 1 22 ? 95.424 -20.242 63.384 1.00 62.43 21 ILE D C 1
ATOM 5148 O O . ILE D 1 22 ? 96.181 -21.201 63.222 1.00 66.55 21 ILE D O 1
ATOM 5164 N N . PHE D 1 23 ? 94.170 -20.223 62.910 1.00 64.17 22 PHE D N 1
ATOM 5165 C CA . PHE D 1 23 ? 93.639 -21.327 62.109 1.00 66.30 22 PHE D CA 1
ATOM 5166 C C . PHE D 1 23 ? 94.441 -21.549 60.823 1.00 71.88 22 PHE D C 1
ATOM 5167 O O . PHE D 1 23 ? 94.707 -22.698 60.474 1.00 71.91 22 PHE D O 1
ATOM 5184 N N . LEU D 1 24 ? 94.857 -20.462 60.141 1.00 67.06 23 LEU D N 1
ATOM 5185 C CA . LEU D 1 24 ? 95.686 -20.595 58.934 1.00 66.71 23 LEU D CA 1
ATOM 5186 C C . LEU D 1 24 ? 96.956 -21.324 59.227 1.00 75.97 23 LEU D C 1
ATOM 5187 O O . LEU D 1 24 ? 97.378 -22.190 58.461 1.00 85.06 23 LEU D O 1
ATOM 5203 N N . LEU D 1 25 ? 97.569 -20.956 60.337 1.00 62.73 24 LEU D N 1
ATOM 5204 C CA . LEU D 1 25 ? 98.833 -21.510 60.733 1.00 64.98 24 LEU D CA 1
ATOM 5205 C C . LEU D 1 25 ? 98.679 -23.016 61.004 1.00 66.84 24 LEU D C 1
ATOM 5206 O O . LEU D 1 25 ? 99.489 -23.822 60.538 1.00 68.89 24 LEU D O 1
ATOM 5222 N N . ALA D 1 26 ? 97.597 -23.393 61.693 1.00 62.73 25 ALA D N 1
ATOM 5223 C CA . ALA D 1 26 ? 97.277 -24.801 61.925 1.00 59.87 25 ALA D CA 1
ATOM 5224 C C . ALA D 1 26 ? 97.073 -25.570 60.605 1.00 61.69 25 ALA D C 1
ATOM 5225 O O . ALA D 1 26 ? 97.538 -26.704 60.465 1.00 65.54 25 ALA D O 1
ATOM 5232 N N . LEU D 1 27 ? 96.413 -24.937 59.631 1.00 62.36 26 LEU D N 1
ATOM 5233 C CA . LEU D 1 27 ? 96.209 -25.543 58.323 1.00 61.88 26 LEU D CA 1
ATOM 5234 C C . LEU D 1 27 ? 97.530 -25.742 57.581 1.00 66.98 26 LEU D C 1
ATOM 5235 O O . LEU D 1 27 ? 97.708 -26.752 56.902 1.00 81.25 26 LEU D O 1
ATOM 5251 N N . LEU D 1 28 ? 98.459 -24.795 57.732 1.00 72.46 27 LEU D N 1
ATOM 5252 C CA . LEU D 1 28 ? 99.786 -24.880 57.117 1.00 74.06 27 LEU D CA 1
ATOM 5253 C C . LEU D 1 28 ? 100.668 -25.968 57.746 1.00 70.73 27 LEU D C 1
ATOM 5254 O O . LEU D 1 28 ? 101.471 -26.592 57.054 1.00 73.32 27 LEU D O 1
ATOM 5270 N N . ILE D 1 29 ? 100.493 -26.218 59.043 1.00 59.59 28 ILE D N 1
ATOM 5271 C CA . ILE D 1 29 ? 101.181 -27.316 59.712 1.00 56.17 28 ILE D CA 1
ATOM 5272 C C . ILE D 1 29 ? 100.750 -28.648 59.142 1.00 76.92 28 ILE D C 1
ATOM 5273 O O . ILE D 1 29 ? 101.593 -29.501 58.836 1.00 62.17 28 ILE D O 1
ATOM 5289 N N . VAL D 1 30 ? 99.425 -28.795 58.971 1.00 80.16 29 VAL D N 1
ATOM 5290 C CA . VAL D 1 30 ? 98.836 -29.963 58.324 1.00 68.20 29 VAL D CA 1
ATOM 5291 C C . VAL D 1 30 ? 99.277 -30.080 56.884 1.00 70.00 29 VAL D C 1
ATOM 5292 O O . VAL D 1 30 ? 99.582 -31.177 56.420 1.00 78.69 29 VAL D O 1
ATOM 5305 N N . LEU D 1 31 ? 99.330 -28.951 56.187 1.00 68.56 30 LEU D N 1
ATOM 5306 C CA . LEU D 1 31 ? 99.815 -28.919 54.822 1.00 71.48 30 LEU D CA 1
ATOM 5307 C C . LEU D 1 31 ? 101.235 -29.464 54.725 1.00 73.98 30 LEU D C 1
ATOM 5308 O O . LEU D 1 31 ? 101.509 -30.272 53.835 1.00 82.74 30 LEU D O 1
ATOM 5324 N N . LEU D 1 32 ? 102.125 -29.065 55.650 1.00 71.00 31 LEU D N 1
ATOM 5325 C CA . LEU D 1 32 ? 103.469 -29.644 55.673 1.00 80.20 31 LEU D CA 1
ATOM 5326 C C . LEU D 1 32 ? 103.436 -31.136 55.937 1.00 81.52 31 LEU D C 1
ATOM 5327 O O . LEU D 1 32 ? 104.169 -31.878 55.292 1.00 84.91 31 LEU D O 1
ATOM 5343 N N . TRP D 1 33 ? 102.572 -31.587 56.849 1.00 73.05 32 TRP D N 1
ATOM 5344 C CA . TRP D 1 33 ? 102.464 -33.016 57.127 1.00 8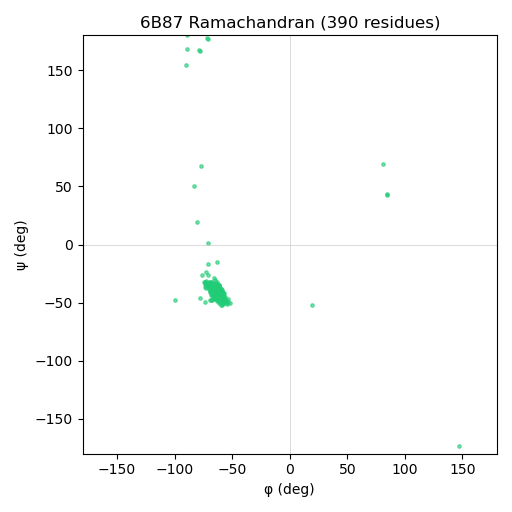4.65 32 TRP D CA 1
ATOM 5345 C C . TRP D 1 33 ? 102.027 -33.817 55.896 1.00 86.88 32 TRP D C 1
ATOM 5346 O O . TRP D 1 33 ? 102.488 -34.940 55.697 1.00 80.94 32 TRP D O 1
ATOM 5367 N N . LEU D 1 34 ? 101.170 -33.236 55.058 1.00 81.70 33 LEU D N 1
ATOM 5368 C CA . LEU D 1 34 ? 100.769 -33.906 53.830 1.00 92.06 33 LEU D CA 1
ATOM 5369 C C . LEU D 1 34 ? 101.912 -33.905 52.799 1.00 85.49 33 LEU D C 1
ATOM 5370 O O . LEU D 1 34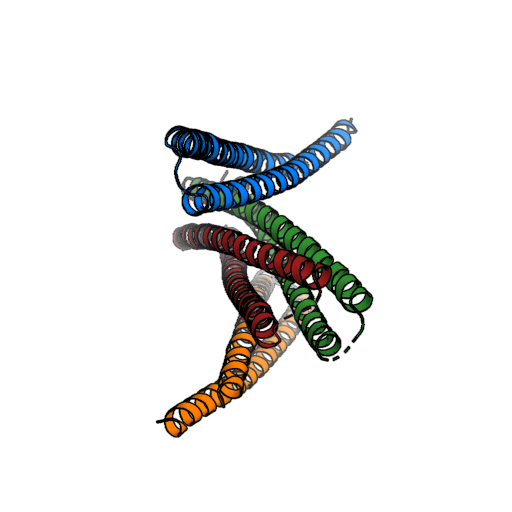 ? 102.121 -34.894 52.097 1.00 95.38 33 LEU D O 1
ATOM 5386 N N . LEU D 1 35 ? 102.676 -32.813 52.741 1.00 76.10 34 LEU D N 1
ATOM 5387 C CA . LEU D 1 35 ? 103.843 -32.733 51.860 1.00 84.74 34 LEU D CA 1
ATOM 5388 C C . LEU D 1 35 ? 104.934 -33.711 52.309 1.00 93.65 34 LEU D C 1
ATOM 5389 O O . LEU D 1 35 ? 105.655 -34.289 51.490 1.00 92.23 34 LEU D O 1
ATOM 5405 N N . GLN D 1 36 ? 105.021 -33.899 53.618 1.00 90.11 35 GLN D N 1
ATOM 5406 C CA . GLN D 1 36 ? 105.913 -34.843 54.252 1.00 91.96 35 GLN D CA 1
ATOM 5407 C C . GLN D 1 36 ? 105.509 -36.276 53.876 1.00 104.94 35 GLN D C 1
ATOM 5408 O O . GLN D 1 36 ? 106.372 -37.103 53.572 1.00 115.61 35 GLN D O 1
ATOM 5422 N N . GLN D 1 37 ? 104.194 -36.540 53.822 1.00 111.39 36 GLN D N 1
ATOM 5423 C CA . GLN D 1 37 ? 103.682 -37.817 53.318 1.00 107.45 36 GLN D CA 1
ATOM 5424 C C . GLN D 1 37 ? 104.011 -38.029 51.830 1.00 99.93 36 GLN D C 1
ATOM 5425 O O . GLN D 1 37 ? 104.355 -39.141 51.447 1.00 112.45 36 GLN D O 1
ATOM 5439 N N . LEU D 1 38 ? 103.959 -36.975 50.999 1.00 92.01 37 LEU D N 1
ATOM 5440 C CA . LEU D 1 38 ? 104.397 -37.136 49.605 1.00 90.46 37 LEU D CA 1
ATOM 5441 C C . LEU D 1 38 ? 105.839 -37.553 49.518 1.00 112.49 37 LEU D C 1
ATOM 5442 O O . LEU D 1 38 ? 106.176 -38.428 48.726 1.00 123.09 37 LEU D O 1
ATOM 5458 N N . LYS D 1 39 ? 106.689 -36.937 50.339 1.00 115.91 38 LYS D N 1
ATOM 5459 C CA . LYS D 1 39 ? 108.101 -37.274 50.359 1.00 122.89 38 LYS D CA 1
ATOM 5460 C C . LYS D 1 39 ? 108.301 -38.739 50.745 1.00 124.45 38 LYS D C 1
ATOM 5461 O O . LYS D 1 39 ? 109.119 -39.431 50.135 1.00 132.41 38 LYS D O 1
ATOM 5467 N N . GLU D 1 40 ? 107.516 -39.217 51.717 1.00 127.31 39 GLU D N 1
ATOM 5468 C CA . GLU D 1 40 ? 107.502 -40.630 52.100 1.00 135.92 39 GLU D CA 1
ATOM 5469 C C . GLU D 1 40 ? 107.155 -41.540 50.927 1.00 141.63 39 GLU D C 1
ATOM 5470 O O . GLU D 1 40 ? 107.846 -42.531 50.673 1.00 143.21 39 GLU D O 1
ATOM 5482 N N . LEU D 1 41 ? 106.073 -41.203 50.231 1.00 137.05 40 LEU D N 1
ATOM 5483 C CA . LEU D 1 41 ? 105.587 -42.015 49.129 1.00 139.49 40 LEU D CA 1
ATOM 5484 C C . LEU D 1 41 ? 106.560 -42.001 47.941 1.00 149.88 40 LEU D C 1
ATOM 5485 O O . LEU D 1 41 ? 106.768 -43.036 47.305 1.00 166.97 40 LEU D O 1
ATOM 5501 N N . LEU D 1 42 ? 107.175 -40.841 47.669 1.00 146.30 41 LEU D N 1
ATOM 5502 C CA . LEU D 1 42 ? 108.149 -40.706 46.584 1.00 150.63 41 LEU D CA 1
ATOM 5503 C C . LEU D 1 42 ? 109.463 -41.423 46.897 1.00 160.11 41 LEU D C 1
ATOM 5504 O O . LEU D 1 42 ? 110.106 -41.954 45.990 1.00 159.91 41 LEU D O 1
ATOM 5520 N N . ARG D 1 43 ? 109.854 -41.459 48.174 1.00 160.17 42 ARG D N 1
ATOM 5521 C CA . ARG D 1 43 ? 111.033 -42.215 48.586 1.00 159.33 42 ARG D CA 1
ATOM 5522 C C . ARG D 1 43 ? 110.829 -43.713 48.348 1.00 169.92 42 ARG D C 1
ATOM 5523 O O . ARG D 1 43 ? 111.731 -44.389 47.844 1.00 178.33 42 ARG D O 1
ATOM 5529 N N . GLU D 1 44 ? 109.631 -44.215 48.682 1.00 174.22 43 GLU D N 1
ATOM 5530 C CA . GLU D 1 44 ? 109.272 -45.612 48.429 1.00 176.62 43 GLU D CA 1
ATOM 5531 C C . GLU D 1 44 ? 109.267 -45.915 46.933 1.00 195.35 43 GLU D C 1
ATOM 5532 O O . GLU D 1 44 ? 109.737 -46.973 46.504 1.00 205.17 43 GLU D O 1
ATOM 5538 N N . LEU D 1 45 ? 108.754 -44.965 46.153 1.00 182.90 44 LEU D N 1
ATOM 5539 C CA . LEU D 1 45 ? 108.704 -45.057 44.705 1.00 184.24 44 LEU D CA 1
ATOM 5540 C C . LEU D 1 45 ? 110.115 -45.151 44.104 1.00 185.54 44 LEU D C 1
ATOM 5541 O O . LEU D 1 45 ? 110.355 -45.967 43.210 1.00 191.20 44 LEU D O 1
ATOM 5557 N N . GLU D 1 46 ? 111.047 -44.336 44.616 1.00 184.40 45 GLU D N 1
ATOM 5558 C CA . GLU D 1 46 ? 112.441 -44.365 44.171 1.00 183.37 45 GLU D CA 1
ATOM 5559 C C . GLU D 1 46 ? 113.099 -45.710 44.455 1.00 185.92 45 GLU D C 1
ATOM 5560 O O . GLU D 1 46 ? 113.823 -46.232 43.604 1.00 195.61 45 GLU D O 1
ATOM 5566 N N . ARG D 1 47 ? 112.827 -46.279 45.634 1.00 184.02 46 ARG D N 1
ATOM 5567 C CA . ARG D 1 47 ? 113.357 -47.592 45.988 1.00 188.42 46 ARG D CA 1
ATOM 5568 C C . ARG D 1 47 ? 112.845 -48.674 45.036 1.00 195.69 46 ARG D C 1
ATOM 5569 O O . ARG D 1 47 ? 113.609 -49.555 44.633 1.00 200.78 46 ARG D O 1
ATOM 5575 N N . LEU D 1 48 ? 111.565 -48.590 44.662 1.00 193.27 47 LEU D N 1
ATOM 5576 C CA . LEU D 1 48 ? 110.983 -49.521 43.703 1.00 191.42 47 LEU D CA 1
ATOM 5577 C C . LEU D 1 48 ? 111.644 -49.401 42.327 1.00 198.29 47 LEU D C 1
ATOM 5578 O O . LEU D 1 48 ? 111.909 -50.415 41.679 1.00 208.61 47 LEU D O 1
ATOM 5584 N N . GLN D 1 49 ? 111.930 -48.164 41.897 1.00 195.54 48 GLN D N 1
ATOM 5585 C CA . GLN D 1 49 ? 112.609 -47.919 40.625 1.00 208.79 48 GLN D CA 1
ATOM 5586 C C . GLN D 1 49 ? 114.010 -48.531 40.609 1.00 205.84 48 GLN D C 1
ATOM 5587 O O . GLN D 1 49 ? 114.440 -49.060 39.579 1.00 187.44 48 GLN D O 1
ATOM 5593 N N . ARG D 1 50 ? 114.699 -48.476 41.757 1.00 207.02 49 ARG D N 1
ATOM 5594 C CA . ARG D 1 50 ? 116.017 -49.085 41.929 1.00 204.16 49 ARG D CA 1
ATOM 5595 C C . ARG D 1 50 ? 115.971 -50.607 41.822 1.00 203.51 49 ARG D C 1
ATOM 5596 O O . ARG D 1 50 ? 116.815 -51.207 41.152 1.00 198.08 49 ARG D O 1
ATOM 5617 N N . GLU D 1 51 ? 114.976 -51.231 42.467 1.00 205.02 50 GLU D N 1
ATOM 5618 C CA . GLU D 1 51 ? 114.842 -52.686 42.411 1.00 205.57 50 GLU D CA 1
ATOM 5619 C C . GLU D 1 51 ? 114.348 -53.169 41.045 1.00 209.42 50 GLU D C 1
ATOM 5620 O O . GLU D 1 51 ? 114.767 -54.226 40.569 1.00 219.40 50 GLU D O 1
ATOM 5632 N N . GLY D 1 52 ? 113.478 -52.390 40.407 1.00 200.62 51 GLY D N 1
ATOM 5633 C CA . GLY D 1 52 ? 112.974 -52.734 39.096 1.00 213.51 51 GLY D CA 1
ATOM 5634 C C . GLY D 1 52 ? 111.854 -53.745 39.213 1.00 232.21 51 GLY D C 1
ATOM 5635 O O . GLY D 1 52 ? 111.742 -54.653 38.388 1.00 238.32 51 GLY D O 1
ATOM 5639 N N . SER D 1 54 ? 104.407 -55.243 41.480 1.00 234.62 53 SER D N 1
ATOM 5640 C CA . SER D 1 54 ? 103.679 -55.412 40.231 1.00 232.55 53 SER D CA 1
ATOM 5641 C C . SER D 1 54 ? 103.130 -54.097 39.726 1.00 232.03 53 SER D C 1
ATOM 5642 O O . SER D 1 54 ? 103.268 -53.071 40.388 1.00 223.91 53 SER D O 1
ATOM 5650 N N . ASP D 1 55 ? 102.447 -54.149 38.583 1.00 222.06 54 ASP D N 1
ATOM 5651 C CA . ASP D 1 55 ? 101.778 -52.981 38.024 1.00 213.08 54 ASP D CA 1
ATOM 5652 C C . ASP D 1 55 ? 100.682 -52.498 38.955 1.00 218.79 54 ASP D C 1
ATOM 5653 O O . ASP D 1 55 ? 100.435 -51.298 39.053 1.00 211.25 54 ASP D O 1
ATOM 5662 N N . GLU D 1 56 ? 100.034 -53.444 39.638 1.00 210.10 55 GLU D N 1
ATOM 5663 C CA . GLU D 1 56 ? 98.984 -53.151 40.593 1.00 204.94 55 GLU D CA 1
ATOM 5664 C C . GLU D 1 56 ? 99.556 -52.546 41.871 1.00 204.77 55 GLU D C 1
ATOM 5665 O O . GLU D 1 56 ? 98.916 -51.695 42.487 1.00 207.47 55 GLU D O 1
ATOM 5677 N N . ASP D 1 57 ? 100.779 -52.938 42.240 1.00 211.58 56 ASP D N 1
ATOM 5678 C CA . ASP D 1 57 ? 101.425 -52.339 43.407 1.00 208.84 56 ASP D CA 1
ATOM 5679 C C . ASP D 1 57 ? 101.895 -50.919 43.091 1.00 195.57 56 ASP D C 1
ATOM 5680 O O . ASP D 1 57 ? 101.777 -50.023 43.932 1.00 183.48 56 ASP D O 1
ATOM 5689 N N . VAL D 1 58 ? 102.366 -50.710 41.855 1.00 198.70 57 VAL D N 1
ATOM 5690 C CA . VAL D 1 58 ? 102.694 -49.376 41.366 1.00 196.35 57 VAL D CA 1
ATOM 5691 C C . VAL D 1 58 ? 101.466 -48.507 41.303 1.00 181.47 57 VAL D C 1
ATOM 5692 O O . VAL D 1 58 ? 101.497 -47.357 41.738 1.00 179.80 57 VAL D O 1
ATOM 5705 N N . ARG D 1 59 ? 100.379 -49.064 40.773 1.00 185.33 58 ARG D N 1
ATOM 5706 C CA . ARG D 1 59 ? 99.115 -48.365 40.699 1.00 161.83 58 ARG D CA 1
ATOM 5707 C C . ARG D 1 59 ? 98.616 -47.997 42.085 1.00 160.43 58 ARG D C 1
ATOM 5708 O O . ARG D 1 59 ? 98.123 -46.892 42.275 1.00 158.45 58 ARG D O 1
ATOM 5714 N N . GLU D 1 60 ? 98.769 -48.899 43.061 1.00 169.60 59 GLU D N 1
ATOM 5715 C CA . GLU D 1 60 ? 98.344 -48.624 44.431 1.00 162.54 59 GLU D CA 1
ATOM 5716 C C . GLU D 1 60 ? 99.108 -47.451 45.042 1.00 171.80 59 GLU D C 1
ATOM 5717 O O . GLU D 1 60 ? 98.497 -46.557 45.636 1.00 165.65 59 GLU D O 1
ATOM 5723 N N . LEU D 1 61 ? 100.436 -47.448 44.882 1.00 171.21 60 LEU D N 1
ATOM 5724 C CA . LEU D 1 61 ? 101.263 -46.376 45.427 1.00 153.23 60 LEU D CA 1
ATOM 5725 C C . LEU D 1 61 ? 101.034 -45.048 44.715 1.00 154.28 60 LEU D C 1
ATOM 5726 O O . LEU D 1 61 ? 100.861 -44.021 45.371 1.00 154.81 60 LEU D O 1
ATOM 5742 N N . LEU D 1 62 ? 101.048 -45.066 43.382 1.00 150.38 61 LEU D N 1
ATOM 5743 C CA . LEU D 1 62 ? 100.879 -43.852 42.592 1.00 149.83 61 LEU D CA 1
ATOM 5744 C C . LEU D 1 62 ? 99.484 -43.261 42.772 1.00 156.96 61 LEU D C 1
ATOM 5745 O O . LEU D 1 62 ? 99.333 -42.041 42.818 1.00 160.57 61 LEU D O 1
ATOM 5761 N N . ARG D 1 63 ? 98.469 -44.121 42.887 1.00 157.55 62 ARG D N 1
ATOM 5762 C CA . ARG D 1 63 ? 97.120 -43.681 43.214 1.00 157.71 62 ARG D CA 1
ATOM 5763 C C . ARG D 1 63 ? 97.086 -42.955 44.549 1.00 150.97 62 ARG D C 1
ATOM 5764 O O . A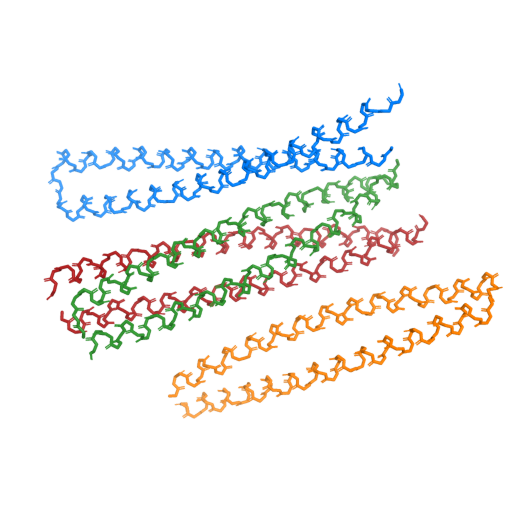RG D 1 63 ? 96.480 -41.890 44.651 1.00 146.28 62 ARG D O 1
ATOM 5785 N N . GLU D 1 64 ? 97.753 -43.522 45.564 1.00 150.80 63 GLU D N 1
ATOM 5786 C CA . GLU D 1 64 ? 97.836 -42.892 46.878 1.00 152.84 63 GLU D CA 1
ATOM 5787 C C . GLU D 1 64 ? 98.526 -41.528 46.807 1.00 146.00 63 GLU D C 1
ATOM 5788 O O . GLU D 1 64 ? 98.067 -40.576 47.441 1.00 138.12 63 GLU D O 1
ATOM 5800 N N . ILE D 1 65 ? 99.599 -41.433 46.008 1.00 146.48 64 ILE D N 1
ATOM 5801 C CA . ILE D 1 65 ? 100.279 -40.160 45.763 1.00 130.52 64 ILE D CA 1
ATOM 5802 C C . ILE D 1 65 ? 99.354 -39.145 45.128 1.00 127.99 64 ILE D C 1
ATOM 5803 O O . ILE D 1 65 ? 99.281 -38.011 45.593 1.00 128.74 64 ILE D O 1
ATOM 5819 N N . LYS D 1 66 ? 98.643 -39.551 44.079 1.00 145.14 65 LYS D N 1
ATOM 5820 C CA . LYS D 1 66 ? 97.715 -38.672 43.383 1.00 146.67 65 LYS D CA 1
ATOM 5821 C C . LYS D 1 66 ? 96.566 -38.228 44.290 1.00 127.12 65 LYS D C 1
ATOM 5822 O O . LYS D 1 66 ? 96.155 -37.067 44.242 1.00 122.73 65 LYS D O 1
ATOM 5828 N N . GLU D 1 67 ? 96.064 -39.147 45.123 1.00 127.44 66 GLU D N 1
ATOM 5829 C CA . GLU D 1 67 ? 95.006 -38.837 46.080 1.00 131.37 66 GLU D CA 1
ATOM 5830 C C . GLU D 1 67 ? 95.483 -37.819 47.094 1.00 135.44 66 GLU D C 1
ATOM 5831 O O . GLU D 1 67 ? 94.764 -36.870 47.417 1.00 139.85 66 GLU D O 1
ATOM 5837 N N . LEU D 1 68 ? 96.709 -38.013 47.568 1.00 131.72 67 LEU D N 1
ATOM 5838 C CA . LEU D 1 68 ? 97.338 -37.111 48.502 1.00 114.65 67 LEU D CA 1
ATOM 5839 C C . LEU D 1 68 ? 97.565 -35.735 47.907 1.00 104.36 67 LEU D C 1
ATOM 5840 O O . LEU D 1 68 ? 97.250 -34.745 48.562 1.00 108.67 67 LEU D O 1
ATOM 5856 N N . VAL D 1 69 ? 98.062 -35.664 46.664 1.00 100.88 68 VAL D N 1
ATOM 5857 C CA . VAL D 1 69 ? 98.236 -34.378 45.981 1.00 105.32 68 VAL D CA 1
ATOM 5858 C C . VAL D 1 69 ? 96.919 -33.619 45.876 1.00 117.49 68 VAL D C 1
ATOM 5859 O O . VAL D 1 69 ? 96.887 -32.405 46.078 1.00 109.99 68 VAL D O 1
ATOM 5872 N N . GLU D 1 70 ? 95.835 -34.322 45.555 1.00 126.44 69 GLU D N 1
ATOM 5873 C CA . GLU D 1 70 ? 94.539 -33.671 45.474 1.00 132.92 69 GLU D CA 1
ATOM 5874 C C . GLU D 1 70 ? 94.028 -33.207 46.851 1.00 127.72 69 GLU D C 1
ATOM 5875 O O . GLU D 1 70 ? 93.433 -32.130 46.947 1.00 120.91 69 GLU D O 1
ATOM 5887 N N . ASN D 1 71 ? 94.309 -33.979 47.916 1.00 112.53 70 ASN D N 1
ATOM 5888 C CA . ASN D 1 71 ? 93.962 -33.562 49.280 1.00 113.63 70 ASN D CA 1
ATOM 5889 C C . ASN D 1 71 ? 94.717 -32.288 49.673 1.00 113.49 70 ASN D C 1
ATOM 5890 O O . ASN D 1 71 ? 94.154 -31.396 50.314 1.00 107.53 70 ASN D O 1
ATOM 5901 N N . ILE D 1 72 ? 95.977 -32.204 49.236 1.00 109.94 71 ILE D N 1
ATOM 5902 C CA . ILE D 1 72 ? 96.819 -31.031 49.402 1.00 93.26 71 ILE D CA 1
ATOM 5903 C C . ILE D 1 72 ? 96.279 -29.813 48.687 1.00 94.80 71 ILE D C 1
ATOM 5904 O O . ILE D 1 72 ? 96.191 -28.747 49.295 1.00 94.45 71 ILE D O 1
ATOM 5920 N N . VAL D 1 73 ? 95.890 -29.968 47.419 1.00 94.38 72 VAL D N 1
ATOM 5921 C CA . VAL D 1 73 ? 95.331 -28.849 46.668 1.00 102.16 72 VAL D CA 1
ATOM 5922 C C . VAL D 1 73 ? 94.055 -28.329 47.321 1.00 99.44 72 VAL D C 1
ATOM 5923 O O . VAL D 1 73 ? 93.878 -27.115 47.440 1.00 89.51 72 VAL D O 1
ATOM 5936 N N . TYR D 1 74 ? 93.177 -29.246 47.752 1.00 93.97 73 TYR D N 1
ATOM 5937 C CA . TYR D 1 74 ? 91.946 -28.867 48.437 1.00 97.26 73 TYR D CA 1
ATOM 5938 C C . TYR D 1 74 ? 92.241 -28.083 49.707 1.00 86.81 73 TYR D C 1
ATOM 5939 O O . TYR D 1 74 ? 91.610 -27.054 49.957 1.00 82.57 73 TYR D O 1
ATOM 5945 N N . LEU D 1 75 ? 93.226 -28.545 50.480 1.00 89.54 74 LEU D N 1
ATOM 5946 C CA . LEU D 1 75 ? 93.659 -27.841 51.679 1.00 89.08 74 LEU D CA 1
ATOM 5947 C C . LEU D 1 75 ? 94.182 -26.443 51.389 1.00 71.76 74 LEU D C 1
ATOM 5948 O O . LEU D 1 75 ? 93.863 -25.515 52.123 1.00 67.95 74 LEU D O 1
ATOM 5964 N N . VAL D 1 76 ? 94.969 -26.286 50.325 1.00 70.34 75 VAL D N 1
ATOM 5965 C CA . VAL D 1 76 ? 95.460 -24.969 49.929 1.00 64.41 75 VAL D CA 1
ATOM 5966 C C . VAL D 1 76 ? 94.332 -24.037 49.540 1.00 70.90 75 VAL D C 1
ATOM 5967 O O . VAL D 1 76 ? 94.364 -22.857 49.887 1.00 67.87 75 VAL D O 1
ATOM 5980 N N . ILE D 1 77 ? 93.336 -24.562 48.825 1.00 92.83 76 ILE D N 1
ATOM 5981 C CA . ILE D 1 77 ? 92.146 -23.789 48.463 1.00 89.04 76 ILE D CA 1
ATOM 5982 C C . ILE D 1 77 ? 91.365 -23.319 49.690 1.00 76.11 76 ILE D C 1
ATOM 5983 O O . ILE D 1 77 ? 90.952 -22.160 49.744 1.00 65.20 76 ILE D O 1
ATOM 5999 N N . ILE D 1 78 ? 91.197 -24.214 50.673 1.00 73.67 77 ILE D N 1
ATOM 6000 C CA . ILE D 1 78 ? 90.585 -23.885 51.963 1.00 68.13 77 ILE D CA 1
ATOM 6001 C C . ILE D 1 78 ? 91.380 -22.799 52.707 1.00 67.66 77 ILE D C 1
ATOM 6002 O O . ILE D 1 78 ? 90.795 -21.863 53.261 1.00 64.86 77 ILE D O 1
ATOM 6018 N N . ILE D 1 79 ? 92.712 -22.919 52.689 1.00 65.68 78 ILE D N 1
ATOM 6019 C CA . ILE D 1 79 ? 93.597 -21.907 53.257 1.00 74.20 78 ILE D CA 1
ATOM 6020 C C . ILE D 1 79 ? 93.391 -20.571 52.558 1.00 70.01 78 ILE D C 1
ATOM 6021 O O . ILE D 1 79 ? 93.255 -19.544 53.223 1.00 78.24 78 ILE D O 1
ATOM 6037 N N . MET D 1 80 ? 93.326 -20.591 51.228 1.00 62.08 79 MET D N 1
ATOM 6038 C CA . MET D 1 80 ? 93.112 -19.378 50.450 1.00 83.42 79 MET D CA 1
ATOM 6039 C C . MET D 1 80 ? 91.766 -18.696 50.747 1.00 83.87 79 MET D C 1
ATOM 6040 O O . MET D 1 80 ? 91.718 -17.463 50.831 1.00 69.57 79 MET D O 1
ATOM 6054 N N . VAL D 1 81 ? 90.696 -19.496 50.954 1.00 71.16 80 VAL D N 1
ATOM 6055 C CA . VAL D 1 81 ? 89.397 -18.955 51.381 1.00 75.65 80 VAL D CA 1
ATOM 6056 C C . VAL D 1 81 ? 89.534 -18.170 52.674 1.00 82.17 80 VAL D C 1
ATOM 6057 O O . VAL D 1 81 ? 89.033 -17.045 52.792 1.00 78.81 80 VAL D O 1
ATOM 6070 N N . LEU D 1 82 ? 90.217 -18.778 53.639 1.00 80.44 81 LEU D N 1
ATOM 6071 C CA . LEU D 1 82 ? 90.417 -18.176 54.941 1.00 77.07 81 LEU D CA 1
ATOM 6072 C C . LEU D 1 82 ? 91.270 -16.892 54.876 1.00 83.69 81 LEU D C 1
ATOM 6073 O O . LEU D 1 82 ? 90.971 -15.923 55.583 1.00 81.74 81 LEU D O 1
ATOM 6089 N N . VAL D 1 83 ? 92.287 -16.869 53.996 1.00 74.78 82 VAL D N 1
ATOM 6090 C CA . VAL D 1 83 ? 93.063 -15.647 53.750 1.00 72.54 82 VAL D CA 1
ATOM 6091 C C . VAL D 1 83 ? 92.171 -14.506 53.272 1.00 81.15 82 VAL D C 1
ATOM 6092 O O . VAL D 1 83 ? 92.288 -13.384 53.770 1.00 75.50 82 VAL D O 1
ATOM 6105 N N . LEU D 1 84 ? 91.276 -14.800 52.321 1.00 79.75 83 LEU D N 1
ATOM 6106 C CA . LEU D 1 84 ? 90.358 -13.798 51.793 1.00 67.67 83 LEU D CA 1
ATOM 6107 C C . LEU D 1 84 ? 89.409 -13.247 52.843 1.00 70.15 83 LEU D C 1
ATOM 6108 O O . LEU D 1 84 ? 89.166 -12.037 52.865 1.00 69.57 83 LEU D O 1
ATOM 6124 N N . VAL D 1 85 ? 88.928 -14.103 53.752 1.00 54.51 84 VAL D N 1
ATOM 6125 C CA . VAL D 1 85 ? 88.117 -13.618 54.872 1.00 58.43 84 VAL D CA 1
ATOM 6126 C C . VAL D 1 85 ? 88.877 -12.599 55.731 1.00 76.95 84 VAL D C 1
ATOM 6127 O O . VAL D 1 85 ? 88.331 -11.555 56.095 1.00 69.15 84 VAL D O 1
ATOM 6140 N N . ILE D 1 86 ? 90.138 -12.904 56.045 1.00 84.32 85 ILE D N 1
ATOM 6141 C CA . ILE D 1 86 ? 90.992 -11.990 56.801 1.00 77.55 85 ILE D CA 1
ATOM 6142 C C . ILE D 1 86 ? 91.252 -10.680 56.042 1.00 78.00 85 ILE D C 1
ATOM 6143 O O . ILE D 1 86 ? 91.252 -9.609 56.654 1.00 76.56 85 ILE D O 1
ATOM 6159 N N . ILE D 1 87 ? 91.444 -10.757 54.717 1.00 75.26 86 ILE D N 1
ATOM 6160 C CA . ILE D 1 87 ? 91.563 -9.547 53.898 1.00 79.27 86 ILE D CA 1
ATOM 6161 C C . ILE D 1 87 ? 90.311 -8.681 53.979 1.00 85.35 86 ILE D C 1
ATOM 6162 O O . ILE D 1 87 ? 90.424 -7.462 54.102 1.00 87.83 86 ILE D O 1
ATOM 6178 N N . ALA D 1 88 ? 89.126 -9.303 53.935 1.00 73.16 87 ALA D N 1
ATOM 6179 C CA . ALA D 1 88 ? 87.864 -8.577 54.098 1.00 69.59 87 ALA D CA 1
ATOM 6180 C C . ALA D 1 88 ? 87.780 -7.896 55.468 1.00 77.17 87 ALA D C 1
ATOM 6181 O O . ALA D 1 88 ? 87.292 -6.769 55.570 1.00 85.40 87 ALA D O 1
ATOM 6188 N N . LEU D 1 89 ? 88.285 -8.571 56.512 1.00 87.30 88 LEU D N 1
ATOM 6189 C CA . LEU D 1 89 ? 88.372 -7.988 57.853 1.00 86.07 88 LEU D CA 1
ATOM 6190 C C . LEU D 1 89 ? 89.365 -6.804 57.883 1.00 86.65 88 LEU D C 1
ATOM 6191 O O . LEU D 1 89 ? 89.118 -5.813 58.570 1.00 89.78 88 LEU D O 1
ATOM 6207 N N . ALA D 1 90 ? 90.465 -6.896 57.118 1.00 74.38 89 ALA D N 1
ATOM 6208 C CA . ALA D 1 90 ? 91.413 -5.787 56.995 1.00 89.31 89 ALA D CA 1
ATOM 6209 C C . ALA D 1 90 ? 90.769 -4.582 56.298 1.00 95.35 89 ALA D C 1
ATOM 6210 O O . ALA D 1 90 ? 90.945 -3.443 56.738 1.00 98.74 89 ALA D O 1
ATOM 6217 N N . VAL D 1 91 ? 89.993 -4.842 55.239 1.00 93.40 90 VAL D N 1
ATOM 6218 C CA . VAL D 1 91 ? 89.249 -3.795 54.533 1.00 98.11 90 VAL D CA 1
ATOM 6219 C C . VAL D 1 91 ? 88.208 -3.153 55.458 1.00 99.00 90 VAL D C 1
ATOM 6220 O O . VAL D 1 91 ? 88.053 -1.929 55.471 1.00 104.04 90 VAL D O 1
ATOM 6233 N N . THR D 1 92 ? 87.524 -3.982 56.251 1.00 94.77 91 THR D N 1
ATOM 6234 C CA . THR D 1 92 ? 86.572 -3.508 57.252 1.00 93.13 91 THR D CA 1
ATOM 6235 C C . THR D 1 92 ? 87.205 -2.588 58.299 1.00 97.88 91 THR D C 1
ATOM 6236 O O . THR D 1 92 ? 86.641 -1.540 58.616 1.00 98.73 91 THR D O 1
ATOM 6247 N N . GLN D 1 93 ? 88.369 -2.969 58.835 1.00 95.79 92 GLN D N 1
ATOM 6248 C CA . GLN D 1 93 ? 89.047 -2.119 59.810 1.00 100.26 92 GLN D CA 1
ATOM 6249 C C . GLN D 1 93 ? 89.676 -0.880 59.184 1.00 105.13 92 GLN D C 1
ATOM 6250 O O . GLN D 1 93 ? 89.844 0.129 59.871 1.00 95.91 92 GLN D O 1
ATOM 6264 N N . LYS D 1 94 ? 89.978 -0.924 57.877 1.00 101.50 93 LYS D N 1
ATOM 6265 C CA . LYS D 1 94 ? 90.404 0.282 57.167 1.00 112.27 93 LYS D CA 1
ATOM 6266 C C . LYS D 1 94 ? 89.314 1.343 57.305 1.00 123.04 93 LYS D C 1
ATOM 6267 O O . LYS D 1 94 ? 89.594 2.474 57.708 1.00 128.25 93 LYS D O 1
ATOM 6286 N N . TYR D 1 95 ? 88.062 0.940 57.032 1.00 122.55 94 TYR D N 1
ATOM 6287 C CA . TYR D 1 95 ? 86.892 1.795 57.253 1.00 112.62 94 TYR D CA 1
ATOM 6288 C C . TYR D 1 95 ? 86.732 2.252 58.697 1.00 123.64 94 TYR D C 1
ATOM 6289 O O . TYR D 1 95 ? 86.571 3.446 58.943 1.00 133.38 94 TYR D O 1
ATOM 6307 N N . LEU D 1 96 ? 86.755 1.312 59.643 1.00 120.83 95 LEU D N 1
ATOM 6308 C CA . LEU D 1 96 ? 86.509 1.639 61.046 1.00 113.79 95 LEU D CA 1
ATOM 6309 C C . LEU D 1 96 ? 87.522 2.633 61.606 1.00 120.97 95 LEU D C 1
ATOM 6310 O O . LEU D 1 96 ? 87.137 3.576 62.295 1.00 114.04 95 LEU D O 1
ATOM 6326 N N . VAL D 1 97 ? 88.808 2.449 61.288 1.00 131.47 96 VAL D N 1
ATOM 6327 C CA . VAL D 1 97 ? 89.823 3.384 61.756 1.00 126.56 96 VAL D CA 1
ATOM 6328 C C . VAL D 1 97 ? 89.674 4.742 61.088 1.00 125.60 96 VAL D C 1
ATOM 6329 O O . VAL D 1 97 ? 89.798 5.763 61.762 1.00 115.38 96 VAL D O 1
ATOM 6342 N N . GLU D 1 98 ? 89.400 4.767 59.777 1.00 126.22 97 GLU D N 1
ATOM 6343 C CA . GLU D 1 98 ? 89.197 6.037 59.085 1.00 133.97 97 GLU D CA 1
ATOM 6344 C C . GLU D 1 98 ? 87.951 6.768 59.589 1.00 140.75 97 GLU D C 1
ATOM 6345 O O . GLU D 1 98 ? 87.953 7.995 59.655 1.00 143.51 97 GLU D O 1
ATOM 6357 N N . GLU D 1 99 ? 86.918 6.019 59.988 1.00 135.95 98 GLU D N 1
ATOM 6358 C CA . GLU D 1 99 ? 85.740 6.597 60.629 1.00 125.70 98 GLU D CA 1
ATOM 6359 C C . GLU D 1 99 ? 86.073 7.143 62.012 1.00 133.85 98 GLU D C 1
ATOM 6360 O O . GLU D 1 99 ? 85.591 8.210 62.383 1.00 138.20 98 GLU D O 1
ATOM 6372 N N . LEU D 1 100 ? 86.919 6.437 62.759 1.00 139.31 99 LEU D N 1
ATOM 6373 C CA . LEU D 1 100 ? 87.357 6.908 64.065 1.00 128.85 99 LEU D CA 1
ATOM 6374 C C . LEU D 1 100 ? 88.221 8.168 63.929 1.00 129.94 99 LEU D C 1
ATOM 6375 O O . LEU D 1 100 ? 88.133 9.083 64.748 1.00 122.73 99 LEU D O 1
ATOM 6391 N N . LYS D 1 101 ? 89.032 8.214 62.868 1.00 127.41 100 LYS D N 1
ATOM 6392 C CA . LYS D 1 101 ? 89.801 9.393 62.495 1.00 130.39 100 LYS D CA 1
ATOM 6393 C C . LYS D 1 101 ? 88.880 10.546 62.101 1.00 143.62 100 LYS D C 1
ATOM 6394 O O . LYS D 1 101 ? 89.092 11.686 62.515 1.00 155.66 100 LYS D O 1
ATOM 6413 N N . ARG D 1 102 ? 87.846 10.238 61.308 1.00 146.29 101 ARG D N 1
ATOM 6414 C CA . ARG D 1 102 ? 86.849 11.221 60.888 1.00 145.72 101 ARG D CA 1
ATOM 6415 C C . ARG D 1 102 ? 86.100 11.799 62.083 1.00 143.40 101 ARG D C 1
ATOM 6416 O O . ARG D 1 102 ? 85.817 13.001 62.110 1.00 155.45 101 ARG D O 1
ATOM 6422 N N . GLN D 1 103 ? 85.825 10.981 63.103 1.00 139.20 102 GLN D N 1
ATOM 6423 C CA . GLN D 1 103 ? 85.175 11.456 64.322 1.00 139.91 102 GLN D CA 1
ATOM 6424 C C . GLN D 1 103 ? 86.140 12.204 65.248 1.00 149.85 102 GLN D C 1
ATOM 6425 O O . GLN D 1 103 ? 86.407 11.752 66.364 1.00 153.93 102 GLN D O 1
ATOM 6439 N N . ASP D 1 104 ? 86.594 13.372 64.794 1.00 162.48 103 ASP D N 1
ATOM 6440 C CA . ASP D 1 104 ? 87.481 14.300 65.504 1.00 164.56 103 ASP D CA 1
ATOM 6441 C C . ASP D 1 104 ? 88.603 13.636 66.329 1.00 158.67 103 ASP D C 1
ATOM 6442 O O . ASP D 1 104 ? 89.673 13.352 65.784 1.00 159.58 103 ASP D O 1
#

B-factor: mean 116.34, std 43.34, range [37.39, 281.54]

Sequence (398 aa):
TEIRELERSLRLQLVLAIFLLALLIVLLWLLQQLKELLRELERLQREGSSDEDVRELLREIKELVENIVYLVIIIMVLVLVIIALAVTQKYLVEELKRQDIIRELERSLRLQLVLAIFLLALLIVLLWLLQQLKELLRELERLQREGSSDEDVRELLREIKELVENIVYLVIIIMVLVLVIIALAVTQKYLVEELKTRTEIIRELERSLRLQLVLAIFLLALLIVLLWLLQQLKELLRELERLQRSSDEDVRELLREIKELVENIVYLVIIIMVLVLVIIALAVTQKYLVEELKRQTRTEIIRELERSLRLQLVLAIFLLALLIVLLWLLQQLKELLRELERLQREGSDEDVRELLREIKELVENIVYLVIIIMVLVLVIIALAVTQKYLVEELKRQD

Solvent-accessible surface area: 23089 Å² total; per-residue (Å²): 141,80,55,51,32,32,89,76,11,92,89,23,29,117,28,0,41,98,38,27,106,51,31,74,106,70,23,100,147,22,69,98,58,26,120,88,31,86,166,61,34,98,120,27,128,186,110,58,37,56,127,114,64,29,113,101,14,70,145,83,11,132,97,18,62,81,32,14,62,38,19,52,51,10,15,116,36,0,52,110,43,26,88,57,26,45,94,64,21,64,51,35,72,74,94,87,155,152,125,200,115,157,78,56,33,58,56,10,97,52,87,35,75,74,30,43,24,96,22,54,34,24,78,16,67,21,85,88,21,66,32,69,26,125,59,42,81,65,42,35,97,39,32,140,192,132,64,38,55,124,147,72,40,60,55,20,68,60,96,10,139,115,19,60,108,73,15,69,137,19,55,86,59,17,113,82,15,56,111,65,28,86,56,24,44,95,60,30,65,143,44,103,68,65,97,112,143,31,99,66,16,32,54,28,2,59,34,5,8,56,71,4,35,79,34,2,90,113,5,35,47,39,0,97,69,1,37,154,34,2,99,58,3,105,82,35,19,111,68,22,41,143,47,69,110,84,57,70,69,64,42,100,95,28,6,100,72,4,80,76,25,7,83,82,0,9,95,16,0,2,86,1,10,3,25,2,15,16,7,11,0,5,1,26,16,0,66,124,12,1,70,99,6,118,87,69,125,46,100,46,16,27,54,69,1,43,120,1,3,112,64,3,24,57,25,1,88,105,4,32,50,41,1,65,58,1,8,116,28,1,24,80,2,46,116,19,4,56,51,29,12,44,51,13,173,163,87,94,122,134,95,61,51,62,35,35,191,96,2,44,52,11,6,78,88,1,20,45,18,0,29,90,2,15,45,25,2,7,54,9,10,25,20,2,8,47,2,73,89,10,1,55,53,13,110,77,68,182